Protein AF-0000000073303546 (afdb_homodimer)

Secondary structure (DSSP, 8-state):
---------------------------------EEEE-----TTPPPHHHHHHHHHHTT--EEEESS--HHHHHHTTT---EEEEEEPGGGHHHHHH-HHHHHHHHHHHTGGGTTSEEEEEEEEES--TTSTTGGGHHHHHHHHHHHHHHTT-TTT-EEEEEEEGGGEEE-SSGGG-EE-GGGHHHHHHHHHHHHHHT--EEEE--HHHHHHHTTTTS-HHHHTT--SS-SEEETTEEESSHHHHHHHHHHHHHHHTT-TTPPEEEEEE---SS-TTSSS--HHHHHHHHHHHHHHTTTB-SSSBT----EEES-SB--TT--S-GGGG---SB-TTS-BSS-----/---------------------------------EEEE-----TTPPPHHHHHHHHHHTT--EEEESS--HHHHHHTTT---EEEEEEPGGGHHHHHH-HHHHHHHHHHHTGGGTTSEEEEEEEEES--TTSTTGGGHHHHHHHHHHHHHHTT-TTT-EEEEEEEGGGEEE-SSGGG-EE-GGGHHHHHHHHHHHHHHT--EEEE--HHHHHHHTTTTS-HHHHTT--SS-SEEETTEEESSHHHHHHHHHHHHHHHTT-TTPPEEEEEE---SS-TTSSS--HHHHHHHHHHHHHHTTTB-SSSBT----EEES-SB--TT--S-GGGG---SB-TTS-BSS-----

Nearest PDB structures (foldseek):
  4iis-assembly4_D  TM=9.691E-01  e=4.783E-46  Hevea brasiliensis
  2cyg-assembly1_A  TM=9.811E-01  e=1.910E-44  Musa acuminata
  1ghr-assembly1_A  TM=9.835E-01  e=3.048E-41  Hordeum vulgare
  4gzj-assembly1_A  TM=9.497E-01  e=7.662E-41  Solanum tuberosum
  3ur7-assembly2_B  TM=9.498E-01  e=2.785E-40  Solanum tuberosum

Solvent-accessible surface area (backbone atoms only — not comparable to full-atom values): 36263 Å² total; per-residue (Å²): 134,84,78,66,83,75,73,81,75,75,82,81,73,86,72,77,69,77,76,70,72,72,74,69,68,70,70,65,68,77,64,72,51,42,26,37,25,58,61,76,46,30,46,72,52,66,54,44,56,54,48,50,49,48,31,58,74,55,61,42,45,25,37,35,35,67,46,85,46,68,61,48,57,57,47,38,50,80,41,86,45,33,28,34,39,27,43,41,65,72,47,32,61,56,23,34,74,28,60,66,47,16,36,50,49,44,44,69,67,41,58,72,46,60,68,40,41,55,40,34,39,26,44,27,65,52,67,51,58,86,41,92,62,33,84,26,40,51,49,20,41,50,26,40,46,50,33,38,43,74,69,71,37,52,89,58,36,37,58,36,41,33,40,48,67,42,52,37,59,44,49,75,58,29,89,64,16,32,57,27,77,88,36,40,74,51,47,48,50,45,43,52,51,22,63,76,65,72,18,50,48,30,32,34,51,50,46,55,58,60,39,39,51,36,45,90,82,40,62,66,39,29,55,36,64,59,38,92,50,70,75,46,78,57,86,94,39,57,30,39,27,43,58,44,38,53,53,39,10,50,51,40,18,30,41,77,64,77,32,61,84,50,49,64,30,34,66,25,28,49,40,35,32,32,31,65,75,45,79,74,23,30,53,66,50,18,37,45,29,48,43,42,47,63,62,48,34,62,46,35,32,73,84,46,61,78,39,57,35,42,33,19,37,37,22,48,26,18,24,63,64,60,78,76,68,54,34,72,27,24,31,27,49,14,40,30,79,66,48,66,67,54,85,77,64,66,120,136,81,87,67,91,75,83,76,75,75,76,76,77,76,76,76,69,77,77,72,72,72,70,70,68,70,71,63,66,77,64,73,50,42,25,36,24,56,62,78,47,32,45,72,52,66,55,44,56,54,49,51,50,49,32,57,72,57,62,44,44,26,36,36,34,66,46,84,46,67,59,46,55,57,46,38,49,81,40,84,44,33,29,33,39,28,42,42,64,71,47,32,59,56,23,35,74,28,59,65,46,17,36,49,49,42,44,69,66,40,58,70,46,60,67,39,43,55,39,33,40,27,45,28,64,50,68,51,58,86,41,92,61,33,83,26,40,51,49,22,42,52,25,40,46,50,33,35,43,74,68,72,36,52,89,59,36,37,58,35,41,32,40,47,68,43,52,38,58,44,50,76,57,29,90,63,15,32,58,27,76,89,36,41,73,51,46,47,50,44,42,51,50,22,62,74,66,74,16,50,47,30,32,34,51,52,46,56,57,61,40,38,52,35,46,90,82,42,60,66,40,29,57,37,63,59,39,92,51,69,75,46,79,56,86,94,39,58,30,37,26,42,57,46,38,55,52,39,10,51,52,38,19,30,41,76,66,76,32,59,85,52,48,63,30,33,65,27,28,51,40,34,32,32,31,64,75,46,79,73,22,29,51,66,50,19,37,44,28,51,42,43,47,61,62,47,34,64,47,35,31,72,85,45,62,78,40,57,34,43,33,18,38,38,22,48,26,18,24,64,66,60,77,77,68,54,35,72,27,25,31,26,49,15,40,31,79,66,47,64,67,57,85,76,64,65,120

Foldseek 3Di:
DPDDPDPDDPDDDDPPPPPPPPPPPPPPVPQQLEAFEDDDLAPPFDFLLVVVVVCVVQVHQEYEDQAQDPRNLVSQAPPNREYEYEDELVCQQVLLVDLVSLLVCCVVRDVVSPRGQYAEYAYYEADDLPDPSLVRRLSSQVSNCVNCVVVVNLVRYAYAHEHELLQWDDQPQLLPIAGDPVNLVSVLSRLVVCVVSVHAHEYADELVVVCVVVVVPDPVCQALVNQPDFDDDDPPFTGSHPRQRSVSSVCNRCVVSVNNVHAYANAEYFAFQDFDPRPQNRLVSRQSRVQVVSVPQCAHHRVDGNDRHNHYYYHQEFSCNDDDTPRNRGGHCYHSNRHGSDDHHND/DCDDDDDPPPPPPPPPPPPPPPPPPPPPVPQQLEAFEDDDLAPPFDFLLVVVVVCVVQVHQEYEDQAQDPRNLVSQAPPNREYEYEDELVCQQVLLVDLVSLLVCCVVRDVVSPRGQYAEYAYYEADDLPDPSLVRRLSSQVSNCVNCVVVVNLVRYAYAHEHELVQWDDQPQLLPIAGDPVNLVSVLSRLVVCVVSVHAHEYADELVVVCVVCVVPDPVCQALVNQPDFPDDDPPFTGSHPRQRSVSSVCNRCVVSVNNVHAYANAEYFAFQDFDPRPQNRLVSRQSRVQVVLVPQCAHHRVDGNDRHNHYYYHQEFSCNDDDTPRNRGGHCYHSNRHGSDDHHND

Structure (mmCIF, N/CA/C/O backbone):
data_AF-0000000073303546-model_v1
#
loop_
_entity.id
_entity.type
_entity.pdbx_description
1 polymer 'glucan endo-1,3-beta-D-glucosidase'
#
loop_
_atom_site.group_PDB
_atom_site.id
_atom_site.type_symbol
_atom_site.label_atom_id
_atom_site.label_alt_id
_atom_site.label_comp_id
_atom_site.label_asym_id
_atom_site.label_entity_id
_atom_site.label_seq_id
_atom_site.pdbx_PDB_ins_code
_atom_site.Cartn_x
_atom_site.Cartn_y
_atom_site.Cartn_z
_atom_site.occupancy
_atom_site.B_iso_or_equiv
_atom_site.auth_seq_id
_atom_site.auth_comp_id
_atom_site.auth_asym_id
_atom_site.auth_atom_id
_atom_site.pdbx_PDB_model_num
ATOM 1 N N . MET A 1 1 ? 21.797 66.562 86 1 19.09 1 MET A N 1
ATOM 2 C CA . MET A 1 1 ? 21.312 67.062 84.75 1 19.09 1 MET A CA 1
ATOM 3 C C . MET A 1 1 ? 21.547 66.062 83.625 1 19.09 1 MET A C 1
ATOM 5 O O . MET A 1 1 ? 22.562 65.375 83.625 1 19.09 1 MET A O 1
ATOM 9 N N . ALA A 1 2 ? 20.375 65.812 83 1 24.88 2 ALA A N 1
ATOM 10 C CA . ALA A 1 2 ? 19.703 64.875 82.062 1 24.88 2 ALA A CA 1
ATOM 11 C C . ALA A 1 2 ? 20.359 64.938 80.688 1 24.88 2 ALA A C 1
ATOM 13 O O . ALA A 1 2 ? 20.141 65.938 79.938 1 24.88 2 ALA A O 1
ATOM 14 N N . LYS A 1 3 ? 21.766 64.75 80.75 1 22.97 3 LYS A N 1
ATOM 15 C CA . LYS A 1 3 ? 22.453 65 79.438 1 22.97 3 LYS A CA 1
ATOM 16 C C . LYS A 1 3 ? 21.688 64.375 78.312 1 22.97 3 LYS A C 1
ATOM 18 O O . LYS A 1 3 ? 21.094 63.312 78.438 1 22.97 3 LYS A O 1
ATOM 23 N N . THR A 1 4 ? 21.422 65.062 77.188 1 23.72 4 THR A N 1
ATOM 24 C CA . THR A 1 4 ? 20.766 65.25 75.938 1 23.72 4 THR A CA 1
ATOM 25 C C . THR A 1 4 ? 21.219 64.188 74.938 1 23.72 4 THR A C 1
ATOM 27 O O . THR A 1 4 ? 20.844 64.25 73.75 1 23.72 4 THR A O 1
ATOM 30 N N . HIS A 1 5 ? 21.984 63.219 75.25 1 28.66 5 HIS A N 1
ATOM 31 C CA . HIS A 1 5 ? 22.688 62.719 74.062 1 28.66 5 HIS A CA 1
ATOM 32 C C . HIS A 1 5 ? 21.688 62.188 73 1 28.66 5 HIS A C 1
ATOM 34 O O . HIS A 1 5 ? 20.828 61.375 73.312 1 28.66 5 HIS A O 1
ATOM 40 N N . LEU A 1 6 ? 21.312 63.094 72.188 1 23.83 6 LEU A N 1
ATOM 41 C CA . LEU A 1 6 ? 20.391 62.906 71.062 1 23.83 6 LEU A CA 1
ATOM 42 C C . LEU A 1 6 ? 20.75 61.656 70.25 1 23.83 6 LEU A C 1
ATOM 44 O O . LEU A 1 6 ? 21.938 61.375 70.062 1 23.83 6 LEU A O 1
ATOM 48 N N . ALA A 1 7 ? 19.812 60.781 70.062 1 27.8 7 ALA A N 1
ATOM 49 C CA . ALA A 1 7 ? 19.562 59.438 69.562 1 27.8 7 ALA A CA 1
ATOM 50 C C . ALA A 1 7 ? 19.766 59.312 68.062 1 27.8 7 ALA A C 1
ATOM 52 O O . ALA A 1 7 ? 19.75 58.219 67.5 1 27.8 7 ALA A O 1
ATOM 53 N N . GLY A 1 8 ? 20.188 60.469 67.312 1 24.11 8 GLY A N 1
ATOM 54 C CA . GLY A 1 8 ? 19.469 60.344 66.062 1 24.11 8 GLY A CA 1
ATOM 55 C C . GLY A 1 8 ? 19.844 59.062 65.312 1 24.11 8 GLY A C 1
ATOM 56 O O . GLY A 1 8 ? 20.969 58.562 65.438 1 24.11 8 GLY A O 1
ATOM 57 N N . LYS A 1 9 ? 18.812 58.406 64.75 1 26.95 9 LYS A N 1
ATOM 58 C CA . LYS A 1 9 ? 18.5 57.188 64 1 26.95 9 LYS A CA 1
ATOM 59 C C . LYS A 1 9 ? 19.219 57.125 62.688 1 26.95 9 LYS A C 1
ATOM 61 O O . LYS A 1 9 ? 19.141 58.062 61.906 1 26.95 9 LYS A O 1
ATOM 66 N N . SER A 1 10 ? 20.5 56.656 62.594 1 29.69 10 SER A N 1
ATOM 67 C CA . SER A 1 10 ? 21.234 56.438 61.375 1 29.69 10 SER A CA 1
ATOM 68 C C . SER A 1 10 ? 20.344 55.844 60.281 1 29.69 10 SER A C 1
ATOM 70 O O . SER A 1 10 ? 19.562 54.938 60.562 1 29.69 10 SER A O 1
ATOM 72 N N . PRO A 1 11 ? 19.859 56.656 59.281 1 31.14 11 PRO A N 1
ATOM 73 C CA . PRO A 1 11 ? 19 56.156 58.188 1 31.14 11 PRO A CA 1
ATOM 74 C C . PRO A 1 11 ? 19.484 54.812 57.625 1 31.14 11 PRO A C 1
ATOM 76 O O . PRO A 1 11 ? 20.688 54.594 57.531 1 31.14 11 PRO A O 1
ATOM 79 N N . SER A 1 12 ? 18.672 53.781 57.938 1 28.28 12 SER A N 1
ATOM 80 C CA . SER A 1 12 ? 18.781 52.375 57.531 1 28.28 12 SER A CA 1
ATOM 81 C C . SER A 1 12 ? 19.172 52.25 56.062 1 28.28 12 SER A C 1
ATOM 83 O O . SER A 1 12 ? 19.156 53.25 55.312 1 28.28 12 SER A O 1
ATOM 85 N N . ILE A 1 13 ? 18.641 51.312 55.344 1 30.36 13 ILE A N 1
ATOM 86 C CA . ILE A 1 13 ? 18.938 50 54.781 1 30.36 13 ILE A CA 1
ATOM 87 C C . ILE A 1 13 ? 18.969 50.094 53.25 1 30.36 13 ILE A C 1
ATOM 89 O O . ILE A 1 13 ? 19.703 49.344 52.594 1 30.36 13 ILE A O 1
ATOM 93 N N . VAL A 1 14 ? 18.188 50.875 52.375 1 32.78 14 VAL A N 1
ATOM 94 C CA . VAL A 1 14 ? 17.5 50.031 51.406 1 32.78 14 VAL A CA 1
ATOM 95 C C . VAL A 1 14 ? 18.438 49.688 50.25 1 32.78 14 VAL A C 1
ATOM 97 O O . VAL A 1 14 ? 18.891 50.594 49.531 1 32.78 14 VAL A O 1
ATOM 100 N N . SER A 1 15 ? 19.422 48.75 50.344 1 31.88 15 SER A N 1
ATOM 101 C CA . SER A 1 15 ? 20.172 48.219 49.219 1 31.88 15 SER A CA 1
ATOM 102 C C . SER A 1 15 ? 19.266 47.938 48 1 31.88 15 SER A C 1
ATOM 104 O O . SER A 1 15 ? 18.312 47.156 48.125 1 31.88 15 SER A O 1
ATOM 106 N N . ILE A 1 16 ? 19 48.906 47.156 1 33.31 16 ILE A N 1
ATOM 107 C CA . ILE A 1 16 ? 18.312 48.656 45.875 1 33.31 16 ILE A CA 1
ATOM 108 C C . ILE A 1 16 ? 18.969 47.5 45.156 1 33.31 16 ILE A C 1
ATOM 110 O O . ILE A 1 16 ? 20.141 47.594 44.75 1 33.31 16 ILE A O 1
ATOM 114 N N . MET A 1 17 ? 18.812 46.219 45.594 1 32.66 17 MET A N 1
ATOM 115 C CA . MET A 1 17 ? 19.281 45.094 44.781 1 32.66 17 MET A CA 1
ATOM 116 C C . MET A 1 17 ? 18.75 45.219 43.344 1 32.66 17 MET A C 1
ATOM 118 O O . MET A 1 17 ? 17.547 45.406 43.125 1 32.66 17 MET A O 1
ATOM 122 N N . PRO A 1 18 ? 19.609 45.625 42.375 1 33.94 18 PRO A N 1
ATOM 123 C CA . PRO A 1 18 ? 19.109 45.562 41 1 33.94 18 PRO A CA 1
ATOM 124 C C . PRO A 1 18 ? 18.406 44.25 40.656 1 33.94 18 PRO A C 1
ATOM 126 O O . PRO A 1 18 ? 18.859 43.188 41.094 1 33.94 18 PRO A O 1
ATOM 129 N N . LEU A 1 19 ? 17.031 44.219 40.688 1 31.02 19 LEU A N 1
ATOM 130 C CA . LEU A 1 19 ? 16.281 43.125 40.125 1 31.02 19 LEU A CA 1
ATOM 131 C C . LEU A 1 19 ? 16.844 42.719 38.75 1 31.02 19 LEU A C 1
ATOM 133 O O . LEU A 1 19 ? 16.766 43.5 37.812 1 31.02 19 LEU A O 1
ATOM 137 N N . PHE A 1 20 ? 18.016 42.062 38.75 1 33.84 20 PHE A N 1
ATOM 138 C CA . PHE A 1 20 ? 18.344 41.406 37.5 1 33.84 20 PHE A CA 1
ATOM 139 C C . PHE A 1 20 ? 17.125 40.625 36.969 1 33.84 20 PHE A C 1
ATOM 141 O O . PHE A 1 20 ? 16.672 39.688 37.594 1 33.84 20 PHE A O 1
ATOM 148 N N . GLY A 1 21 ? 16.203 41.312 36.375 1 30.02 21 GLY A N 1
ATOM 149 C CA . GLY A 1 21 ? 15.227 40.562 35.594 1 30.02 21 GLY A CA 1
ATOM 150 C C . GLY A 1 21 ? 15.82 39.375 34.875 1 30.02 21 GLY A C 1
ATOM 151 O O . GLY A 1 21 ? 16.672 39.562 34 1 30.02 21 GLY A O 1
ATOM 152 N N . LEU A 1 22 ? 16.031 38.281 35.594 1 31.42 22 LEU A N 1
ATOM 153 C CA . LEU A 1 22 ? 16.25 37.031 34.844 1 31.42 22 LEU A CA 1
ATOM 154 C C . LEU A 1 22 ? 15.266 36.938 33.688 1 31.42 22 LEU A C 1
ATOM 156 O O . LEU A 1 22 ? 14.055 36.781 33.875 1 31.42 22 LEU A O 1
ATOM 160 N N . LEU A 1 23 ? 15.477 37.625 32.625 1 34.28 23 LEU A N 1
ATOM 161 C CA . LEU A 1 23 ? 14.828 37.156 31.406 1 34.28 23 LEU A CA 1
ATOM 162 C C . LEU A 1 23 ? 14.906 35.625 31.297 1 34.28 23 LEU A C 1
ATOM 164 O O . LEU A 1 23 ? 15.984 35.062 31.109 1 34.28 23 LEU A O 1
ATOM 168 N N . MET A 1 24 ? 14.141 34.969 32.125 1 30.69 24 MET A N 1
ATOM 169 C CA . MET A 1 24 ? 13.93 33.594 31.688 1 30.69 24 MET A CA 1
ATOM 170 C C . MET A 1 24 ? 13.594 33.5 30.203 1 30.69 24 MET A C 1
ATOM 172 O O . MET A 1 24 ? 12.555 34.031 29.766 1 30.69 24 MET A O 1
ATOM 176 N N . ALA A 1 25 ? 14.555 33.625 29.328 1 35.44 25 ALA A N 1
ATOM 177 C CA . ALA A 1 25 ? 14.305 33.094 28 1 35.44 25 ALA A CA 1
ATOM 178 C C . ALA A 1 25 ? 13.492 31.797 28.078 1 35.44 25 ALA A C 1
ATOM 180 O O . ALA A 1 25 ? 13.922 30.812 28.703 1 35.44 25 ALA A O 1
ATOM 181 N N . SER A 1 26 ? 12.211 31.938 28.141 1 33.59 26 SER A N 1
ATOM 182 C CA . SER A 1 26 ? 11.469 30.734 27.812 1 33.59 26 SER A CA 1
ATOM 183 C C . SER A 1 26 ? 12.18 29.922 26.734 1 33.59 26 SER A C 1
ATOM 185 O O . SER A 1 26 ? 12.43 30.422 25.641 1 33.59 26 SER A O 1
ATOM 187 N N . LEU A 1 27 ? 13.164 29.172 27.141 1 33.22 27 LEU A N 1
ATOM 188 C CA . LEU A 1 27 ? 13.422 28.047 26.234 1 33.22 27 LEU A CA 1
ATOM 189 C C . LEU A 1 27 ? 12.125 27.578 25.578 1 33.22 27 LEU A C 1
ATOM 191 O O . LEU A 1 27 ? 11.297 26.938 26.234 1 33.22 27 LEU A O 1
ATOM 195 N N . THR A 1 28 ? 11.539 28.438 24.844 1 35.25 28 THR A N 1
ATOM 196 C CA . THR A 1 28 ? 10.656 27.734 23.922 1 35.25 28 THR A CA 1
ATOM 197 C C . THR A 1 28 ? 11.266 26.391 23.5 1 35.25 28 THR A C 1
ATOM 199 O O . THR A 1 28 ? 12.328 26.359 22.875 1 35.25 28 THR A O 1
ATOM 202 N N . THR A 1 29 ? 11.375 25.453 24.422 1 36.84 29 THR A N 1
ATOM 203 C CA . THR A 1 29 ? 11.555 24.125 2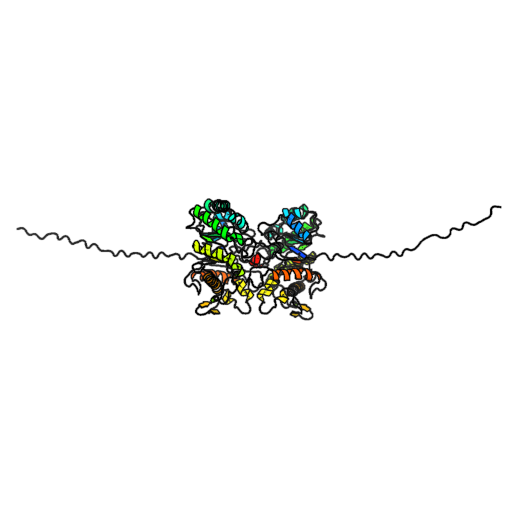3.844 1 36.84 29 THR A CA 1
ATOM 204 C C . THR A 1 29 ? 10.977 24.062 22.438 1 36.84 29 THR A C 1
ATOM 206 O O . THR A 1 29 ? 9.766 24.219 22.25 1 36.84 29 THR A O 1
ATOM 209 N N . THR A 1 30 ? 11.508 24.719 21.547 1 41.47 30 THR A N 1
ATOM 210 C CA . THR A 1 30 ? 11.219 24.359 20.172 1 41.47 30 THR A CA 1
ATOM 211 C C . THR A 1 30 ? 10.922 22.875 20.047 1 41.47 30 THR A C 1
ATOM 213 O O . THR A 1 30 ? 11.844 22.047 19.969 1 41.47 30 THR A O 1
ATOM 216 N N . GLY A 1 31 ? 10.078 22.188 20.969 1 46.12 31 GLY A N 1
ATOM 217 C CA . GLY A 1 31 ? 9.648 20.797 20.875 1 46.12 31 GLY A CA 1
ATOM 218 C C . GLY A 1 31 ? 9.641 20.281 19.438 1 46.12 31 GLY A C 1
ATOM 219 O O . GLY A 1 31 ? 9.602 21.078 18.484 1 46.12 31 GLY A O 1
ATOM 220 N N . ALA A 1 32 ? 10 18.953 19.375 1 57.12 32 ALA A N 1
ATOM 221 C CA . ALA A 1 32 ? 10.227 18.141 18.188 1 57.12 32 ALA A CA 1
ATOM 222 C C . ALA A 1 32 ? 9.031 18.219 17.234 1 57.12 32 ALA A C 1
ATOM 224 O O . ALA A 1 32 ? 7.887 18.047 17.672 1 57.12 32 ALA A O 1
ATOM 225 N N . ASN A 1 33 ? 9.055 18.875 16.078 1 83.44 33 ASN A N 1
ATOM 226 C CA . ASN A 1 33 ? 8.156 19.078 14.953 1 83.44 33 ASN A CA 1
ATOM 227 C C . ASN A 1 33 ? 7.875 17.766 14.219 1 83.44 33 ASN A C 1
ATOM 229 O O . ASN A 1 33 ? 7.305 17.781 13.125 1 83.44 33 ASN A O 1
ATOM 233 N N . ILE A 1 34 ? 8.211 16.641 14.977 1 93.88 34 ILE A N 1
ATOM 234 C CA . ILE A 1 34 ? 8.078 15.375 14.258 1 93.88 34 ILE A CA 1
ATOM 235 C C . ILE A 1 34 ? 7.098 14.469 15 1 93.88 34 ILE A C 1
ATOM 237 O O . ILE A 1 34 ? 7.152 14.359 16.234 1 93.88 34 ILE A O 1
ATOM 241 N N . GLY A 1 35 ? 6.137 13.914 14.398 1 97.62 35 GLY A N 1
ATOM 242 C CA . GLY A 1 35 ? 5.293 12.812 14.828 1 97.62 35 GLY A CA 1
ATOM 243 C C . GLY A 1 35 ? 5.508 11.539 14.023 1 97.62 35 GLY A C 1
ATOM 244 O O . GLY A 1 35 ? 6.312 11.523 13.086 1 97.62 35 GLY A O 1
ATOM 245 N N . VAL A 1 36 ? 4.953 10.469 14.508 1 98.5 36 VAL A N 1
ATOM 246 C CA . VAL A 1 36 ? 5.016 9.195 13.797 1 98.5 36 VAL A CA 1
ATOM 247 C C . VAL A 1 36 ? 3.617 8.586 13.695 1 98.5 36 VAL A C 1
ATOM 249 O O . VAL A 1 36 ? 2.854 8.609 14.664 1 98.5 36 VAL A O 1
ATOM 252 N N . CYS A 1 37 ? 3.32 8.094 12.5 1 98.5 37 CYS A N 1
ATOM 253 C CA . CYS A 1 37 ? 2.037 7.445 12.266 1 98.5 37 CYS A CA 1
ATOM 254 C C . CYS A 1 37 ? 2.012 6.051 12.875 1 98.5 37 CYS A C 1
ATOM 256 O O . CYS A 1 37 ? 2.947 5.27 12.688 1 98.5 37 CYS A O 1
ATOM 258 N N . TYR A 1 38 ? 0.929 5.793 13.594 1 97.12 38 TYR A N 1
ATOM 259 C CA . TYR A 1 38 ? 0.72 4.473 14.18 1 97.12 38 TYR A CA 1
ATOM 260 C C . TYR A 1 38 ? -0.162 3.613 13.281 1 97.12 38 TYR A C 1
ATOM 262 O O . TYR A 1 38 ? -1.373 3.521 13.492 1 97.12 38 TYR A O 1
ATOM 270 N N . GLY A 1 39 ? 0.516 2.988 12.25 1 88.88 39 GLY A N 1
ATOM 271 C CA . GLY A 1 39 ? -0.174 2.02 11.414 1 88.88 39 GLY A CA 1
ATOM 272 C C . GLY A 1 39 ? -0.412 0.693 12.109 1 88.88 39 GLY A C 1
ATOM 273 O O . GLY A 1 39 ? 0.472 0.178 12.797 1 88.88 39 GLY A O 1
ATOM 274 N N . THR A 1 40 ? -1.591 0.077 11.844 1 87.81 40 THR A N 1
ATOM 275 C CA . THR A 1 40 ? -1.949 -1.07 12.672 1 87.81 40 THR A CA 1
ATOM 276 C C . THR A 1 40 ? -2.162 -2.312 11.805 1 87.81 40 THR A C 1
ATOM 278 O O . THR A 1 40 ? -2.666 -3.328 12.289 1 87.81 40 THR A O 1
ATOM 281 N N . LEU A 1 41 ? -1.757 -2.248 10.594 1 87.31 41 LEU A N 1
ATOM 282 C CA . LEU A 1 41 ? -1.958 -3.404 9.727 1 87.31 41 LEU A CA 1
ATOM 283 C C . LEU A 1 41 ? -0.72 -4.293 9.711 1 87.31 41 LEU A C 1
ATOM 285 O O . LEU A 1 41 ? -0.21 -4.637 8.641 1 87.31 41 LEU A O 1
ATOM 289 N N . GLY A 1 42 ? -0.288 -4.637 10.922 1 86.06 42 GLY A N 1
ATOM 290 C CA . GLY A 1 42 ? 0.849 -5.527 11.102 1 86.06 42 GLY A CA 1
ATOM 291 C C . GLY A 1 42 ? 0.531 -6.734 11.969 1 86.06 42 GLY A C 1
ATOM 292 O O . GLY A 1 42 ? -0.384 -6.688 12.789 1 86.06 42 GLY A O 1
ATOM 293 N N . ASP A 1 43 ? 1.339 -7.73 11.672 1 80.81 43 ASP A N 1
ATOM 294 C CA . ASP A 1 43 ? 1.182 -8.938 12.477 1 80.81 43 ASP A CA 1
ATOM 295 C C . ASP A 1 43 ? 1.931 -8.82 13.805 1 80.81 43 ASP A C 1
ATOM 297 O O . ASP A 1 43 ? 2.947 -8.125 13.891 1 80.81 43 ASP A O 1
ATOM 301 N N . ASN A 1 44 ? 1.354 -9.383 14.82 1 83.19 44 ASN A N 1
ATOM 302 C CA . ASN A 1 44 ? 2.02 -9.477 16.109 1 83.19 44 ASN A CA 1
ATOM 303 C C . ASN A 1 44 ? 2.475 -8.109 16.609 1 83.19 44 ASN A C 1
ATOM 305 O O . ASN A 1 44 ? 3.602 -7.961 17.094 1 83.19 44 ASN A O 1
ATOM 309 N N . LEU A 1 45 ? 1.638 -7.184 16.328 1 92.06 45 LEU A N 1
ATOM 310 C CA . LEU A 1 45 ? 1.946 -5.852 16.844 1 92.06 45 LEU A CA 1
ATOM 311 C C . LEU A 1 45 ? 1.974 -5.844 18.359 1 92.06 45 LEU A C 1
ATOM 313 O O . LEU A 1 45 ? 1.237 -6.594 19 1 92.06 45 LEU A O 1
ATOM 317 N N . PRO A 1 46 ? 2.848 -5.016 18.953 1 95.5 46 PRO A N 1
ATOM 318 C CA . PRO A 1 46 ? 2.791 -4.852 20.406 1 95.5 46 PRO A CA 1
ATOM 319 C C . PRO A 1 46 ? 1.466 -4.266 20.891 1 95.5 46 PRO A C 1
ATOM 321 O O . PRO A 1 46 ? 0.689 -3.75 20.078 1 95.5 46 PRO A O 1
ATOM 324 N N . SER A 1 47 ? 1.24 -4.461 22.172 1 96.5 47 SER A N 1
ATOM 325 C CA . SER A 1 47 ? 0.066 -3.818 22.75 1 96.5 47 SER A CA 1
ATOM 326 C C . SER A 1 47 ? 0.135 -2.303 22.609 1 96.5 47 SER A C 1
ATOM 328 O O . SER A 1 47 ? 1.219 -1.738 22.438 1 96.5 47 SER A O 1
ATOM 330 N N . ALA A 1 48 ? -1.01 -1.657 22.688 1 97 48 ALA A N 1
ATOM 331 C CA . ALA A 1 48 ? -1.057 -0.2 22.594 1 97 48 ALA A CA 1
ATOM 332 C C . ALA A 1 48 ? -0.194 0.441 23.672 1 97 48 ALA A C 1
ATOM 334 O O . ALA A 1 48 ? 0.474 1.448 23.438 1 97 48 ALA A O 1
ATOM 335 N N . GLN A 1 49 ? -0.222 -0.131 24.875 1 97.19 49 GLN A N 1
ATOM 336 C CA . GLN A 1 49 ? 0.594 0.385 25.969 1 97.19 49 GLN A CA 1
ATOM 337 C C . GLN A 1 49 ? 2.078 0.329 25.609 1 97.19 49 GLN A C 1
ATOM 339 O O . GLN A 1 49 ? 2.826 1.265 25.906 1 97.19 49 GLN A O 1
ATOM 344 N N . GLU A 1 50 ? 2.457 -0.768 25.016 1 97.5 50 GLU A N 1
ATOM 345 C CA . GLU A 1 50 ? 3.854 -0.906 24.625 1 97.5 50 GLU A CA 1
ATOM 346 C C . GLU A 1 50 ? 4.223 0.108 23.531 1 97.5 50 GLU A C 1
ATOM 348 O O . GLU A 1 50 ? 5.332 0.643 23.531 1 97.5 50 GLU A O 1
ATOM 353 N N . VAL A 1 51 ? 3.295 0.348 22.656 1 97.88 51 VAL A N 1
ATOM 354 C CA . VAL A 1 51 ? 3.549 1.307 21.594 1 97.88 51 VAL A CA 1
ATOM 355 C C . VAL A 1 51 ? 3.74 2.701 22.188 1 97.88 51 VAL A C 1
ATOM 357 O O . VAL A 1 51 ? 4.668 3.42 21.797 1 97.88 51 VAL A O 1
ATOM 360 N N . ILE A 1 52 ? 2.896 3.098 23.141 1 97.31 52 ILE A N 1
ATOM 361 C CA . ILE A 1 52 ? 3.035 4.398 23.781 1 97.31 52 ILE A CA 1
ATOM 362 C C . ILE A 1 52 ? 4.371 4.469 24.516 1 97.31 52 ILE A C 1
ATOM 364 O O . ILE A 1 52 ? 5.055 5.496 24.484 1 97.31 52 ILE A O 1
ATOM 368 N N . SER A 1 53 ? 4.758 3.371 25.156 1 97.06 53 SER A N 1
ATOM 369 C CA . SER A 1 53 ? 6.059 3.312 25.812 1 97.06 53 SER A CA 1
ATOM 370 C C . SER A 1 53 ? 7.191 3.529 24.812 1 97.06 53 SER A C 1
ATOM 372 O O . SER A 1 53 ? 8.188 4.18 25.141 1 97.06 53 SER A O 1
ATOM 374 N N . MET A 1 54 ? 7.059 2.98 23.641 1 96.75 54 MET A N 1
ATOM 375 C CA . MET A 1 54 ? 8.07 3.164 22.594 1 96.75 54 MET A CA 1
ATOM 376 C C . MET A 1 54 ? 8.141 4.621 22.156 1 96.75 54 MET A C 1
ATOM 378 O O . MET A 1 54 ? 9.227 5.16 21.953 1 96.75 54 MET A O 1
ATOM 382 N N . TYR A 1 55 ? 6.984 5.277 21.984 1 97.12 55 TYR A N 1
ATOM 383 C CA . TYR A 1 55 ? 6.977 6.695 21.641 1 97.12 55 TYR A CA 1
ATOM 384 C C . TYR A 1 55 ? 7.754 7.504 22.672 1 97.12 55 TYR A C 1
ATOM 386 O O . TYR A 1 55 ? 8.57 8.359 22.312 1 97.12 55 TYR A O 1
ATOM 394 N N . ASN A 1 56 ? 7.523 7.211 23.891 1 95.38 56 ASN A N 1
ATOM 395 C CA . ASN A 1 56 ? 8.227 7.914 24.953 1 95.38 56 ASN A CA 1
ATOM 396 C C . ASN A 1 56 ? 9.719 7.594 24.953 1 95.38 56 ASN A C 1
ATOM 398 O O . ASN A 1 56 ? 10.555 8.492 25.078 1 95.38 56 ASN A O 1
ATOM 402 N N . GLN A 1 57 ? 10 6.348 24.781 1 94.69 57 GLN A N 1
ATOM 403 C CA . GLN A 1 57 ? 11.391 5.895 24.781 1 94.69 57 GLN A CA 1
ATOM 404 C C . GLN A 1 57 ? 12.203 6.605 23.688 1 94.69 57 GLN A C 1
ATOM 406 O O . GLN A 1 57 ? 13.367 6.941 23.906 1 94.69 57 GLN A O 1
ATOM 411 N N . TYR A 1 58 ? 11.586 6.867 22.578 1 94.25 58 TYR A N 1
ATOM 412 C CA . TYR A 1 58 ? 12.297 7.457 21.453 1 94.25 58 TYR A CA 1
ATOM 413 C C . TYR A 1 58 ? 12.031 8.953 21.359 1 94.25 58 TYR A C 1
ATOM 415 O O . TYR A 1 58 ? 12.367 9.594 20.359 1 94.25 58 TYR A O 1
ATOM 423 N N . SER A 1 59 ? 11.32 9.539 22.344 1 93 59 SER A N 1
ATOM 424 C CA . SER A 1 59 ? 11.039 10.969 22.453 1 93 59 SER A CA 1
ATOM 425 C C . SER A 1 59 ? 10.195 11.453 21.266 1 93 59 SER A C 1
ATOM 427 O O . SER A 1 59 ? 10.438 12.531 20.734 1 93 59 SER A O 1
ATOM 429 N N . ILE A 1 60 ? 9.305 10.594 20.828 1 95.06 60 ILE A N 1
ATOM 430 C CA . ILE A 1 60 ? 8.336 10.969 19.812 1 95.06 60 ILE A CA 1
ATOM 431 C C . ILE A 1 60 ? 7.121 11.617 20.469 1 95.06 60 ILE A C 1
ATOM 433 O O . ILE A 1 60 ? 6.391 10.969 21.234 1 95.06 60 ILE A O 1
ATOM 437 N N . GLN A 1 61 ? 6.816 12.844 20.078 1 93.06 61 GLN A N 1
ATOM 438 C CA . GLN A 1 61 ? 5.855 13.594 20.875 1 93.06 61 GLN A CA 1
ATOM 439 C C . GLN A 1 61 ? 4.527 13.75 20.125 1 93.06 61 GLN A C 1
ATOM 441 O O . GLN A 1 61 ? 3.592 14.367 20.641 1 93.06 61 GLN A O 1
ATOM 446 N N . LYS A 1 62 ? 4.438 13.227 18.984 1 97.75 62 LYS A N 1
ATOM 447 C CA . LYS A 1 62 ? 3.205 13.328 18.203 1 97.75 62 LYS A CA 1
ATOM 448 C C . LYS A 1 62 ? 2.867 11.992 17.547 1 97.75 62 LYS A C 1
ATOM 450 O O . LYS A 1 62 ? 3.76 11.266 17.094 1 97.75 62 LYS A O 1
ATOM 455 N N . MET A 1 63 ? 1.578 11.711 17.547 1 98.38 63 MET A N 1
ATOM 456 C CA . MET A 1 63 ? 1.08 10.461 16.984 1 98.38 63 MET A CA 1
ATOM 457 C C . MET A 1 63 ? -0.106 10.711 16.062 1 98.38 63 MET A C 1
ATOM 459 O O . MET A 1 63 ? -0.946 11.57 16.344 1 98.38 63 MET A O 1
ATOM 463 N N . ARG A 1 64 ? -0.154 9.969 14.977 1 98.62 64 ARG A N 1
ATOM 464 C CA . ARG A 1 64 ? -1.345 9.93 14.133 1 98.62 64 ARG A CA 1
ATOM 465 C C . ARG A 1 64 ? -2.023 8.57 14.195 1 98.62 64 ARG A C 1
ATOM 467 O O . ARG A 1 64 ? -1.376 7.535 14.016 1 98.62 64 ARG A O 1
ATOM 474 N N . LEU A 1 65 ? -3.299 8.578 14.531 1 98 65 LEU A N 1
ATOM 475 C CA . LEU A 1 65 ? -4.16 7.406 14.461 1 98 65 LEU A CA 1
ATOM 476 C C . LEU A 1 65 ? -5.145 7.523 13.305 1 98 65 LEU A C 1
ATOM 478 O O . LEU A 1 65 ? -5.828 8.539 13.164 1 98 65 LEU A O 1
ATOM 482 N N . TYR A 1 66 ? -5.273 6.441 12.547 1 96 66 TYR A N 1
ATOM 483 C CA . TYR A 1 66 ? -6.082 6.484 11.336 1 96 66 TYR A CA 1
ATOM 484 C C . TYR A 1 66 ? -7.531 6.117 11.633 1 96 66 TYR A C 1
ATOM 486 O O . TYR A 1 66 ? -8.398 6.211 10.758 1 96 66 TYR A O 1
ATOM 494 N N . ASP A 1 67 ? -7.824 5.676 12.758 1 95.06 67 ASP A N 1
ATOM 495 C CA . ASP A 1 67 ? -9.164 5.387 13.266 1 95.06 67 ASP A CA 1
ATOM 496 C C . ASP A 1 67 ? -9.195 5.445 14.789 1 95.06 67 ASP A C 1
ATOM 498 O O . ASP A 1 67 ? -8.148 5.367 15.445 1 95.06 67 ASP A O 1
ATOM 502 N N . PRO A 1 68 ? -10.398 5.664 15.32 1 96.25 68 PRO A N 1
ATOM 503 C CA . PRO A 1 68 ? -10.477 5.66 16.781 1 96.25 68 PRO A CA 1
ATOM 504 C C . PRO A 1 68 ? -10.297 4.27 17.375 1 96.25 68 PRO A C 1
ATOM 506 O O . PRO A 1 68 ? -11.289 3.572 17.641 1 96.25 68 PRO A O 1
ATOM 509 N N . ASN A 1 69 ? -9.102 3.938 17.672 1 94.81 69 ASN A N 1
ATOM 510 C CA . ASN A 1 69 ? -8.766 2.688 18.344 1 94.81 69 ASN A CA 1
ATOM 511 C C . ASN A 1 69 ? -8.859 2.824 19.875 1 94.81 69 ASN A C 1
ATOM 513 O O . ASN A 1 69 ? -8.039 3.502 20.484 1 94.81 69 ASN A O 1
ATOM 517 N N . PRO A 1 70 ? -9.844 2.119 20.5 1 95.88 70 PRO A N 1
ATOM 518 C CA . PRO A 1 70 ? -10.055 2.334 21.938 1 95.88 70 PRO A CA 1
ATOM 519 C C . PRO A 1 70 ? -8.836 1.974 22.766 1 95.88 70 PRO A C 1
ATOM 521 O O . PRO A 1 70 ? -8.555 2.637 23.781 1 95.88 70 PRO A O 1
ATOM 524 N N . GLN A 1 71 ? -8.102 0.978 22.391 1 96.12 71 GLN A N 1
ATOM 525 C CA . GLN A 1 71 ? -6.922 0.576 23.141 1 96.12 71 GLN A CA 1
ATOM 526 C C . GLN A 1 71 ? -5.828 1.637 23.078 1 96.12 71 GLN A C 1
ATOM 528 O O . GLN A 1 71 ? -5.184 1.948 24.078 1 96.12 71 GLN A O 1
ATOM 533 N N . ALA A 1 72 ? -5.668 2.137 21.906 1 96.94 72 ALA A N 1
ATOM 534 C CA . ALA A 1 72 ? -4.664 3.184 21.734 1 96.94 72 ALA A CA 1
ATOM 535 C C . ALA A 1 72 ? -5.066 4.453 22.484 1 96.94 72 ALA A C 1
ATOM 537 O O . ALA A 1 72 ? -4.242 5.066 23.156 1 96.94 72 ALA A O 1
ATOM 538 N N . LEU A 1 73 ? -6.352 4.824 22.359 1 97.62 73 LEU A N 1
ATOM 539 C CA . LEU A 1 73 ? -6.844 6.027 23.016 1 97.62 73 LEU A CA 1
ATOM 540 C C . LEU A 1 73 ? -6.758 5.887 24.531 1 97.62 73 LEU A C 1
ATOM 542 O O . LEU A 1 73 ? -6.402 6.84 25.234 1 97.62 73 LEU A O 1
ATOM 546 N N . GLN A 1 74 ? -7.008 4.734 25.016 1 96.69 74 GLN A N 1
ATOM 547 C CA . GLN A 1 74 ? -6.875 4.484 26.453 1 96.69 74 GLN A CA 1
ATOM 548 C C . GLN A 1 74 ? -5.414 4.57 26.891 1 96.69 74 GLN A C 1
ATOM 550 O O . GLN A 1 74 ? -5.109 5.152 27.922 1 96.69 74 GLN A O 1
ATOM 555 N N . ALA A 1 75 ? -4.543 3.986 26.109 1 96.88 75 ALA A N 1
ATOM 556 C CA . ALA A 1 75 ? -3.125 3.949 26.453 1 96.88 75 ALA A CA 1
ATOM 557 C C . ALA A 1 75 ? -2.52 5.352 26.422 1 96.88 75 ALA A C 1
ATOM 559 O O . ALA A 1 75 ? -1.511 5.609 27.094 1 96.88 75 ALA A O 1
ATOM 560 N N . LEU A 1 76 ? -3.137 6.227 25.703 1 97.44 76 LEU A N 1
ATOM 561 C CA . LEU A 1 76 ? -2.633 7.59 25.547 1 97.44 76 LEU A CA 1
ATOM 562 C C . LEU A 1 76 ? -3.004 8.438 26.75 1 97.44 76 LEU A C 1
ATOM 564 O O . LEU A 1 76 ? -2.457 9.531 26.938 1 97.44 76 LEU A O 1
ATOM 568 N N . ARG A 1 77 ? -3.922 7.949 27.562 1 93.75 77 ARG A N 1
ATOM 569 C CA . ARG A 1 77 ? -4.367 8.727 28.719 1 93.75 77 ARG A CA 1
ATOM 570 C C . ARG A 1 77 ? -3.199 9.07 29.625 1 93.75 77 ARG A C 1
ATOM 572 O O . ARG A 1 77 ? -2.43 8.188 30.016 1 93.75 77 ARG A O 1
ATOM 579 N N . GLY A 1 78 ? -3.104 10.375 29.938 1 88.69 78 GLY A N 1
ATOM 580 C CA . GLY A 1 78 ? -2.047 10.812 30.844 1 88.69 78 GLY A CA 1
ATOM 581 C C . GLY A 1 78 ? -0.727 11.055 30.125 1 88.69 78 GLY A C 1
ATOM 582 O O . GLY A 1 78 ? 0.226 11.547 30.734 1 88.69 78 GLY A O 1
ATOM 583 N N . SER A 1 79 ? -0.707 10.648 28.844 1 92.69 79 SER A N 1
ATOM 584 C CA . SER A 1 79 ? 0.503 10.922 28.078 1 92.69 79 SER A CA 1
ATOM 585 C C . SER A 1 79 ? 0.506 12.359 27.562 1 92.69 79 SER A C 1
ATOM 587 O O . SER A 1 79 ? -0.541 13.008 27.5 1 92.69 79 SER A O 1
ATOM 589 N N . ASN A 1 80 ? 1.706 12.875 27.297 1 92.62 80 ASN A N 1
ATOM 590 C CA . ASN A 1 80 ? 1.827 14.203 26.703 1 92.62 80 ASN A CA 1
ATOM 591 C C . ASN A 1 80 ? 1.95 14.141 25.188 1 92.62 80 ASN A C 1
ATOM 593 O O . ASN A 1 80 ? 2.322 15.125 24.547 1 92.62 80 ASN A O 1
ATOM 597 N N . ILE A 1 81 ? 1.684 12.969 24.625 1 96.75 81 ILE A N 1
ATOM 598 C CA . ILE A 1 81 ? 1.764 12.805 23.188 1 96.75 81 ILE A CA 1
ATOM 599 C C . ILE A 1 81 ? 0.583 13.508 22.516 1 96.75 81 ILE A C 1
ATOM 601 O O . ILE A 1 81 ? -0.574 13.242 22.859 1 96.75 81 ILE A O 1
ATOM 605 N N . GLU A 1 82 ? 0.904 14.469 21.641 1 97.62 82 GLU A N 1
ATOM 606 C CA . GLU A 1 82 ? -0.142 15.117 20.859 1 97.62 82 GLU A CA 1
ATOM 607 C C . GLU A 1 82 ? -0.715 14.164 19.812 1 97.62 82 GLU A C 1
ATOM 609 O O . GLU A 1 82 ? 0.029 13.422 19.156 1 97.62 82 GLU A O 1
ATOM 614 N N . LEU A 1 83 ? -2.055 14.234 19.688 1 98.25 83 LEU A N 1
ATOM 615 C CA . LEU A 1 83 ? -2.693 13.211 18.875 1 98.25 83 LEU A CA 1
ATOM 616 C C . LEU A 1 83 ? -3.4 13.828 17.672 1 98.25 83 LEU A C 1
ATOM 618 O O . LEU A 1 83 ? -4.195 14.758 17.828 1 98.25 83 LEU A O 1
ATOM 622 N N . MET A 1 84 ? -3.059 13.406 16.531 1 98.56 84 MET A N 1
ATOM 623 C CA . MET A 1 84 ? -3.844 13.531 15.297 1 98.56 84 MET A CA 1
ATOM 624 C C . MET A 1 84 ? -4.738 12.312 15.094 1 98.56 84 MET A C 1
ATOM 626 O O . MET A 1 84 ? -4.242 11.188 14.969 1 98.56 84 MET A O 1
ATOM 630 N N . LEU A 1 85 ? -6.039 12.492 15.086 1 98.56 85 LEU A N 1
ATOM 631 C CA . LEU A 1 85 ? -6.988 11.383 14.984 1 98.56 85 LEU A CA 1
ATOM 632 C C . LEU A 1 85 ? -7.844 11.516 13.727 1 98.56 85 LEU A C 1
ATOM 634 O O . LEU A 1 85 ? -8.461 12.562 13.5 1 98.56 85 LEU A O 1
ATOM 638 N N . ASP A 1 86 ? -7.91 10.422 12.953 1 98.25 86 ASP A N 1
ATOM 639 C CA . ASP A 1 86 ? -8.688 10.445 11.719 1 98.25 86 ASP A CA 1
ATOM 640 C C . ASP A 1 86 ? -10.141 10.062 11.977 1 98.25 86 ASP A C 1
ATOM 642 O O . ASP A 1 86 ? -10.422 9.18 12.797 1 98.25 86 ASP A O 1
ATOM 646 N N . VAL A 1 87 ? -11 10.789 11.289 1 97.69 87 VAL A N 1
ATOM 647 C CA . VAL A 1 87 ? -12.281 10.203 10.898 1 97.69 87 VAL A CA 1
ATOM 648 C C . VAL A 1 87 ? -12.086 9.305 9.68 1 97.69 87 VAL A C 1
ATOM 650 O O . VAL A 1 87 ? -11.734 9.789 8.594 1 97.69 87 VAL A O 1
ATOM 653 N N . PRO A 1 88 ? -12.352 8.039 9.867 1 94.5 88 PRO A N 1
ATOM 654 C CA . PRO A 1 88 ? -12.102 7.152 8.734 1 94.5 88 PRO A CA 1
ATOM 655 C C . PRO A 1 88 ? -12.961 7.5 7.516 1 94.5 88 PRO A C 1
ATOM 657 O O . PRO A 1 88 ? -14.062 8.023 7.66 1 94.5 88 PRO A O 1
ATOM 660 N N . ASN A 1 89 ? -12.484 7.109 6.305 1 92.31 89 ASN A N 1
ATOM 661 C CA . ASN A 1 89 ? -13.164 7.414 5.055 1 92.31 89 ASN A CA 1
ATOM 662 C C . ASN A 1 89 ? -14.586 6.848 5.039 1 92.31 89 ASN A C 1
ATOM 664 O O . ASN A 1 89 ? -15.508 7.48 4.52 1 92.31 89 ASN A O 1
ATOM 668 N N . GLU A 1 90 ? -14.773 5.727 5.688 1 88.56 90 GLU A N 1
ATOM 669 C CA . GLU A 1 90 ? -16.062 5.035 5.645 1 88.56 90 GLU A CA 1
ATOM 670 C C . GLU A 1 90 ? -17.125 5.797 6.43 1 88.56 90 GLU A C 1
ATOM 672 O O . GLU A 1 90 ? -18.312 5.578 6.234 1 88.56 90 GLU A O 1
ATOM 677 N N . GLY A 1 91 ? -16.688 6.645 7.281 1 92.5 91 GLY A N 1
ATOM 678 C CA . GLY A 1 91 ? -17.625 7.379 8.109 1 92.5 91 GLY A CA 1
ATOM 679 C C . GLY A 1 91 ? -18.031 8.711 7.516 1 92.5 91 GLY A C 1
ATOM 680 O O . GLY A 1 91 ? -18.938 9.375 8.023 1 92.5 91 GLY A O 1
ATOM 681 N N . LEU A 1 92 ? -17.484 9.078 6.402 1 95.56 92 LEU A N 1
ATOM 682 C CA . LEU A 1 92 ? -17.625 10.43 5.887 1 95.56 92 LEU A CA 1
ATOM 683 C C . LEU A 1 92 ? -19.062 10.711 5.469 1 95.56 92 LEU A C 1
ATOM 685 O O . LEU A 1 92 ? -19.594 11.789 5.738 1 95.56 92 LEU A O 1
ATOM 689 N N . LYS A 1 93 ? -19.688 9.766 4.824 1 93.81 93 LYS A N 1
ATOM 690 C CA . LYS A 1 93 ? -21.047 9.969 4.371 1 93.81 93 LYS A CA 1
ATOM 691 C C . LYS A 1 93 ? -22 10.172 5.555 1 93.81 93 LYS A C 1
ATOM 693 O O . LYS A 1 93 ? -22.812 11.102 5.555 1 93.81 93 LYS A O 1
ATOM 698 N N . ASP A 1 94 ? -21.844 9.352 6.535 1 96.12 94 ASP A N 1
ATOM 699 C CA . ASP A 1 94 ? -22.688 9.438 7.715 1 96.12 94 ASP A CA 1
ATOM 700 C C . ASP A 1 94 ? -22.484 10.75 8.461 1 96.12 94 ASP A C 1
ATOM 702 O O . ASP A 1 94 ? -23.438 11.422 8.836 1 96.12 94 ASP A O 1
ATOM 706 N N . ILE A 1 95 ? -21.25 11.125 8.625 1 98.19 95 ILE A N 1
ATOM 707 C CA . ILE A 1 95 ? -20.906 12.344 9.352 1 98.19 95 ILE A CA 1
ATOM 708 C C . ILE A 1 95 ? -21.391 13.562 8.578 1 98.19 95 ILE A C 1
ATOM 710 O O . ILE A 1 95 ? -21.859 14.531 9.172 1 98.19 95 ILE A O 1
ATOM 714 N N . SER A 1 96 ? -21.219 13.5 7.328 1 98.19 96 SER A N 1
ATOM 715 C CA . SER A 1 96 ? -21.656 14.586 6.453 1 98.19 96 SER A CA 1
ATOM 716 C C . SER A 1 96 ? -23.172 14.75 6.496 1 98.19 96 SER A C 1
ATOM 718 O O . SER A 1 96 ? -23.688 15.875 6.449 1 98.19 96 SER A O 1
ATOM 720 N N . SER A 1 97 ? -23.953 13.703 6.641 1 96.69 97 SER A N 1
ATOM 721 C CA . SER A 1 97 ? -25.391 13.695 6.441 1 96.69 97 SER A CA 1
ATOM 722 C C . SER A 1 97 ? -26.125 14.125 7.707 1 96.69 97 SER A C 1
ATOM 724 O O . SER A 1 97 ? -27.312 14.469 7.66 1 96.69 97 SER A O 1
ATOM 726 N N . SER A 1 98 ? -25.422 14.117 8.852 1 97.62 98 SER A N 1
ATOM 727 C CA . SER A 1 98 ? -26.141 14.359 10.102 1 97.62 98 SER A CA 1
ATOM 728 C C . SER A 1 98 ? -25.203 14.977 11.148 1 97.62 98 SER A C 1
ATOM 730 O O . SER A 1 98 ? -24.188 14.398 11.5 1 97.62 98 SER A O 1
ATOM 732 N N . GLN A 1 99 ? -25.703 16.141 11.734 1 98.5 99 GLN A N 1
ATOM 733 C CA . GLN A 1 99 ? -24.969 16.734 12.844 1 98.5 99 GLN A CA 1
ATOM 734 C C . GLN A 1 99 ? -24.953 15.797 14.047 1 98.5 99 GLN A C 1
ATOM 736 O O . GLN A 1 99 ? -23.953 15.75 14.781 1 98.5 99 GLN A O 1
ATOM 741 N N . ALA A 1 100 ? -25.969 15.047 14.172 1 98.62 100 ALA A N 1
ATOM 742 C CA . ALA A 1 100 ? -26.047 14.102 15.281 1 98.62 100 ALA A CA 1
ATOM 743 C C . ALA A 1 100 ? -24.953 13.039 15.18 1 98.62 100 ALA A C 1
ATOM 745 O O . ALA A 1 100 ? -24.391 12.609 16.188 1 98.62 100 ALA A O 1
ATOM 746 N N . SER A 1 101 ? -24.656 12.625 13.969 1 98.56 101 SER A N 1
ATOM 747 C CA . SER A 1 101 ? -23.594 11.648 13.758 1 98.56 101 SER A CA 1
ATOM 748 C C . SER A 1 101 ? -22.234 12.219 14.117 1 98.56 101 SER A C 1
ATOM 750 O O . SER A 1 101 ? -21.422 11.547 14.75 1 98.56 101 SER A O 1
ATOM 752 N N . ALA A 1 102 ? -22.031 13.43 13.742 1 98.81 102 ALA A N 1
ATOM 753 C CA . ALA A 1 102 ? -20.781 14.102 14.086 1 98.81 102 ALA A CA 1
ATOM 754 C C . ALA A 1 102 ? -20.656 14.281 15.594 1 98.81 102 ALA A C 1
ATOM 756 O O . ALA A 1 102 ? -19.594 14.031 16.172 1 98.81 102 ALA A O 1
ATOM 757 N N . ASP A 1 103 ? -21.781 14.703 16.219 1 98.81 103 ASP A N 1
ATOM 758 C CA . ASP A 1 103 ? -21.797 14.875 17.656 1 98.81 103 ASP A CA 1
ATOM 759 C C . ASP A 1 103 ? -21.469 13.57 18.375 1 98.81 103 ASP A C 1
ATOM 761 O O . ASP A 1 103 ? -20.672 13.539 19.312 1 98.81 103 ASP A O 1
ATOM 765 N N . SER A 1 104 ? -22.094 12.578 17.922 1 98.56 104 SER A N 1
ATOM 766 C CA . SER A 1 104 ? -21.891 11.258 18.516 1 98.56 104 SER A CA 1
ATOM 767 C C . SER A 1 104 ? -20.438 10.797 18.344 1 98.56 104 SER A C 1
ATOM 769 O O . SER A 1 104 ? -19.859 10.203 19.25 1 98.56 104 SER A O 1
ATOM 771 N N . TRP A 1 105 ? -19.891 11.039 17.141 1 98.44 105 TRP A N 1
ATOM 772 C CA . TRP A 1 105 ? -18.516 10.641 16.875 1 98.44 105 TRP A CA 1
ATOM 773 C C . TRP A 1 105 ? -17.547 11.359 17.828 1 98.44 105 TRP A C 1
ATOM 775 O O . TRP A 1 105 ? -16.672 10.734 18.422 1 98.44 105 TRP A O 1
ATOM 785 N N . ILE A 1 106 ? -17.703 12.648 18.031 1 98.5 106 ILE A N 1
ATOM 786 C CA . ILE A 1 106 ? -16.844 13.438 18.906 1 98.5 106 ILE A CA 1
ATOM 787 C C . ILE A 1 106 ? -17.047 12.992 20.359 1 98.5 106 ILE A C 1
ATOM 789 O O . ILE A 1 106 ? -16.094 12.867 21.109 1 98.5 106 ILE A O 1
ATOM 793 N N . GLN A 1 107 ? -18.281 12.75 20.719 1 98.19 107 GLN A N 1
ATOM 794 C CA . GLN A 1 107 ? -18.562 12.281 22.078 1 98.19 107 GLN A CA 1
ATOM 795 C C . GLN A 1 107 ? -17.844 10.969 22.359 1 98.19 107 GLN A C 1
ATOM 797 O O . GLN A 1 107 ? -17.172 10.828 23.391 1 98.19 107 GLN A O 1
ATOM 802 N N . SER A 1 108 ? -17.938 10.039 21.453 1 98.06 108 SER A N 1
ATOM 803 C CA . SER A 1 108 ? -17.469 8.68 21.688 1 98.06 108 SER A CA 1
ATOM 804 C C . SER A 1 108 ? -15.945 8.586 21.578 1 98.06 108 SER A C 1
ATOM 806 O O . SER A 1 108 ? -15.32 7.766 22.266 1 98.06 108 SER A O 1
ATOM 808 N N . ASN A 1 109 ? -15.367 9.445 20.75 1 97.94 109 ASN A N 1
ATOM 809 C CA . ASN A 1 109 ? -13.977 9.203 20.391 1 97.94 109 ASN A CA 1
ATOM 810 C C . ASN A 1 109 ? -13.062 10.312 20.891 1 97.94 109 ASN A C 1
ATOM 812 O O . ASN A 1 109 ? -11.836 10.172 20.875 1 97.94 109 ASN A O 1
ATOM 816 N N . VAL A 1 110 ? -13.617 11.406 21.391 1 97.94 110 VAL A N 1
ATOM 817 C CA . VAL A 1 110 ? -12.797 12.523 21.844 1 97.94 110 VAL A CA 1
ATOM 818 C C . VAL A 1 110 ? -13.156 12.883 23.297 1 97.94 110 VAL A C 1
ATOM 820 O O . VAL A 1 110 ? -12.328 12.727 24.203 1 97.94 110 VAL A O 1
ATOM 823 N N . ILE A 1 111 ? -14.391 13.188 23.562 1 97.19 111 ILE A N 1
ATOM 824 C CA . ILE A 1 111 ? -14.812 13.641 24.875 1 97.19 111 ILE A CA 1
ATOM 825 C C . ILE A 1 111 ? -14.625 12.516 25.891 1 97.19 111 ILE A C 1
ATOM 827 O O . ILE A 1 111 ? -14.172 12.75 27.016 1 97.19 111 ILE A O 1
ATOM 831 N N . THR A 1 112 ? -14.922 11.289 25.484 1 96.62 112 THR A N 1
ATOM 832 C CA . THR A 1 112 ? -14.773 10.117 26.344 1 96.62 112 THR A CA 1
ATOM 833 C C . THR A 1 112 ? -13.336 9.969 26.812 1 96.62 112 THR A C 1
ATOM 835 O O . THR A 1 112 ? -13.086 9.453 27.906 1 96.62 112 THR A O 1
ATOM 838 N N . TYR A 1 113 ? -12.438 10.453 26 1 95.06 113 TYR A N 1
ATOM 839 C CA . TYR A 1 113 ? -11.016 10.352 26.312 1 95.06 113 TYR A CA 1
ATOM 840 C C . TYR A 1 113 ? -10.422 11.727 26.609 1 95.06 113 TYR A C 1
ATOM 842 O O . TYR A 1 113 ? -9.258 11.992 26.297 1 95.06 113 TYR A O 1
ATOM 850 N N . GLY A 1 114 ? -11.133 12.609 27.172 1 80.19 114 GLY A N 1
ATOM 851 C CA . GLY A 1 114 ? -10.914 14.039 27.328 1 80.19 114 GLY A CA 1
ATOM 852 C C . GLY A 1 114 ? -9.555 14.375 27.922 1 80.19 114 GLY A C 1
ATOM 853 O O . GLY A 1 114 ? -9.078 15.508 27.781 1 80.19 114 GLY A O 1
ATOM 854 N N . ASN A 1 115 ? -8.906 13.602 28.453 1 80.31 115 ASN A N 1
ATOM 855 C CA . ASN A 1 115 ? -7.59 13.898 29 1 80.31 115 ASN A CA 1
ATOM 856 C C . ASN A 1 115 ? -6.488 13.672 27.969 1 80.31 115 ASN A C 1
ATOM 858 O O . ASN A 1 115 ? -5.332 14.023 28.203 1 80.31 115 ASN A O 1
ATOM 862 N N . ASP A 1 116 ? -6.852 13.117 26.859 1 85.81 116 ASP A N 1
ATOM 863 C CA . ASP A 1 116 ? -5.871 12.953 25.781 1 85.81 116 ASP A CA 1
ATOM 864 C C . ASP A 1 116 ? -5.602 14.281 25.078 1 85.81 116 ASP A C 1
ATOM 866 O O . ASP A 1 116 ? -6.449 15.18 25.094 1 85.81 116 ASP A O 1
ATOM 870 N N . ASN A 1 117 ? -4.406 14.469 24.547 1 93.38 117 ASN A N 1
ATOM 871 C CA . ASN A 1 117 ? -3.965 15.719 23.922 1 93.38 117 ASN A CA 1
ATOM 872 C C . ASN A 1 117 ? -4.27 15.742 22.438 1 93.38 117 ASN A C 1
ATOM 874 O O . ASN A 1 117 ? -3.355 15.766 21.609 1 93.38 117 ASN A O 1
ATOM 878 N N . PHE A 1 118 ? -5.551 15.852 22.141 1 97.56 118 PHE A N 1
ATOM 879 C CA . PHE A 1 118 ? -5.973 15.93 20.734 1 97.56 118 PHE A CA 1
ATOM 880 C C . PHE A 1 118 ? -5.555 17.266 20.125 1 97.56 118 PHE A C 1
ATOM 882 O O . PHE A 1 118 ? -5.848 18.328 20.672 1 97.56 118 PHE A O 1
ATOM 889 N N . LYS A 1 119 ? -4.898 17.156 19.047 1 97.75 119 LYS A N 1
ATOM 890 C CA . LYS A 1 119 ? -4.469 18.375 18.359 1 97.75 119 LYS A CA 1
ATOM 891 C C . LYS A 1 119 ? -5.246 18.578 17.062 1 97.75 119 LYS A C 1
ATOM 893 O O . LYS A 1 119 ? -5.637 19.688 16.734 1 97.75 119 LYS A O 1
ATOM 898 N N . TYR A 1 120 ? -5.414 17.469 16.297 1 98.56 120 TYR A N 1
ATOM 899 C CA . TYR A 1 120 ? -6.125 17.516 15.023 1 98.56 120 TYR A CA 1
ATOM 900 C C . TYR A 1 120 ? -7.184 16.438 14.945 1 98.56 120 TYR A C 1
ATOM 902 O O . TYR A 1 120 ? -6.965 15.312 15.414 1 98.56 120 TYR A O 1
ATOM 910 N N . ILE A 1 121 ? -8.266 16.781 14.352 1 98.81 121 ILE A N 1
ATOM 911 C CA . ILE A 1 121 ? -9.188 15.805 13.781 1 98.81 121 ILE A CA 1
ATOM 912 C C . ILE A 1 121 ? -9.109 15.852 12.258 1 98.81 121 ILE A C 1
ATOM 914 O O . ILE A 1 121 ? -9.359 16.891 11.656 1 98.81 121 ILE A O 1
ATOM 918 N N . VAL A 1 122 ? -8.742 14.734 11.68 1 98.81 122 VAL A N 1
ATOM 919 C CA . VAL A 1 122 ? -8.547 14.664 10.234 1 98.81 122 VAL A CA 1
ATOM 920 C C . VAL A 1 122 ? -9.734 13.945 9.594 1 98.81 122 VAL A C 1
ATOM 922 O O . VAL A 1 122 ? -9.891 12.734 9.75 1 98.81 122 VAL A O 1
ATOM 925 N N . VAL A 1 123 ? -10.492 14.695 8.82 1 98.75 123 VAL A N 1
ATOM 926 C CA . VAL A 1 123 ? -11.719 14.18 8.234 1 98.75 123 VAL A CA 1
ATOM 927 C C . VAL A 1 123 ? -11.438 13.617 6.84 1 98.75 123 VAL A C 1
ATOM 929 O O . VAL A 1 123 ? -11.555 14.336 5.844 1 98.75 123 VAL A O 1
ATOM 932 N N . GLY A 1 124 ? -11.141 12.297 6.871 1 96.5 124 GLY A N 1
ATOM 933 C CA . GLY A 1 124 ? -10.766 11.641 5.625 1 96.5 124 GLY A CA 1
ATOM 934 C C . GLY A 1 124 ? -9.281 11.719 5.328 1 96.5 124 GLY A C 1
ATOM 935 O O . GLY A 1 124 ? -8.633 12.719 5.645 1 96.5 124 GLY A O 1
ATOM 936 N N . ASN A 1 125 ? -8.758 10.672 4.727 1 96.25 125 ASN A N 1
ATOM 937 C CA . ASN A 1 125 ? -7.359 10.555 4.332 1 96.25 125 ASN A CA 1
ATOM 938 C C . ASN A 1 125 ? -7.223 10.188 2.855 1 96.25 125 ASN A C 1
ATOM 940 O O . ASN A 1 125 ? -7.676 9.125 2.432 1 96.25 125 ASN A O 1
ATOM 944 N N . GLU A 1 126 ? -6.652 11.094 2.08 1 94.56 126 GLU A N 1
ATOM 945 C CA . GLU A 1 126 ? -6.32 10.859 0.678 1 94.56 126 GLU A CA 1
ATOM 946 C C . GLU A 1 126 ? -7.559 10.477 -0.123 1 94.56 126 GLU A C 1
ATOM 948 O O . GLU A 1 126 ? -7.535 9.5 -0.88 1 94.56 126 GLU A O 1
ATOM 953 N N . ILE A 1 127 ? -8.586 11.281 0.101 1 93.12 127 ILE A N 1
ATOM 954 C CA . ILE A 1 127 ? -9.812 11.086 -0.666 1 93.12 127 ILE A CA 1
ATOM 955 C C . ILE A 1 127 ? -9.562 11.414 -2.135 1 93.12 127 ILE A C 1
ATOM 957 O O . ILE A 1 127 ? -8.93 12.422 -2.453 1 93.12 127 ILE A O 1
ATOM 961 N N . ASP A 1 128 ? -10.031 10.445 -3.025 1 88.31 128 ASP A N 1
ATOM 962 C CA . ASP A 1 128 ? -10.023 10.75 -4.453 1 88.31 128 ASP A CA 1
ATOM 963 C C . ASP A 1 128 ? -10.914 11.953 -4.762 1 88.31 128 ASP A C 1
ATOM 965 O O . ASP A 1 128 ? -12.141 11.883 -4.617 1 88.31 128 ASP A O 1
ATOM 969 N N . PRO A 1 129 ? -10.336 13.047 -5.289 1 92.12 129 PRO A N 1
ATOM 970 C CA . PRO A 1 129 ? -11.125 14.258 -5.508 1 92.12 129 PRO A CA 1
ATOM 971 C C . PRO A 1 129 ? -12.258 14.055 -6.512 1 92.12 129 PRO A C 1
ATOM 973 O O . PRO A 1 129 ? -13.172 14.875 -6.594 1 92.12 129 PRO A O 1
ATOM 976 N N . THR A 1 130 ? -12.18 13.016 -7.293 1 86.88 130 THR A N 1
ATOM 977 C CA . THR A 1 130 ? -13.227 12.742 -8.273 1 86.88 130 THR A CA 1
ATOM 978 C C . THR A 1 130 ? -14 11.477 -7.902 1 86.88 130 THR A C 1
ATOM 980 O O . THR A 1 130 ? -14.773 10.961 -8.703 1 86.88 130 THR A O 1
ATOM 983 N N . GLY A 1 131 ? -13.719 11.008 -6.734 1 86.62 131 GLY A N 1
ATOM 984 C CA . GLY A 1 131 ? -14.359 9.773 -6.309 1 86.62 131 GLY A CA 1
ATOM 985 C C . GLY A 1 131 ? -15.688 10 -5.605 1 86.62 131 GLY A C 1
ATOM 986 O O . GLY A 1 131 ? -16.094 11.141 -5.387 1 86.62 131 GLY A O 1
ATOM 987 N N . PRO A 1 132 ? -16.328 8.922 -5.219 1 87.88 132 PRO A N 1
ATOM 988 C CA . PRO A 1 132 ? -17.688 9 -4.68 1 87.88 132 PRO A CA 1
ATOM 989 C C . PRO A 1 132 ? -17.734 9.656 -3.301 1 87.88 132 PRO A C 1
ATOM 991 O O . PRO A 1 132 ? -18.797 10.133 -2.877 1 87.88 132 PRO A O 1
ATOM 994 N N . LEU A 1 133 ? -16.672 9.742 -2.607 1 91.56 133 LEU A N 1
ATOM 995 C CA . LEU A 1 133 ? -16.672 10.281 -1.253 1 91.56 133 LEU A CA 1
ATOM 996 C C . LEU A 1 133 ? -16.344 11.773 -1.261 1 91.56 133 LEU A C 1
ATOM 998 O O . LEU A 1 133 ? -16.578 12.469 -0.268 1 91.56 133 LEU A O 1
ATOM 1002 N N . ALA A 1 134 ? -15.844 12.266 -2.389 1 93.81 134 ALA A N 1
ATOM 1003 C CA . ALA A 1 134 ? -15.336 13.633 -2.48 1 93.81 134 ALA A CA 1
ATOM 1004 C C . ALA A 1 134 ? -16.406 14.641 -2.084 1 93.81 134 ALA A C 1
ATOM 1006 O O . ALA A 1 134 ? -16.141 15.57 -1.315 1 93.81 134 ALA A O 1
ATOM 1007 N N . PRO A 1 135 ? -17.703 14.453 -2.441 1 95.75 135 PRO A N 1
ATOM 1008 C CA . PRO A 1 135 ? -18.719 15.469 -2.148 1 95.75 135 PRO A CA 1
ATOM 1009 C C . PRO A 1 135 ? -19.047 15.57 -0.658 1 95.75 135 PRO A C 1
ATOM 1011 O O . PRO A 1 135 ? -19.688 16.531 -0.225 1 95.75 135 PRO A O 1
ATOM 1014 N N . PHE A 1 136 ? -18.578 14.633 0.08 1 97 136 PHE A N 1
ATOM 1015 C CA . PHE A 1 136 ? -19 14.578 1.475 1 97 136 PHE A CA 1
ATOM 1016 C C . PHE A 1 136 ? -17.953 15.219 2.381 1 97 136 PHE A C 1
ATOM 1018 O O . PHE A 1 136 ? -18.234 15.516 3.545 1 97 136 PHE A O 1
ATOM 1025 N N . VAL A 1 137 ? -16.766 15.469 1.952 1 98.31 137 VAL A N 1
ATOM 1026 C CA . VAL A 1 137 ? -15.633 15.781 2.816 1 98.31 137 VAL A CA 1
ATOM 1027 C C . VAL A 1 137 ? -15.852 17.141 3.484 1 98.31 137 VAL A C 1
ATOM 1029 O O . VAL A 1 137 ? -15.805 17.25 4.715 1 98.31 137 VAL A O 1
ATOM 1032 N N . ALA A 1 138 ? -16.156 18.188 2.738 1 98.44 138 ALA A N 1
ATOM 1033 C CA . ALA A 1 138 ? -16.266 19.531 3.289 1 98.44 138 ALA A CA 1
ATOM 1034 C C . ALA A 1 138 ? -17.406 19.609 4.309 1 98.44 138 ALA A C 1
ATOM 1036 O O . ALA A 1 138 ? -17.25 20.188 5.387 1 98.44 138 ALA A O 1
ATOM 1037 N N . SER A 1 139 ? -18.5 19.016 3.936 1 98.5 139 SER A N 1
ATOM 1038 C CA . SER A 1 139 ? -19.641 19.031 4.855 1 98.5 139 SER A CA 1
ATOM 1039 C C . SER A 1 139 ? -19.344 18.219 6.113 1 98.5 139 SER A C 1
ATOM 1041 O O . SER A 1 139 ? -19.781 18.594 7.207 1 98.5 139 SER A O 1
ATOM 1043 N N . ALA A 1 140 ? -18.656 17.125 5.965 1 98.88 140 ALA A N 1
ATOM 1044 C CA . ALA A 1 140 ? -18.25 16.359 7.137 1 98.88 140 ALA A CA 1
ATOM 1045 C C . ALA A 1 140 ? -17.312 17.172 8.031 1 98.88 140 ALA A C 1
ATOM 1047 O O . ALA A 1 140 ? -17.422 17.125 9.258 1 98.88 140 ALA A O 1
ATOM 1048 N N . MET A 1 141 ? -16.438 17.922 7.43 1 98.94 141 MET A N 1
ATOM 1049 C CA . MET A 1 141 ? -15.547 18.797 8.188 1 98.94 141 MET A CA 1
ATOM 1050 C C . MET A 1 141 ? -16.344 19.828 8.977 1 98.94 141 MET A C 1
ATOM 1052 O O . MET A 1 141 ? -16.062 20.062 10.156 1 98.94 141 MET A O 1
ATOM 1056 N N . GLU A 1 142 ? -17.297 20.406 8.352 1 98.88 142 GLU A N 1
ATOM 1057 C CA . GLU A 1 142 ? -18.141 21.406 9.008 1 98.88 142 GLU A CA 1
ATOM 1058 C C . GLU A 1 142 ? -18.859 20.812 10.211 1 98.88 142 GLU A C 1
ATOM 1060 O O . GLU A 1 142 ? -18.906 21.406 11.281 1 98.88 142 GLU A O 1
ATOM 1065 N N . ASN A 1 143 ? -19.438 19.641 9.977 1 98.94 143 ASN A N 1
ATOM 1066 C CA . ASN A 1 143 ? -20.172 19 11.055 1 98.94 143 ASN A CA 1
ATOM 1067 C C . ASN A 1 143 ? -19.25 18.641 12.227 1 98.94 143 ASN A C 1
ATOM 1069 O O . ASN A 1 143 ? -19.625 18.812 13.383 1 98.94 143 ASN A O 1
ATOM 1073 N N . ILE A 1 144 ? -18.062 18.156 11.922 1 98.94 144 ILE A N 1
ATOM 1074 C CA . ILE A 1 144 ? -17.109 17.828 12.969 1 98.94 144 ILE A CA 1
ATOM 1075 C C . ILE A 1 144 ? -16.672 19.109 13.688 1 98.94 144 ILE A C 1
ATOM 1077 O O . ILE A 1 144 ? -16.562 19.125 14.914 1 98.94 144 ILE A O 1
ATOM 1081 N N . GLN A 1 145 ? -16.469 20.203 12.953 1 98.88 145 GLN A N 1
ATOM 1082 C CA . GLN A 1 145 ? -16.109 21.484 13.555 1 98.88 145 GLN A CA 1
ATOM 1083 C C . GLN A 1 145 ? -17.172 21.953 14.531 1 98.88 145 GLN A C 1
ATOM 1085 O O . GLN A 1 145 ? -16.859 22.406 15.641 1 98.88 145 GLN A O 1
ATOM 1090 N N . LYS A 1 146 ? -18.391 21.844 14.117 1 98.81 146 LYS A N 1
ATOM 1091 C CA . LYS A 1 146 ? -19.5 22.234 14.984 1 98.81 146 LYS A CA 1
ATOM 1092 C C . LYS A 1 146 ? -19.531 21.391 16.266 1 98.81 146 LYS A C 1
ATOM 1094 O O . LYS A 1 146 ? -19.75 21.906 17.359 1 98.81 146 LYS A O 1
ATOM 1099 N N . ALA A 1 147 ? -19.312 20.109 16.094 1 98.88 147 ALA A N 1
ATOM 1100 C CA . ALA A 1 147 ? -19.297 19.219 17.234 1 98.88 147 ALA A CA 1
ATOM 1101 C C . ALA A 1 147 ? -18.156 19.562 18.188 1 98.88 147 ALA A C 1
ATOM 1103 O O . ALA A 1 147 ? -18.328 19.562 19.406 1 98.88 147 ALA A O 1
ATOM 1104 N N . VAL A 1 148 ? -16.984 19.828 17.641 1 98.56 148 VAL A N 1
ATOM 1105 C CA . VAL A 1 148 ? -15.812 20.188 18.422 1 98.56 148 VAL A CA 1
ATOM 1106 C C . VAL A 1 148 ? -16.078 21.484 19.172 1 98.56 148 VAL A C 1
ATOM 1108 O O . VAL A 1 148 ? -15.742 21.609 20.359 1 98.56 148 VAL A O 1
ATOM 1111 N N . SER A 1 149 ? -16.656 22.438 18.531 1 98.44 149 SER A N 1
ATOM 1112 C CA . SER A 1 149 ? -17 23.734 19.125 1 98.44 149 SER A CA 1
ATOM 1113 C C . SER A 1 149 ? -18.016 23.562 20.25 1 98.44 149 SER A C 1
ATOM 1115 O O . SER A 1 149 ? -17.859 24.156 21.328 1 98.44 149 SER A O 1
ATOM 1117 N N . ALA A 1 150 ? -18.984 22.797 19.984 1 98.19 150 ALA A N 1
ATOM 1118 C CA . ALA A 1 150 ? -20.031 22.562 20.984 1 98.19 150 ALA A CA 1
ATOM 1119 C C . ALA A 1 150 ? -19.453 21.922 22.25 1 98.19 150 ALA A C 1
ATOM 1121 O O . ALA A 1 150 ? -19.938 22.156 23.344 1 98.19 150 ALA A O 1
ATOM 1122 N N . ALA A 1 151 ? -18.406 21.188 22.031 1 97.25 151 ALA A N 1
ATOM 1123 C CA . ALA A 1 151 ? -17.75 20.516 23.156 1 97.25 151 ALA A CA 1
ATOM 1124 C C . ALA A 1 151 ? -16.766 21.453 23.859 1 97.25 151 ALA A C 1
ATOM 1126 O O . ALA A 1 151 ? -16.125 21.062 24.844 1 97.25 151 ALA A O 1
ATOM 1127 N N . GLY A 1 152 ? -16.578 22.688 23.375 1 96.62 152 GLY A N 1
ATOM 1128 C CA . GLY A 1 152 ? -15.664 23.641 23.969 1 96.62 152 GLY A CA 1
ATOM 1129 C C . GLY A 1 152 ? -14.211 23.344 23.656 1 96.62 152 GLY A C 1
ATOM 1130 O O . GLY A 1 152 ? -13.312 23.75 24.406 1 96.62 152 GLY A O 1
ATOM 1131 N N . LEU A 1 153 ? -13.977 22.594 22.562 1 97.06 153 LEU A N 1
ATOM 1132 C CA . LEU A 1 153 ? -12.625 22.109 22.281 1 97.06 153 LEU A CA 1
ATOM 1133 C C . LEU A 1 153 ? -12.031 22.797 21.062 1 97.06 153 LEU A C 1
ATOM 1135 O O . LEU A 1 153 ? -10.938 22.453 20.609 1 97.06 153 LEU A O 1
ATOM 1139 N N . ALA A 1 154 ? -12.641 23.859 20.547 1 95.62 154 ALA A N 1
ATOM 1140 C CA . ALA A 1 154 ? -12.273 24.453 19.25 1 95.62 154 ALA A CA 1
ATOM 1141 C C . ALA A 1 154 ? -10.953 25.203 19.359 1 95.62 154 ALA A C 1
ATOM 1143 O O . ALA A 1 154 ? -10.289 25.438 18.344 1 95.62 154 ALA A O 1
ATOM 1144 N N . THR A 1 155 ? -10.594 25.625 20.547 1 94.94 155 THR A N 1
ATOM 1145 C CA . THR A 1 155 ? -9.328 26.328 20.719 1 94.94 155 THR A CA 1
ATOM 1146 C C . THR A 1 155 ? -8.164 25.344 20.75 1 94.94 155 THR A C 1
ATOM 1148 O O . THR A 1 155 ? -7.035 25.688 20.406 1 94.94 155 THR A O 1
ATOM 1151 N N . GLN A 1 156 ? -8.43 24.156 21.047 1 95.31 156 GLN A N 1
ATOM 1152 C CA . GLN A 1 156 ? -7.398 23.141 21.219 1 95.31 156 GLN A CA 1
ATOM 1153 C C . GLN A 1 156 ? -7.289 22.25 19.984 1 95.31 156 GLN A C 1
ATOM 1155 O O . GLN A 1 156 ? -6.188 21.891 19.578 1 95.31 156 GLN A O 1
ATOM 1160 N N . ILE A 1 157 ? -8.391 21.922 19.469 1 98.19 157 ILE A N 1
ATOM 1161 C CA . ILE A 1 157 ? -8.445 20.922 18.391 1 98.19 157 ILE A CA 1
ATOM 1162 C C . ILE A 1 157 ? -8.75 21.609 17.062 1 98.19 157 ILE A C 1
ATOM 1164 O O . ILE A 1 157 ? -9.742 22.344 16.953 1 98.19 157 ILE A O 1
ATOM 1168 N N . LYS A 1 158 ? -7.898 21.375 16.078 1 98.75 158 LYS A N 1
ATOM 1169 C CA . LYS A 1 158 ? -8.148 21.875 14.727 1 98.75 158 LYS A CA 1
ATOM 1170 C C . LYS A 1 158 ? -8.641 20.75 13.82 1 98.75 158 LYS A C 1
ATOM 1172 O O . LYS A 1 158 ? -8.133 19.625 13.867 1 98.75 158 LYS A O 1
ATOM 1177 N N . VAL A 1 159 ? -9.648 21.047 13.008 1 98.94 159 VAL A N 1
ATOM 1178 C CA . VAL A 1 159 ? -10.234 20.094 12.062 1 98.94 159 VAL A CA 1
ATOM 1179 C C . VAL A 1 159 ? -9.641 20.328 10.672 1 98.94 159 VAL A C 1
ATOM 1181 O O . VAL A 1 159 ? -9.516 21.469 10.219 1 98.94 159 VAL A O 1
ATOM 1184 N N . SER A 1 160 ? -9.258 19.297 10.016 1 98.88 160 SER A N 1
ATOM 1185 C CA . SER A 1 160 ? -8.719 19.344 8.656 1 98.88 160 SER A CA 1
ATOM 1186 C C . SER A 1 160 ? -8.977 18.047 7.906 1 98.88 160 SER A C 1
ATOM 1188 O O . SER A 1 160 ? -9.82 17.234 8.32 1 98.88 160 SER A O 1
ATOM 1190 N N . THR A 1 161 ? -8.477 17.891 6.738 1 98.81 161 THR A N 1
ATOM 1191 C CA . THR A 1 161 ? -8.406 16.688 5.93 1 98.81 161 THR A CA 1
ATOM 1192 C C . THR A 1 161 ? -7.008 16.516 5.336 1 98.81 161 THR A C 1
ATOM 1194 O O . THR A 1 161 ? -6.266 17.484 5.188 1 98.81 161 THR A O 1
ATOM 1197 N N . ALA A 1 162 ? -6.617 15.258 5.141 1 98.44 162 ALA A N 1
ATOM 1198 C CA . ALA A 1 162 ? -5.289 15.008 4.586 1 98.44 162 ALA A CA 1
ATOM 1199 C C . ALA A 1 162 ? -5.367 14.688 3.098 1 98.44 162 ALA A C 1
ATOM 1201 O O . ALA A 1 162 ? -6.059 13.75 2.695 1 98.44 162 ALA A O 1
ATOM 1202 N N . VAL A 1 163 ? -4.656 15.461 2.309 1 97.44 163 VAL A N 1
ATOM 1203 C CA . VAL A 1 163 ? -4.598 15.219 0.87 1 97.44 163 VAL A CA 1
ATOM 1204 C C . VAL A 1 163 ? -3.215 14.695 0.489 1 97.44 163 VAL A C 1
ATOM 1206 O O . VAL A 1 163 ? -2.373 14.453 1.357 1 97.44 163 VAL A O 1
ATOM 1209 N N . TYR A 1 164 ? -3.031 14.312 -0.804 1 94.25 164 TYR A N 1
ATOM 1210 C CA . TYR A 1 164 ? -1.739 13.891 -1.329 1 94.25 164 TYR A CA 1
ATOM 1211 C C . TYR A 1 164 ? -1.336 14.727 -2.535 1 94.25 164 TYR A C 1
ATOM 1213 O O . TYR A 1 164 ? -2.148 15.484 -3.07 1 94.25 164 TYR A O 1
ATOM 1221 N N . THR A 1 165 ? -0.142 14.672 -2.986 1 94.38 165 THR A N 1
ATOM 1222 C CA . THR A 1 165 ? 0.468 15.688 -3.844 1 94.38 165 THR A CA 1
ATOM 1223 C C . THR A 1 165 ? -0.029 15.547 -5.281 1 94.38 165 THR A C 1
ATOM 1225 O O . THR A 1 165 ? 0.143 16.453 -6.09 1 94.38 165 THR A O 1
ATOM 1228 N N . ALA A 1 166 ? -0.703 14.508 -5.594 1 90.31 166 ALA A N 1
ATOM 1229 C CA . ALA A 1 166 ? -1.235 14.344 -6.945 1 90.31 166 ALA A CA 1
ATOM 1230 C C . ALA A 1 166 ? -2.373 15.32 -7.211 1 90.31 166 ALA A C 1
ATOM 1232 O O . ALA A 1 166 ? -2.875 15.406 -8.336 1 90.31 166 ALA A O 1
ATOM 1233 N N . ILE A 1 167 ? -2.736 16.062 -6.27 1 94.94 167 ILE A N 1
ATOM 1234 C CA . ILE A 1 167 ? -3.727 17.125 -6.457 1 94.94 167 ILE A CA 1
ATOM 1235 C C . ILE A 1 167 ? -3.127 18.25 -7.293 1 94.94 167 ILE A C 1
ATOM 1237 O O . ILE A 1 167 ? -3.85 19.125 -7.781 1 94.94 167 ILE A O 1
ATOM 1241 N N . LEU A 1 168 ? -1.801 18.312 -7.375 1 95.31 168 LEU A N 1
ATOM 1242 C CA . LEU A 1 168 ? -1.112 19.281 -8.211 1 95.31 168 LEU A CA 1
ATOM 1243 C C . LEU A 1 168 ? -1.152 18.875 -9.672 1 95.31 168 LEU A C 1
ATOM 1245 O O . LEU A 1 168 ? -1.05 17.688 -9.992 1 95.31 168 LEU A O 1
ATOM 1249 N N . ASN A 1 169 ? -1.355 19.781 -10.547 1 91.88 169 ASN A N 1
ATOM 1250 C CA . ASN A 1 169 ? -1.229 19.547 -11.984 1 91.88 169 ASN A CA 1
ATOM 1251 C C . ASN A 1 169 ? 0.209 19.75 -12.453 1 91.88 169 ASN A C 1
ATOM 1253 O O . ASN A 1 169 ? 0.921 18.781 -12.711 1 91.88 169 ASN A O 1
ATOM 1257 N N . GLU A 1 170 ? 0.616 20.969 -12.523 1 89.12 170 GLU A N 1
ATOM 1258 C CA . GLU A 1 170 ? 2.029 21.312 -12.672 1 89.12 170 GLU A CA 1
ATOM 1259 C C . GLU A 1 170 ? 2.678 21.547 -11.312 1 89.12 170 GLU A C 1
ATOM 1261 O O . GLU A 1 170 ? 2.084 22.188 -10.438 1 89.12 170 GLU A O 1
ATOM 1266 N N . SER A 1 171 ? 3.85 20.844 -11.125 1 91.75 171 SER A N 1
ATOM 1267 C CA . SER A 1 171 ? 4.461 20.969 -9.805 1 91.75 171 SER A CA 1
ATOM 1268 C C . SER A 1 171 ? 5.938 21.344 -9.914 1 91.75 171 SER A C 1
ATOM 1270 O O . SER A 1 171 ? 6.598 21.578 -8.906 1 91.75 171 SER A O 1
ATOM 1272 N N . TYR A 1 172 ? 6.402 21.391 -11.133 1 91.31 172 TYR A N 1
ATOM 1273 C CA . TYR A 1 172 ? 7.82 21.688 -11.336 1 91.31 172 TYR A CA 1
ATOM 1274 C C . TYR A 1 172 ? 8.016 22.688 -12.453 1 91.31 172 TYR A C 1
ATOM 1276 O O . TYR A 1 172 ? 7.422 22.562 -13.531 1 91.31 172 TYR A O 1
ATOM 1284 N N . PRO A 1 173 ? 8.906 23.781 -12.18 1 96.38 173 PRO A N 1
ATOM 1285 C CA . PRO A 1 173 ? 9.453 24.141 -10.875 1 96.38 173 PRO A CA 1
ATOM 1286 C C . PRO A 1 173 ? 8.375 24.625 -9.898 1 96.38 173 PRO A C 1
ATOM 1288 O O . PRO A 1 173 ? 7.238 24.891 -10.305 1 96.38 173 PRO A O 1
ATOM 1291 N N . PRO A 1 174 ? 8.734 24.672 -8.609 1 98.12 174 PRO A N 1
ATOM 1292 C CA . PRO A 1 174 ? 7.727 24.969 -7.59 1 98.12 174 PRO A CA 1
ATOM 1293 C C . PRO A 1 174 ? 6.926 26.234 -7.898 1 98.12 174 PRO A C 1
ATOM 1295 O O . PRO A 1 174 ? 5.711 26.266 -7.691 1 98.12 174 PRO A O 1
ATOM 1298 N N . SER A 1 175 ? 7.527 27.234 -8.469 1 98.38 175 SER A N 1
ATOM 1299 C CA . SER A 1 175 ? 6.867 28.516 -8.695 1 98.38 175 SER A CA 1
ATOM 1300 C C . SER A 1 175 ? 5.75 28.391 -9.727 1 98.38 175 SER A C 1
ATOM 1302 O O . SER A 1 175 ? 4.895 29.266 -9.836 1 98.38 175 SER A O 1
ATOM 1304 N N . LYS A 1 176 ? 5.684 27.328 -10.508 1 97.88 176 LYS A N 1
ATOM 1305 C CA . LYS A 1 176 ? 4.695 27.141 -11.562 1 97.88 176 LYS A CA 1
ATOM 1306 C C . LYS A 1 176 ? 3.533 26.281 -11.078 1 97.88 176 LYS A C 1
ATOM 1308 O O . LYS A 1 176 ? 2.561 26.062 -11.805 1 97.88 176 LYS A O 1
ATOM 1313 N N . ALA A 1 177 ? 3.586 25.875 -9.859 1 98.12 177 ALA A N 1
ATOM 1314 C CA . ALA A 1 177 ? 2.641 24.875 -9.367 1 98.12 177 ALA A CA 1
ATOM 1315 C C . ALA A 1 177 ? 1.238 25.469 -9.234 1 98.12 177 ALA A C 1
ATOM 1317 O O . ALA A 1 177 ? 1.076 26.625 -8.844 1 98.12 177 ALA A O 1
ATOM 1318 N N . PHE A 1 178 ? 0.263 24.703 -9.609 1 98.12 178 PHE A N 1
ATOM 1319 C CA . PHE A 1 178 ? -1.143 25 -9.359 1 98.12 178 PHE A CA 1
ATOM 1320 C C . PHE A 1 178 ? -1.946 23.703 -9.219 1 98.12 178 PHE A C 1
ATOM 1322 O O . PHE A 1 178 ? -1.486 22.641 -9.633 1 98.12 178 PHE A O 1
ATOM 1329 N N . PHE A 1 179 ? -3.09 23.781 -8.578 1 97.75 179 PHE A N 1
ATOM 1330 C CA . PHE A 1 179 ? -3.938 22.609 -8.383 1 97.75 179 PHE A CA 1
ATOM 1331 C C . PHE A 1 179 ? -4.602 22.203 -9.695 1 97.75 179 PHE A C 1
ATOM 1333 O O . PHE A 1 179 ? -4.957 23.047 -10.516 1 97.75 179 PHE A O 1
ATOM 1340 N N . ASN A 1 180 ? -4.719 20.922 -9.852 1 95.25 180 ASN A N 1
ATOM 1341 C CA . ASN A 1 180 ? -5.457 20.391 -10.992 1 95.25 180 ASN A CA 1
ATOM 1342 C C . ASN A 1 180 ? -6.844 21.031 -11.102 1 95.25 180 ASN A C 1
ATOM 1344 O O . ASN A 1 180 ? -7.637 20.953 -10.156 1 95.25 180 ASN A O 1
ATOM 1348 N N . PRO A 1 181 ? -7.141 21.609 -12.266 1 95.81 181 PRO A N 1
ATOM 1349 C CA . PRO A 1 181 ? -8.438 22.266 -12.422 1 95.81 181 PRO A CA 1
ATOM 1350 C C . PRO A 1 181 ? -9.617 21.328 -12.172 1 95.81 181 PRO A C 1
ATOM 1352 O O . PRO A 1 181 ? -10.648 21.75 -11.656 1 95.81 181 PRO A O 1
ATOM 1355 N N . GLU A 1 182 ? -9.453 20.078 -12.438 1 92.38 182 GLU A N 1
ATOM 1356 C CA . GLU A 1 182 ? -10.523 19.109 -12.266 1 92.38 182 GLU A CA 1
ATOM 1357 C C . GLU A 1 182 ? -10.82 18.859 -10.789 1 92.38 182 GLU A C 1
ATOM 1359 O O . GLU A 1 182 ? -11.867 18.312 -10.445 1 92.38 182 GLU A O 1
ATOM 1364 N N . TYR A 1 183 ? -9.867 19.281 -9.938 1 95.81 183 TYR A N 1
ATOM 1365 C CA . TYR A 1 183 ? -10.008 18.969 -8.523 1 95.81 183 TYR A CA 1
ATOM 1366 C C . TYR A 1 183 ? -10.398 20.219 -7.73 1 95.81 183 TYR A C 1
ATOM 1368 O O . TYR A 1 183 ? -10.516 20.172 -6.504 1 95.81 183 TYR A O 1
ATOM 1376 N N . ARG A 1 184 ? -10.68 21.359 -8.375 1 97.44 184 ARG A N 1
ATOM 1377 C CA . ARG A 1 184 ? -10.852 22.641 -7.703 1 97.44 184 ARG A CA 1
ATOM 1378 C C . ARG A 1 184 ? -12.141 22.672 -6.898 1 97.44 184 ARG A C 1
ATOM 1380 O O . ARG A 1 184 ? -12.203 23.281 -5.828 1 97.44 184 ARG A O 1
ATOM 1387 N N . GLN A 1 185 ? -13.18 22.031 -7.469 1 96.12 185 GLN A N 1
ATOM 1388 C CA . GLN A 1 185 ? -14.422 21.984 -6.707 1 96.12 185 GLN A CA 1
ATOM 1389 C C . GLN A 1 185 ? -14.211 21.344 -5.34 1 96.12 185 GLN A C 1
ATOM 1391 O O . GLN A 1 185 ? -14.711 21.844 -4.328 1 96.12 185 GLN A O 1
ATOM 1396 N N . PHE A 1 186 ? -13.578 20.266 -5.289 1 97.75 186 PHE A N 1
ATOM 1397 C CA . PHE A 1 186 ? -13.234 19.531 -4.078 1 97.75 186 PHE A CA 1
ATOM 1398 C C . PHE A 1 186 ? -12.305 20.344 -3.191 1 97.75 186 PHE A C 1
ATOM 1400 O O . PHE A 1 186 ? -12.586 20.547 -2.006 1 97.75 186 PHE A O 1
ATOM 1407 N N . LEU A 1 187 ? -11.281 21 -3.752 1 98.69 187 LEU A N 1
ATOM 1408 C CA . LEU A 1 187 ? -10.219 21.656 -3.002 1 98.69 187 LEU A CA 1
ATOM 1409 C C . LEU A 1 187 ? -10.672 23.031 -2.51 1 98.69 187 LEU A C 1
ATOM 1411 O O . LEU A 1 187 ? -10.305 23.453 -1.41 1 98.69 187 LEU A O 1
ATOM 1415 N N . ASP A 1 188 ? -11.453 23.75 -3.291 1 98.62 188 ASP A N 1
ATOM 1416 C CA . ASP A 1 188 ? -11.859 25.094 -2.916 1 98.62 188 ASP A CA 1
ATOM 1417 C C . ASP A 1 188 ? -12.711 25.094 -1.647 1 98.62 188 ASP A C 1
ATOM 1419 O O . ASP A 1 188 ? -12.562 25.953 -0.787 1 98.62 188 ASP A O 1
ATOM 1423 N N . ALA A 1 189 ? -13.555 24.125 -1.552 1 98.56 189 ALA A N 1
ATOM 1424 C CA . ALA A 1 189 ? -14.383 24 -0.355 1 98.56 189 ALA A CA 1
ATOM 1425 C C . ALA A 1 189 ? -13.523 23.703 0.875 1 98.56 189 ALA A C 1
ATOM 1427 O O . ALA A 1 189 ? -13.773 24.25 1.954 1 98.56 189 ALA A O 1
ATOM 1428 N N . ILE A 1 190 ? -12.555 22.906 0.727 1 98.81 190 ILE A N 1
ATOM 1429 C CA . ILE A 1 190 ? -11.656 22.547 1.813 1 98.81 190 ILE A CA 1
ATOM 1430 C C . ILE A 1 190 ? -10.82 23.766 2.219 1 98.81 190 ILE A C 1
ATOM 1432 O O . ILE A 1 190 ? -10.719 24.094 3.404 1 98.81 190 ILE A O 1
ATOM 1436 N N . ILE A 1 191 ? -10.297 24.469 1.237 1 98.88 191 ILE A N 1
ATOM 1437 C CA . ILE A 1 191 ? -9.453 25.641 1.487 1 98.88 191 ILE A CA 1
ATOM 1438 C C . ILE A 1 191 ? -10.266 26.719 2.209 1 98.88 191 ILE A C 1
ATOM 1440 O O . ILE A 1 191 ? -9.797 27.297 3.189 1 98.88 191 ILE A O 1
ATOM 1444 N N . ALA A 1 192 ? -11.477 26.969 1.736 1 98.75 192 ALA A N 1
ATOM 1445 C CA . ALA A 1 192 ? -12.336 27.953 2.381 1 98.75 192 ALA A CA 1
ATOM 1446 C C . ALA A 1 192 ? -12.586 27.594 3.844 1 98.75 192 ALA A C 1
ATOM 1448 O O . ALA A 1 192 ? -12.508 28.453 4.723 1 98.75 192 ALA A O 1
ATOM 1449 N N . PHE A 1 193 ? -12.875 26.375 4.094 1 98.81 193 PHE A N 1
ATOM 1450 C CA . PHE A 1 193 ? -13.094 25.906 5.453 1 98.81 193 PHE A CA 1
ATOM 1451 C C . PHE A 1 193 ? -11.859 26.141 6.316 1 98.81 193 PHE A C 1
ATOM 1453 O O . PHE A 1 193 ? -11.969 26.641 7.438 1 98.81 193 PHE A O 1
ATOM 1460 N N . LEU A 1 194 ? -10.719 25.75 5.805 1 98.94 194 LEU A N 1
ATOM 1461 C CA . LEU A 1 194 ? -9.477 25.844 6.578 1 98.94 194 LEU A CA 1
ATOM 1462 C C . LEU A 1 194 ? -9.133 27.297 6.887 1 98.94 194 LEU A C 1
ATOM 1464 O O . LEU A 1 194 ? -8.703 27.609 7.996 1 98.94 194 LEU A O 1
ATOM 1468 N N . VAL A 1 195 ? -9.289 28.156 5.93 1 98.75 195 VAL A N 1
ATOM 1469 C CA . VAL A 1 195 ? -9.023 29.578 6.137 1 98.75 195 VAL A CA 1
ATOM 1470 C C . VAL A 1 195 ? -9.969 30.125 7.203 1 98.75 195 VAL A C 1
ATOM 1472 O O . VAL A 1 195 ? -9.531 30.797 8.133 1 98.75 195 VAL A O 1
ATOM 1475 N N . ALA A 1 196 ? -11.18 29.781 7.121 1 98.31 196 ALA A N 1
ATOM 1476 C CA . ALA A 1 196 ? -12.195 30.297 8.039 1 98.31 196 ALA A CA 1
ATOM 1477 C C . ALA A 1 196 ? -11.914 29.844 9.469 1 98.31 196 ALA A C 1
ATOM 1479 O O . ALA A 1 196 ? -12.203 30.578 10.422 1 98.31 196 ALA A O 1
ATOM 1480 N N . ASN A 1 197 ? -11.336 28.719 9.625 1 98.25 197 ASN A N 1
ATOM 1481 C CA . ASN A 1 197 ? -11.164 28.156 10.961 1 98.25 197 ASN A CA 1
ATOM 1482 C C . ASN A 1 197 ? -9.703 28.203 11.398 1 98.25 197 ASN A C 1
ATOM 1484 O O . ASN A 1 197 ? -9.352 27.688 12.469 1 98.25 197 ASN A O 1
ATOM 1488 N N . GLN A 1 198 ? -8.828 28.781 10.547 1 97.38 198 GLN A N 1
ATOM 1489 C CA . GLN A 1 198 ? -7.398 28.859 10.812 1 97.38 198 GLN A CA 1
ATOM 1490 C C . GLN A 1 198 ? -6.809 27.484 11.109 1 97.38 198 GLN A C 1
ATOM 1492 O O . GLN A 1 198 ? -6.043 27.328 12.062 1 97.38 198 GLN A O 1
ATOM 1497 N N . SER A 1 199 ? -7.328 26.5 10.406 1 98.62 199 SER A N 1
ATOM 1498 C CA . SER A 1 199 ? -6.793 25.141 10.461 1 98.62 199 SER A CA 1
ATOM 1499 C C . SER A 1 199 ? -5.703 24.938 9.414 1 98.62 199 SER A C 1
ATOM 1501 O O . SER A 1 199 ? -5.73 25.562 8.352 1 98.62 199 SER A O 1
ATOM 1503 N N . PRO A 1 200 ? -4.746 24.094 9.727 1 98.62 200 PRO A N 1
ATOM 1504 C CA . PRO A 1 200 ? -3.697 23.859 8.727 1 98.62 200 PRO A CA 1
ATOM 1505 C C . PRO A 1 200 ? -4.168 22.984 7.57 1 98.62 200 PRO A C 1
ATOM 1507 O O . PRO A 1 200 ? -5.172 22.281 7.699 1 98.62 200 PRO A O 1
ATOM 1510 N N . PHE A 1 201 ? -3.463 23.156 6.445 1 98.81 201 PHE A N 1
ATOM 1511 C CA . PHE A 1 201 ? -3.596 22.25 5.309 1 98.81 201 PHE A CA 1
ATOM 1512 C C . PHE A 1 201 ? -2.693 21.031 5.48 1 98.81 201 PHE A C 1
ATOM 1514 O O . PHE A 1 201 ? -1.47 21.172 5.547 1 98.81 201 PHE A O 1
ATOM 1521 N N . LEU A 1 202 ? -3.307 19.812 5.613 1 98.88 202 LEU A N 1
ATOM 1522 C CA . LEU A 1 202 ? -2.523 18.594 5.777 1 98.88 202 LEU A CA 1
ATOM 1523 C C . LEU A 1 202 ? -2.252 17.938 4.43 1 98.88 202 LEU A C 1
ATOM 1525 O O . LEU A 1 202 ? -3.168 17.766 3.623 1 98.88 202 LEU A O 1
ATOM 1529 N N . VAL A 1 203 ? -1.001 17.562 4.234 1 98.44 203 VAL A N 1
ATOM 1530 C CA . VAL A 1 203 ? -0.63 16.953 2.963 1 98.44 203 VAL A CA 1
ATOM 1531 C C . VAL A 1 203 ? 0.361 15.82 3.203 1 98.44 203 VAL A C 1
ATOM 1533 O O . VAL A 1 203 ? 1.269 15.945 4.027 1 98.44 203 VAL A O 1
ATOM 1536 N N . ASN A 1 204 ? 0.08 14.68 2.631 1 97.69 204 ASN A N 1
ATOM 1537 C CA . ASN A 1 204 ? 1.023 13.57 2.602 1 97.69 204 ASN A CA 1
ATOM 1538 C C . ASN A 1 204 ? 2.043 13.727 1.478 1 97.69 204 ASN A C 1
ATOM 1540 O O . ASN A 1 204 ? 1.674 13.82 0.306 1 97.69 204 ASN A O 1
ATOM 1544 N N . VAL A 1 205 ? 3.33 13.727 1.857 1 97.06 205 VAL A N 1
ATOM 1545 C CA . VAL A 1 205 ? 4.41 14.047 0.931 1 97.06 205 VAL A CA 1
ATOM 1546 C C . VAL A 1 205 ? 5.414 12.891 0.89 1 97.06 205 VAL A C 1
ATOM 1548 O O . VAL A 1 205 ? 6.074 12.602 1.89 1 97.06 205 VAL A O 1
ATOM 1551 N N . TYR A 1 206 ? 5.543 12.297 -0.289 1 95.81 206 TYR A N 1
ATOM 1552 C CA . TYR A 1 206 ? 6.465 11.18 -0.468 1 95.81 206 TYR A CA 1
ATOM 1553 C C . TYR A 1 206 ? 7.434 11.453 -1.614 1 95.81 206 TYR A C 1
ATOM 1555 O O . TYR A 1 206 ? 7.172 11.07 -2.758 1 95.81 206 TYR A O 1
ATOM 1563 N N . PRO A 1 207 ? 8.625 11.953 -1.311 1 96.06 207 PRO A N 1
ATOM 1564 C CA . PRO A 1 207 ? 9.617 12.234 -2.352 1 96.06 207 PRO A CA 1
ATOM 1565 C C . PRO A 1 207 ? 10.023 10.992 -3.135 1 96.06 207 PRO A C 1
ATOM 1567 O O . PRO A 1 207 ? 10.375 11.086 -4.312 1 96.06 207 PRO A O 1
ATOM 1570 N N . TYR A 1 208 ? 9.875 9.789 -2.584 1 94.81 208 TYR A N 1
ATOM 1571 C CA . TYR A 1 208 ? 10.195 8.539 -3.258 1 94.81 208 TYR A CA 1
ATOM 1572 C C . TYR A 1 208 ? 9.484 8.445 -4.602 1 94.81 208 TYR A C 1
ATOM 1574 O O . TYR A 1 208 ? 10.102 8.109 -5.617 1 94.81 208 TYR A O 1
ATOM 1582 N N . PHE A 1 209 ? 8.273 8.773 -4.629 1 90.5 209 PHE A N 1
ATOM 1583 C CA . PHE A 1 209 ? 7.48 8.586 -5.84 1 90.5 209 PHE A CA 1
ATOM 1584 C C . PHE A 1 209 ? 7.895 9.578 -6.918 1 90.5 209 PHE A C 1
ATOM 1586 O O . PHE A 1 209 ? 7.879 9.25 -8.109 1 90.5 209 PHE A O 1
ATOM 1593 N N . SER A 1 210 ? 8.195 10.766 -6.465 1 90.31 210 SER A N 1
ATOM 1594 C CA . SER A 1 210 ? 8.703 11.734 -7.43 1 90.31 210 SER A CA 1
ATOM 1595 C C . SER A 1 210 ? 10.078 11.32 -7.953 1 90.31 210 SER A C 1
ATOM 1597 O O . SER A 1 210 ? 10.352 11.438 -9.148 1 90.31 210 SER A O 1
ATOM 1599 N N . TYR A 1 211 ? 10.914 10.82 -7.105 1 92.94 211 TYR A N 1
ATOM 1600 C CA . TYR A 1 211 ? 12.266 10.43 -7.48 1 92.94 211 TYR A CA 1
ATOM 1601 C C . TYR A 1 211 ? 12.242 9.273 -8.477 1 92.94 211 TYR A C 1
ATOM 1603 O O . TYR A 1 211 ? 12.883 9.344 -9.531 1 92.94 211 TYR A O 1
ATOM 1611 N N . VAL A 1 212 ? 11.5 8.25 -8.188 1 89 212 VAL A N 1
ATOM 1612 C CA . VAL A 1 212 ? 11.562 7.047 -9.008 1 89 212 VAL A CA 1
ATOM 1613 C C . VAL A 1 212 ? 11 7.34 -10.398 1 89 212 VAL A C 1
ATOM 1615 O O . VAL A 1 212 ? 11.398 6.711 -11.383 1 89 212 VAL A O 1
ATOM 1618 N N . GLN A 1 213 ? 10.172 8.297 -10.477 1 84.31 213 GLN A N 1
ATOM 1619 C CA . GLN A 1 213 ? 9.625 8.672 -11.773 1 84.31 213 GLN A CA 1
ATOM 1620 C C . GLN A 1 213 ? 10.633 9.492 -12.578 1 84.31 213 GLN A C 1
ATOM 1622 O O . GLN A 1 213 ? 10.492 9.633 -13.797 1 84.31 213 GLN A O 1
ATOM 1627 N N . ASN A 1 214 ? 11.594 10.039 -11.906 1 86.5 214 ASN A N 1
ATOM 1628 C CA . ASN A 1 214 ? 12.539 10.953 -12.539 1 86.5 214 ASN A CA 1
ATOM 1629 C C . ASN A 1 214 ? 13.984 10.523 -12.312 1 86.5 214 ASN A C 1
ATOM 1631 O O . ASN A 1 214 ? 14.891 11.352 -12.297 1 86.5 214 ASN A O 1
ATOM 1635 N N . ARG A 1 215 ? 14.18 9.273 -12.078 1 85.94 215 ARG A N 1
ATOM 1636 C CA . ARG A 1 215 ? 15.461 8.766 -11.602 1 85.94 215 ARG A CA 1
ATOM 1637 C C . ARG A 1 215 ? 16.547 8.969 -12.648 1 85.94 215 ARG A C 1
ATOM 1639 O O . ARG A 1 215 ? 17.734 9 -12.32 1 85.94 215 ARG A O 1
ATOM 1646 N N . GLN A 1 216 ? 16.25 9.148 -13.891 1 83.38 216 GLN A N 1
ATOM 1647 C CA . GLN A 1 216 ? 17.25 9.32 -14.93 1 83.38 216 GLN A CA 1
ATOM 1648 C C . GLN A 1 216 ? 17.781 10.75 -14.945 1 83.38 216 GLN A C 1
ATOM 1650 O O . GLN A 1 216 ? 18.859 11.016 -15.484 1 83.38 216 GLN A O 1
ATOM 1655 N N . THR A 1 217 ? 17.016 11.68 -14.375 1 87.25 217 THR A N 1
ATOM 1656 C CA . THR A 1 217 ? 17.406 13.078 -14.461 1 87.25 217 THR A CA 1
ATOM 1657 C C . THR A 1 217 ? 17.562 13.688 -13.07 1 87.25 217 THR A C 1
ATOM 1659 O O . THR A 1 217 ? 17.906 14.859 -12.93 1 87.25 217 THR A O 1
ATOM 1662 N N . MET A 1 218 ? 17.266 12.891 -12.148 1 91.62 218 MET A N 1
ATOM 1663 C CA . MET A 1 218 ? 17.312 13.383 -10.781 1 91.62 218 MET A CA 1
ATOM 1664 C C . MET A 1 218 ? 18.203 12.5 -9.906 1 91.62 218 MET A C 1
ATOM 1666 O O . MET A 1 218 ? 17.984 11.289 -9.828 1 91.62 218 MET A O 1
ATOM 1670 N N . GLY A 1 219 ? 19.125 13.156 -9.258 1 94.25 219 GLY A N 1
ATOM 1671 C CA . GLY A 1 219 ? 20.016 12.414 -8.375 1 94.25 219 GLY A CA 1
ATOM 1672 C C . GLY A 1 219 ? 19.344 11.984 -7.086 1 94.25 219 GLY A C 1
ATOM 1673 O O . GLY A 1 219 ? 18.531 12.727 -6.52 1 94.25 219 GLY A O 1
ATOM 1674 N N . MET A 1 220 ? 19.75 10.844 -6.602 1 95.62 220 MET A N 1
ATOM 1675 C CA . MET A 1 220 ? 19.188 10.312 -5.359 1 95.62 220 MET A CA 1
ATOM 1676 C C . MET A 1 220 ? 19.562 11.203 -4.176 1 95.62 220 MET A C 1
ATOM 1678 O O . MET A 1 220 ? 18.812 11.289 -3.201 1 95.62 220 MET A O 1
ATOM 1682 N N . ASP A 1 221 ? 20.703 11.859 -4.297 1 98.12 221 ASP A N 1
ATOM 1683 C CA . ASP A 1 221 ? 21.141 12.773 -3.238 1 98.12 221 ASP A CA 1
ATOM 1684 C C . ASP A 1 221 ? 20.125 13.891 -3.031 1 98.12 221 ASP A C 1
ATOM 1686 O O . ASP A 1 221 ? 19.875 14.32 -1.898 1 98.12 221 ASP A O 1
ATOM 1690 N N . TYR A 1 222 ? 19.469 14.344 -4.098 1 98.38 222 TYR A N 1
ATOM 1691 C CA . TYR A 1 222 ? 18.438 15.367 -4.047 1 98.38 222 TYR A CA 1
ATOM 1692 C C . TYR A 1 222 ? 17.203 14.859 -3.307 1 98.38 222 TYR A C 1
ATOM 1694 O O . TYR A 1 222 ? 16.578 15.602 -2.553 1 98.38 222 TYR A O 1
ATOM 1702 N N . ALA A 1 223 ? 16.906 13.578 -3.436 1 97.88 223 ALA A N 1
ATOM 1703 C CA . ALA A 1 223 ? 15.711 12.984 -2.836 1 97.88 223 ALA A CA 1
ATOM 1704 C C . ALA A 1 223 ? 15.953 12.617 -1.375 1 97.88 223 ALA A C 1
ATOM 1706 O O . ALA A 1 223 ? 15.016 12.562 -0.578 1 97.88 223 ALA A O 1
ATOM 1707 N N . LEU A 1 224 ? 17.266 12.43 -0.957 1 98.38 224 LEU A N 1
ATOM 1708 C CA . LEU A 1 224 ? 17.609 11.906 0.364 1 98.38 224 LEU A CA 1
ATOM 1709 C C . LEU A 1 224 ? 18.188 13 1.251 1 98.38 224 LEU A C 1
ATOM 1711 O O . LEU A 1 224 ? 18.781 12.703 2.293 1 98.38 224 LEU A O 1
ATOM 1715 N N . PHE A 1 225 ? 18.125 14.242 0.816 1 98.38 225 PHE A N 1
ATOM 1716 C CA . PHE A 1 225 ? 18.594 15.398 1.577 1 98.38 225 PHE A CA 1
ATOM 1717 C C . PHE A 1 225 ? 20.125 15.398 1.673 1 98.38 225 PHE A C 1
ATOM 1719 O O . PHE A 1 225 ? 20.688 15.828 2.684 1 98.38 225 PHE A O 1
ATOM 1726 N N . THR A 1 226 ? 20.797 14.875 0.673 1 98.31 226 THR A N 1
ATOM 1727 C CA . THR A 1 226 ? 22.234 14.766 0.829 1 98.31 226 THR A CA 1
ATOM 1728 C C . THR A 1 226 ? 22.953 15.531 -0.277 1 98.31 226 THR A C 1
ATOM 1730 O O . THR A 1 226 ? 24.188 15.477 -0.382 1 98.31 226 THR A O 1
ATOM 1733 N N . SER A 1 227 ? 22.219 16.25 -1.103 1 98.25 227 SER A N 1
ATOM 1734 C CA . SER A 1 227 ? 22.891 17.047 -2.119 1 98.25 227 SER A CA 1
ATOM 1735 C C . SER A 1 227 ? 23.719 18.156 -1.484 1 98.25 227 SER A C 1
ATOM 1737 O O . SER A 1 227 ? 23.25 18.875 -0.598 1 98.25 227 SER A O 1
ATOM 1739 N N . PRO A 1 228 ? 24.969 18.328 -1.922 1 97.12 228 PRO A N 1
ATOM 1740 C CA . PRO A 1 228 ? 25.828 19.344 -1.327 1 97.12 228 PRO A CA 1
ATOM 1741 C C . PRO A 1 228 ? 25.5 20.75 -1.815 1 97.12 228 PRO A C 1
ATOM 1743 O O . PRO A 1 228 ? 26 21.734 -1.256 1 97.12 228 PRO A O 1
ATOM 1746 N N . SER A 1 229 ? 24.719 20.875 -2.914 1 97.56 229 SER A N 1
ATOM 1747 C CA . SER A 1 229 ? 24.422 22.172 -3.508 1 97.56 229 SER A CA 1
ATOM 1748 C C . SER A 1 229 ? 23 22.219 -4.035 1 97.56 229 SER A C 1
ATOM 1750 O O . SER A 1 229 ? 22.297 21.219 -4.023 1 97.56 229 SER A O 1
ATOM 1752 N N . VAL A 1 230 ? 22.656 23.406 -4.438 1 98 230 VAL A N 1
ATOM 1753 C CA . VAL A 1 230 ? 21.344 23.594 -5.043 1 98 230 VAL A CA 1
ATOM 1754 C C . VAL A 1 230 ? 21.234 22.781 -6.324 1 98 230 VAL A C 1
ATOM 1756 O O . VAL A 1 230 ? 22.125 22.828 -7.176 1 98 230 VAL A O 1
ATOM 1759 N N . VAL A 1 231 ? 20.156 22.031 -6.438 1 97.38 231 VAL A N 1
ATOM 1760 C CA . VAL A 1 231 ? 19.891 21.172 -7.594 1 97.38 231 VAL A CA 1
ATOM 1761 C C . VAL A 1 231 ? 18.938 21.859 -8.547 1 97.38 231 VAL A C 1
ATOM 1763 O O . VAL A 1 231 ? 19.078 21.766 -9.773 1 97.38 231 VAL A O 1
ATOM 1766 N N . VAL A 1 232 ? 17.938 22.547 -8.023 1 96.88 232 VAL A N 1
ATOM 1767 C CA . VAL A 1 232 ? 16.938 23.25 -8.828 1 96.88 232 VAL A CA 1
ATOM 1768 C C . VAL A 1 232 ? 16.938 24.734 -8.453 1 96.88 232 VAL A C 1
ATOM 1770 O O . VAL A 1 232 ? 16.688 25.094 -7.293 1 96.88 232 VAL A O 1
ATOM 1773 N N . GLN A 1 233 ? 17.266 25.531 -9.375 1 97.88 233 GLN A N 1
ATOM 1774 C CA . GLN A 1 233 ? 17.109 26.984 -9.234 1 97.88 233 GLN A CA 1
ATOM 1775 C C . GLN A 1 233 ? 15.773 27.453 -9.805 1 97.88 233 GLN A C 1
ATOM 1777 O O . GLN A 1 233 ? 15.469 27.188 -10.969 1 97.88 233 GLN A O 1
ATOM 1782 N N . ASP A 1 234 ? 14.961 28.078 -9.016 1 98.25 234 ASP A N 1
ATOM 1783 C CA . ASP A 1 234 ? 13.641 28.578 -9.367 1 98.25 234 ASP A CA 1
ATOM 1784 C C . ASP A 1 234 ? 13.492 30.062 -9.008 1 98.25 234 ASP A C 1
ATOM 1786 O O . ASP A 1 234 ? 12.93 30.391 -7.965 1 98.25 234 ASP A O 1
ATOM 1790 N N . GLY A 1 235 ? 13.961 30.922 -9.984 1 97.38 235 GLY A N 1
ATOM 1791 C CA . GLY A 1 235 ? 14.086 32.344 -9.641 1 97.38 235 GLY A CA 1
ATOM 1792 C C . GLY A 1 235 ? 15.086 32.594 -8.531 1 97.38 235 GLY A C 1
ATOM 1793 O O . GLY A 1 235 ? 16.234 32.156 -8.609 1 97.38 235 GLY A O 1
ATOM 1794 N N . GLN A 1 236 ? 14.578 33.281 -7.461 1 97.19 236 GLN A N 1
ATOM 1795 C CA . GLN A 1 236 ? 15.445 33.625 -6.336 1 97.19 236 GLN A CA 1
ATOM 1796 C C . GLN A 1 236 ? 15.555 32.469 -5.359 1 97.19 236 GLN A C 1
ATOM 1798 O O . GLN A 1 236 ? 16.406 32.469 -4.469 1 97.19 236 GLN A O 1
ATOM 1803 N N . LEU A 1 237 ? 14.734 31.453 -5.508 1 98.31 237 LEU A N 1
ATOM 1804 C CA . LEU A 1 237 ? 14.734 30.328 -4.582 1 98.31 237 LEU A CA 1
ATOM 1805 C C . LEU A 1 237 ? 15.539 29.156 -5.141 1 98.31 237 LEU A C 1
ATOM 1807 O O . LEU A 1 237 ? 15.5 28.891 -6.344 1 98.31 237 LEU A O 1
ATOM 1811 N N . GLY A 1 238 ? 16.344 28.516 -4.293 1 98.38 238 GLY A N 1
ATOM 1812 C CA . GLY A 1 238 ? 17.109 27.328 -4.621 1 98.38 238 GLY A CA 1
ATOM 1813 C C . GLY A 1 238 ? 16.75 26.125 -3.764 1 98.38 238 GLY A C 1
ATOM 1814 O O . GLY A 1 238 ? 16.578 26.25 -2.551 1 98.38 238 GLY A O 1
ATOM 1815 N N . TYR A 1 239 ? 16.656 25 -4.422 1 98.56 239 TYR A N 1
ATOM 1816 C CA . TYR A 1 239 ? 16.266 23.797 -3.705 1 98.56 239 TYR A CA 1
ATOM 1817 C C . TYR A 1 239 ? 17.391 22.781 -3.689 1 98.56 239 TYR A C 1
ATOM 1819 O O . TYR A 1 239 ? 17.844 22.328 -4.746 1 98.56 239 TYR A O 1
ATOM 1827 N N . GLN A 1 240 ? 17.75 22.406 -2.512 1 97.81 240 GLN A N 1
ATOM 1828 C CA . GLN A 1 240 ? 18.797 21.422 -2.295 1 97.81 240 GLN A CA 1
ATOM 1829 C C . GLN A 1 240 ? 18.219 20.031 -2.057 1 97.81 240 GLN A C 1
ATOM 1831 O O . GLN A 1 240 ? 18.953 19.047 -2.045 1 97.81 240 GLN A O 1
ATOM 1836 N N . ASN A 1 241 ? 16.938 20 -1.882 1 98.44 241 ASN A N 1
ATOM 1837 C CA . ASN A 1 241 ? 16.297 18.719 -1.675 1 98.44 241 ASN A CA 1
ATOM 1838 C C . ASN A 1 241 ? 14.883 18.688 -2.258 1 98.44 241 ASN A C 1
ATOM 1840 O O . ASN A 1 241 ? 14.234 19.734 -2.355 1 98.44 241 ASN A O 1
ATOM 1844 N N . LEU A 1 242 ? 14.508 17.5 -2.592 1 98.06 242 LEU A N 1
ATOM 1845 C CA . LEU A 1 242 ? 13.258 17.266 -3.303 1 98.06 242 LEU A CA 1
ATOM 1846 C C . LEU A 1 242 ? 12.062 17.531 -2.395 1 98.06 242 LEU A C 1
A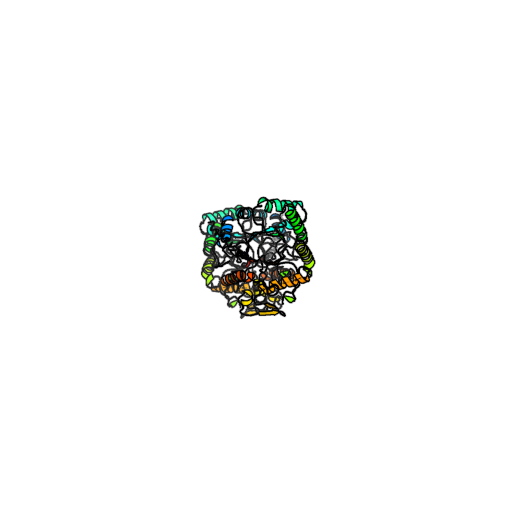TOM 1848 O O . LEU A 1 242 ? 11.023 18.016 -2.854 1 98.06 242 LEU A O 1
ATOM 1852 N N . PHE A 1 243 ? 12.125 17.266 -1.096 1 98.5 243 PHE A N 1
ATOM 1853 C CA . PHE A 1 243 ? 11.062 17.484 -0.125 1 98.5 243 PHE A CA 1
ATOM 1854 C C . PHE A 1 243 ? 10.617 18.938 -0.125 1 98.5 243 PHE A C 1
ATOM 1856 O O . PHE A 1 243 ? 9.422 19.234 -0.268 1 98.5 243 PHE A O 1
ATOM 1863 N N . ASP A 1 244 ? 11.555 19.812 -0.076 1 98.56 244 ASP A N 1
ATOM 1864 C CA . ASP A 1 244 ? 11.258 21.234 -0.073 1 98.56 244 ASP A CA 1
ATOM 1865 C C . ASP A 1 244 ? 10.586 21.656 -1.379 1 98.56 244 ASP A C 1
ATOM 1867 O O . ASP A 1 244 ? 9.664 22.469 -1.371 1 98.56 244 ASP A O 1
ATOM 1871 N N . ALA A 1 245 ? 11.133 21.156 -2.443 1 98.5 245 ALA A N 1
ATOM 1872 C CA . ALA A 1 245 ? 10.562 21.516 -3.738 1 98.5 245 ALA A CA 1
ATOM 1873 C C . ALA A 1 245 ? 9.094 21.109 -3.828 1 98.5 245 ALA A C 1
ATOM 1875 O O . ALA A 1 245 ? 8.258 21.891 -4.289 1 98.5 245 ALA A O 1
ATOM 1876 N N . ILE A 1 246 ? 8.797 19.953 -3.336 1 97.56 246 ILE A N 1
ATOM 1877 C CA . ILE A 1 246 ? 7.422 19.453 -3.379 1 97.56 246 ILE A CA 1
ATOM 1878 C C . ILE A 1 246 ? 6.551 20.297 -2.445 1 97.56 246 ILE A C 1
ATOM 1880 O O . ILE A 1 246 ? 5.457 20.719 -2.826 1 97.56 246 ILE A O 1
ATOM 1884 N N . LEU A 1 247 ? 7.02 20.516 -1.25 1 98.31 247 LEU A N 1
ATOM 1885 C CA . LEU A 1 247 ? 6.238 21.266 -0.269 1 98.31 247 LEU A CA 1
ATOM 1886 C C . LEU A 1 247 ? 5.977 22.688 -0.752 1 98.31 247 LEU A C 1
ATOM 1888 O O . LEU A 1 247 ? 4.863 23.203 -0.619 1 98.31 247 LEU A O 1
ATOM 1892 N N . ASP A 1 248 ? 6.988 23.312 -1.336 1 98.69 248 ASP A N 1
ATOM 1893 C CA . ASP A 1 248 ? 6.832 24.688 -1.824 1 98.69 248 ASP A CA 1
ATOM 1894 C C . ASP A 1 248 ? 5.91 24.734 -3.039 1 98.69 248 ASP A C 1
ATOM 1896 O O . ASP A 1 248 ? 5.227 25.734 -3.268 1 98.69 248 ASP A O 1
ATOM 1900 N N . ALA A 1 249 ? 5.891 23.688 -3.807 1 98.44 249 ALA A N 1
ATOM 1901 C CA . ALA A 1 249 ? 4.895 23.609 -4.871 1 98.44 249 ALA A CA 1
ATOM 1902 C C . ALA A 1 249 ? 3.48 23.641 -4.297 1 98.44 249 ALA A C 1
ATOM 1904 O O . ALA A 1 249 ? 2.588 24.281 -4.852 1 98.44 249 ALA A O 1
ATOM 1905 N N . VAL A 1 250 ? 3.266 22.953 -3.199 1 98.56 250 VAL A N 1
ATOM 1906 C CA . VAL A 1 250 ? 1.961 22.953 -2.547 1 98.56 250 VAL A CA 1
ATOM 1907 C C . VAL A 1 250 ? 1.648 24.359 -2.021 1 98.56 250 VAL A C 1
ATOM 1909 O O . VAL A 1 250 ? 0.54 24.859 -2.209 1 98.56 250 VAL A O 1
ATOM 1912 N N . TYR A 1 251 ? 2.639 25 -1.379 1 98.5 251 TYR A N 1
ATOM 1913 C CA . TYR A 1 251 ? 2.451 26.375 -0.919 1 98.5 251 TYR A CA 1
ATOM 1914 C C . TYR A 1 251 ? 2.039 27.281 -2.07 1 98.5 251 TYR A C 1
ATOM 1916 O O . TYR A 1 251 ? 1.12 28.094 -1.932 1 98.5 251 TYR A O 1
ATOM 1924 N N . GLU A 1 252 ? 2.746 27.141 -3.188 1 98.69 252 GLU A N 1
ATOM 1925 C CA . GLU A 1 252 ? 2.473 27.953 -4.359 1 98.69 252 GLU A CA 1
ATOM 1926 C C . GLU A 1 252 ? 1.046 27.75 -4.859 1 98.69 252 GLU A C 1
ATOM 1928 O O . GLU A 1 252 ? 0.335 28.719 -5.137 1 98.69 252 GLU A O 1
ATOM 1933 N N . ALA A 1 253 ? 0.674 26.531 -4.965 1 98.75 253 ALA A N 1
ATOM 1934 C CA . ALA A 1 253 ? -0.672 26.203 -5.434 1 98.75 253 ALA A CA 1
ATOM 1935 C C . ALA A 1 253 ? -1.729 26.75 -4.48 1 98.75 253 ALA A C 1
ATOM 1937 O O . ALA A 1 253 ? -2.771 27.25 -4.914 1 98.75 253 ALA A O 1
ATOM 1938 N N . LEU A 1 254 ? -1.497 26.656 -3.203 1 98.69 254 LEU A N 1
ATOM 1939 C CA . LEU A 1 254 ? -2.42 27.188 -2.201 1 98.69 254 LEU A CA 1
ATOM 1940 C C . LEU A 1 254 ? -2.578 28.688 -2.34 1 98.69 254 LEU A C 1
ATOM 1942 O O . LEU A 1 254 ? -3.693 29.219 -2.258 1 98.69 254 LEU A O 1
ATOM 1946 N N . GLU A 1 255 ? -1.503 29.344 -2.514 1 98.44 255 GLU A N 1
ATOM 1947 C CA . GLU A 1 255 ? -1.56 30.781 -2.682 1 98.44 255 GLU A CA 1
ATOM 1948 C C . GLU A 1 255 ? -2.436 31.172 -3.871 1 98.44 255 GLU A C 1
ATOM 1950 O O . GLU A 1 255 ? -3.258 32.094 -3.775 1 98.44 255 GLU A O 1
ATOM 1955 N N . LYS A 1 256 ? -2.301 30.469 -4.887 1 98.38 256 LYS A N 1
ATOM 1956 C CA . LYS A 1 256 ? -3.051 30.75 -6.105 1 98.38 256 LYS A CA 1
ATOM 1957 C C . LYS A 1 256 ? -4.523 30.375 -5.941 1 98.38 256 LYS A C 1
ATOM 1959 O O . LYS A 1 256 ? -5.371 30.828 -6.723 1 98.38 256 LYS A O 1
ATOM 1964 N N . ALA A 1 257 ? -4.797 29.594 -4.953 1 98.5 257 ALA A N 1
ATOM 1965 C CA . ALA A 1 257 ? -6.16 29.094 -4.773 1 98.5 257 ALA A CA 1
ATOM 1966 C C . ALA A 1 257 ? -6.832 29.766 -3.576 1 98.5 257 ALA A C 1
ATOM 1968 O O . ALA A 1 257 ? -7.863 29.297 -3.09 1 98.5 257 ALA A O 1
ATOM 1969 N N . GLY A 1 258 ? -6.258 30.844 -3.051 1 98 258 GLY A N 1
ATOM 1970 C CA . GLY A 1 258 ? -6.875 31.594 -1.971 1 98 258 GLY A CA 1
ATOM 1971 C C . GLY A 1 258 ? -6.504 31.078 -0.594 1 98 258 GLY A C 1
ATOM 1972 O O . GLY A 1 258 ? -7.098 31.484 0.407 1 98 258 GLY A O 1
ATOM 1973 N N . GLY A 1 259 ? -5.531 30.203 -0.5 1 98.44 259 GLY A N 1
ATOM 1974 C CA . GLY A 1 259 ? -5.113 29.609 0.763 1 98.44 259 GLY A CA 1
ATOM 1975 C C . GLY A 1 259 ? -3.736 30.062 1.206 1 98.44 259 GLY A C 1
ATOM 1976 O O . GLY A 1 259 ? -3.031 29.328 1.905 1 98.44 259 GLY A O 1
ATOM 1977 N N . GLY A 1 260 ? -3.283 31.188 0.809 1 97.69 260 GLY A N 1
ATOM 1978 C CA . GLY A 1 260 ? -1.935 31.672 1.064 1 97.69 260 GLY A CA 1
ATOM 1979 C C . GLY A 1 260 ? -1.625 31.828 2.541 1 97.69 260 GLY A C 1
ATOM 1980 O O . GLY A 1 260 ? -0.462 31.766 2.947 1 97.69 260 GLY A O 1
ATOM 1981 N N . SER A 1 261 ? -2.568 31.969 3.367 1 97.56 261 SER A N 1
ATOM 1982 C CA . SER A 1 261 ? -2.375 32.188 4.797 1 97.56 261 SER A CA 1
ATOM 1983 C C . SER A 1 261 ? -2.223 30.859 5.539 1 97.56 261 SER A C 1
ATOM 1985 O O . SER A 1 261 ? -1.835 30.844 6.711 1 97.56 261 SER A O 1
ATOM 1987 N N . LEU A 1 262 ? -2.535 29.797 4.875 1 98.12 262 LEU A N 1
ATOM 1988 C CA . LEU A 1 262 ? -2.596 28.5 5.547 1 98.12 262 LEU A CA 1
ATOM 1989 C C . LEU A 1 262 ? -1.196 27.984 5.848 1 98.12 262 LEU A C 1
ATOM 1991 O O . LEU A 1 262 ? -0.285 28.125 5.031 1 98.12 262 LEU A O 1
ATOM 1995 N N . LYS A 1 263 ? -1.053 27.391 7.023 1 96.88 263 LYS A N 1
ATOM 1996 C CA . LYS A 1 263 ? 0.124 26.594 7.336 1 96.88 263 LYS A CA 1
ATOM 1997 C C . LYS A 1 263 ? -0.015 25.172 6.781 1 96.88 263 LYS A C 1
ATOM 1999 O O . LYS A 1 263 ? -1.129 24.672 6.617 1 96.88 263 LYS A O 1
ATOM 2004 N N . LEU A 1 264 ? 1.127 24.609 6.508 1 98 264 LEU A N 1
ATOM 2005 C CA . LEU A 1 264 ? 1.139 23.219 6.074 1 98 264 LEU A CA 1
ATOM 2006 C C . LEU A 1 264 ? 1.593 22.297 7.203 1 98 264 LEU A C 1
ATOM 2008 O O . LEU A 1 264 ? 2.498 22.656 7.965 1 98 264 LEU A O 1
ATOM 2012 N N . VAL A 1 265 ? 0.958 21.219 7.371 1 98.56 265 VAL A N 1
ATOM 2013 C CA . VAL A 1 265 ? 1.419 20.062 8.141 1 98.56 265 VAL A CA 1
ATOM 2014 C C . VAL A 1 265 ? 1.629 18.875 7.211 1 98.56 265 VAL A C 1
ATOM 2016 O O . VAL A 1 265 ? 0.748 18.531 6.418 1 98.56 265 VAL A O 1
ATOM 2019 N N . VAL A 1 266 ? 2.814 18.312 7.215 1 98.56 266 VAL A N 1
ATOM 2020 C CA . VAL A 1 266 ? 3.064 17.062 6.484 1 98.56 266 VAL A CA 1
ATOM 2021 C C . VAL A 1 266 ? 2.598 15.875 7.312 1 98.56 266 VAL A C 1
ATOM 2023 O O . VAL A 1 266 ? 3.299 15.43 8.227 1 98.56 266 VAL A O 1
ATOM 2026 N N . SER A 1 267 ? 1.461 15.375 6.898 1 98.62 267 SER A N 1
ATOM 2027 C CA . SER A 1 267 ? 0.768 14.414 7.754 1 98.62 267 SER A CA 1
ATOM 2028 C C . SER A 1 267 ? 1.288 13 7.527 1 98.62 267 SER A C 1
ATOM 2030 O O . SER A 1 267 ? 0.978 12.094 8.297 1 98.62 267 SER A O 1
ATOM 2032 N N . GLU A 1 268 ? 2.01 12.812 6.445 1 97.94 268 GLU A N 1
ATOM 2033 C CA . GLU A 1 268 ? 2.779 11.602 6.184 1 97.94 268 GLU A CA 1
ATOM 2034 C C . GLU A 1 268 ? 4.016 11.898 5.336 1 97.94 268 GLU A C 1
ATOM 2036 O O . GLU A 1 268 ? 3.951 12.703 4.402 1 97.94 268 GLU A O 1
ATOM 2041 N N . SER A 1 269 ? 5.09 11.32 5.68 1 98.31 269 SER A N 1
ATOM 2042 C CA . SER A 1 269 ? 6.254 11.211 4.809 1 98.31 269 SER A CA 1
ATOM 2043 C C . SER A 1 269 ? 7.109 10.008 5.184 1 98.31 269 SER A C 1
ATOM 2045 O O . SER A 1 269 ? 6.961 9.445 6.273 1 98.31 269 SER A O 1
ATOM 2047 N N . GLY A 1 270 ? 7.961 9.562 4.266 1 97.81 270 GLY A N 1
ATOM 2048 C CA . GLY A 1 270 ? 8.805 8.398 4.516 1 97.81 270 GLY A CA 1
ATOM 2049 C C . GLY A 1 270 ? 9.477 7.871 3.262 1 97.81 270 GLY A C 1
ATOM 2050 O O . GLY A 1 270 ? 9.344 8.453 2.186 1 97.81 270 GLY A O 1
ATOM 2051 N N . TRP A 1 271 ? 10.219 6.805 3.502 1 97.94 271 TRP A N 1
ATOM 2052 C CA . TRP A 1 271 ? 10.922 6.078 2.447 1 97.94 271 TRP A CA 1
ATOM 2053 C C . TRP A 1 271 ? 10.859 4.574 2.688 1 97.94 271 TRP A C 1
ATOM 2055 O O . TRP A 1 271 ? 11.125 4.105 3.797 1 97.94 271 TRP A O 1
ATOM 2065 N N . PRO A 1 272 ? 10.406 3.82 1.658 1 96 272 PRO A N 1
ATOM 2066 C CA . PRO A 1 272 ? 10.312 2.375 1.879 1 96 272 PRO A CA 1
ATOM 2067 C C . PRO A 1 272 ? 11.68 1.695 1.934 1 96 272 PRO A C 1
ATOM 2069 O O . PRO A 1 272 ? 12.594 2.076 1.196 1 96 272 PRO A O 1
ATOM 2072 N N . SER A 1 273 ? 11.789 0.629 2.773 1 95.75 273 SER A N 1
ATOM 2073 C CA . SER A 1 273 ? 13.062 -0.045 2.994 1 95.75 273 SER A CA 1
ATOM 2074 C C . SER A 1 273 ? 13.172 -1.312 2.152 1 95.75 273 SER A C 1
ATOM 2076 O O . SER A 1 273 ? 14.195 -2.002 2.189 1 95.75 273 SER A O 1
ATOM 2078 N N . ALA A 1 274 ? 12.141 -1.689 1.479 1 91.25 274 ALA A N 1
ATOM 2079 C CA . ALA A 1 274 ? 12.117 -2.842 0.581 1 91.25 274 ALA A CA 1
ATOM 2080 C C . ALA A 1 274 ? 10.961 -2.738 -0.412 1 91.25 274 ALA A C 1
ATOM 2082 O O . ALA A 1 274 ? 10.164 -1.795 -0.357 1 91.25 274 ALA A O 1
ATOM 2083 N N . GLY A 1 275 ? 10.953 -3.656 -1.334 1 88 275 GLY A N 1
ATOM 2084 C CA . GLY A 1 275 ? 9.93 -3.627 -2.363 1 88 275 GLY A CA 1
ATOM 2085 C C . GLY A 1 275 ? 10.336 -2.836 -3.592 1 88 275 GLY A C 1
ATOM 2086 O O . GLY A 1 275 ? 11.523 -2.559 -3.791 1 88 275 GLY A O 1
ATOM 2087 N N . GLY A 1 276 ? 9.383 -2.502 -4.398 1 80 276 GLY A N 1
ATOM 2088 C CA . GLY A 1 276 ? 9.719 -1.828 -5.641 1 80 276 GLY A CA 1
ATOM 2089 C C . GLY A 1 276 ? 10.633 -2.643 -6.535 1 80 276 GLY A C 1
ATOM 2090 O O . GLY A 1 276 ? 10.383 -3.826 -6.773 1 80 276 GLY A O 1
ATOM 2091 N N . ASP A 1 277 ? 11.656 -1.941 -7.086 1 71.69 277 ASP A N 1
ATOM 2092 C CA . ASP A 1 277 ? 12.609 -2.68 -7.91 1 71.69 277 ASP A CA 1
ATOM 2093 C C . ASP A 1 277 ? 13.797 -3.166 -7.078 1 71.69 277 ASP A C 1
ATOM 2095 O O . ASP A 1 277 ? 14.695 -3.824 -7.602 1 71.69 277 ASP A O 1
ATOM 2099 N N . GLY A 1 278 ? 13.789 -2.795 -5.84 1 77.75 278 GLY A N 1
ATOM 2100 C CA . GLY A 1 278 ? 14.82 -3.248 -4.922 1 77.75 278 GLY A CA 1
ATOM 2101 C C . GLY A 1 278 ? 16.094 -2.43 -5.008 1 77.75 278 GLY A C 1
ATOM 2102 O O . GLY A 1 278 ? 17.031 -2.645 -4.23 1 77.75 278 GLY A O 1
ATOM 2103 N N . GLU A 1 279 ? 16.141 -1.471 -5.855 1 81.62 279 GLU A N 1
ATOM 2104 C CA . GLU A 1 279 ? 17.359 -0.722 -6.09 1 81.62 279 GLU A CA 1
ATOM 2105 C C . GLU A 1 279 ? 17.484 0.461 -5.129 1 81.62 279 GLU A C 1
ATOM 2107 O O . GLU A 1 279 ? 18.562 0.75 -4.621 1 81.62 279 GLU A O 1
ATOM 2112 N N . VAL A 1 280 ? 16.359 1.114 -4.914 1 91 280 VAL A N 1
ATOM 2113 C CA . VAL A 1 280 ? 16.469 2.336 -4.125 1 91 280 VAL A CA 1
ATOM 2114 C C . VAL A 1 280 ? 15.633 2.195 -2.85 1 91 280 VAL A C 1
ATOM 2116 O O . VAL A 1 280 ? 15.656 3.078 -1.988 1 91 280 VAL A O 1
ATOM 2119 N N . THR A 1 281 ? 14.922 1.105 -2.764 1 94.25 281 THR A N 1
ATOM 2120 C CA . THR A 1 281 ? 14.164 0.78 -1.561 1 94.25 281 THR A CA 1
ATOM 2121 C C . THR A 1 281 ? 14.984 -0.115 -0.634 1 94.25 281 THR A C 1
ATOM 2123 O O . THR A 1 281 ? 14.734 -1.319 -0.546 1 94.25 281 THR A O 1
ATOM 2126 N N . THR A 1 282 ? 15.906 0.49 0.101 1 93.12 282 THR A N 1
ATOM 2127 C CA . THR A 1 282 ? 16.812 -0.21 1.004 1 93.12 282 THR A CA 1
ATOM 2128 C C . THR A 1 282 ? 16.703 0.343 2.422 1 93.12 282 THR A C 1
ATOM 2130 O O . THR A 1 282 ? 16.25 1.478 2.617 1 93.12 282 THR A O 1
ATOM 2133 N N . LYS A 1 283 ? 17.094 -0.496 3.387 1 94.12 283 LYS A N 1
ATOM 2134 C CA . LYS A 1 283 ? 17.125 -0.024 4.77 1 94.12 283 LYS A CA 1
ATOM 2135 C C . LYS A 1 283 ? 18.016 1.208 4.91 1 94.12 283 LYS A C 1
ATOM 2137 O O . LYS A 1 283 ? 17.688 2.137 5.648 1 94.12 283 LYS A O 1
ATOM 2142 N N . GLU A 1 284 ? 19.109 1.236 4.199 1 96.38 284 GLU A N 1
ATOM 2143 C CA . GLU A 1 284 ? 20.047 2.355 4.258 1 96.38 284 GLU A CA 1
ATOM 2144 C C . GLU A 1 284 ? 19.406 3.639 3.742 1 96.38 284 GLU A C 1
ATOM 2146 O O . GLU A 1 284 ? 19.531 4.695 4.367 1 96.38 284 GLU A O 1
ATOM 2151 N N . ASN A 1 285 ? 18.734 3.568 2.631 1 97.62 285 ASN A N 1
ATOM 2152 C CA . ASN A 1 285 ? 18.094 4.758 2.072 1 97.62 285 ASN A CA 1
ATOM 2153 C C . ASN A 1 285 ? 16.938 5.227 2.939 1 97.62 285 ASN A C 1
ATOM 2155 O O . ASN A 1 285 ? 16.734 6.43 3.113 1 97.62 285 ASN A O 1
ATOM 2159 N N . ALA A 1 286 ? 16.188 4.254 3.459 1 98.06 286 ALA A N 1
ATOM 2160 C CA . ALA A 1 286 ? 15.117 4.613 4.383 1 98.06 286 ALA A CA 1
ATOM 2161 C C . ALA A 1 286 ? 15.664 5.34 5.605 1 98.06 286 ALA A C 1
ATOM 2163 O O . ALA A 1 286 ? 15.133 6.379 6.004 1 98.06 286 ALA A O 1
ATOM 2164 N N . ARG A 1 287 ? 16.734 4.82 6.148 1 98.25 287 ARG A N 1
ATOM 2165 C CA . ARG A 1 287 ? 17.391 5.465 7.281 1 98.25 287 ARG A CA 1
ATOM 2166 C C . ARG A 1 287 ? 17.828 6.883 6.926 1 98.25 287 ARG A C 1
ATOM 2168 O O . ARG A 1 287 ? 17.578 7.824 7.68 1 98.25 287 ARG A O 1
ATOM 2175 N N . THR A 1 288 ? 18.5 7.016 5.832 1 98.44 288 THR A N 1
ATOM 2176 C CA . THR A 1 288 ? 19.031 8.305 5.402 1 98.44 288 THR A CA 1
ATOM 2177 C C . THR A 1 288 ? 17.906 9.32 5.23 1 98.44 288 THR A C 1
ATOM 2179 O O . THR A 1 288 ? 17.984 10.438 5.742 1 98.44 288 THR A O 1
ATOM 2182 N N . TYR A 1 289 ? 16.875 8.977 4.578 1 98.56 289 TYR A N 1
ATOM 2183 C CA . TYR A 1 289 ? 15.766 9.891 4.344 1 98.56 289 TYR A CA 1
ATOM 2184 C C . TYR A 1 289 ? 15.125 10.32 5.656 1 98.56 289 TYR A C 1
ATOM 2186 O O . TYR A 1 289 ? 14.977 11.516 5.926 1 98.56 289 TYR A O 1
ATOM 2194 N N . ASN A 1 290 ? 14.734 9.312 6.438 1 98.44 290 ASN A N 1
ATOM 2195 C CA . ASN A 1 290 ? 13.961 9.609 7.641 1 98.44 290 ASN A CA 1
ATOM 2196 C C . ASN A 1 290 ? 14.797 10.367 8.664 1 98.44 290 ASN A C 1
ATOM 2198 O O . ASN A 1 290 ? 14.297 11.273 9.336 1 98.44 290 ASN A O 1
ATOM 2202 N N . SER A 1 291 ? 16.062 10.055 8.797 1 97.69 291 SER A N 1
ATOM 2203 C CA . SER A 1 291 ? 16.938 10.781 9.719 1 97.69 291 SER A CA 1
ATOM 2204 C C . SER A 1 291 ? 17.109 12.234 9.281 1 97.69 291 SER A C 1
ATOM 2206 O O . SER A 1 291 ? 17.062 13.148 10.109 1 97.69 291 SER A O 1
ATOM 2208 N N . ASN A 1 292 ? 17.312 12.406 8.016 1 98 292 ASN A N 1
ATOM 2209 C CA . ASN A 1 292 ? 17.5 13.766 7.508 1 98 292 ASN A CA 1
ATOM 2210 C C . ASN A 1 292 ? 16.203 14.562 7.535 1 98 292 ASN A C 1
ATOM 2212 O O . ASN A 1 292 ? 16.219 15.781 7.742 1 98 292 ASN A O 1
ATOM 2216 N N . LEU A 1 293 ? 15.117 13.891 7.305 1 98 293 LEU A N 1
ATOM 2217 C CA . LEU A 1 293 ? 13.82 14.539 7.422 1 98 293 LEU A CA 1
ATOM 2218 C C . LEU A 1 293 ? 13.625 15.133 8.812 1 98 293 LEU A C 1
ATOM 2220 O O . LEU A 1 293 ? 13.227 16.281 8.953 1 98 293 LEU A O 1
ATOM 2224 N N . VAL A 1 294 ? 13.938 14.359 9.828 1 96.5 294 VAL A N 1
ATOM 2225 C CA . VAL A 1 294 ? 13.781 14.773 11.219 1 96.5 294 VAL A CA 1
ATOM 2226 C C . VAL A 1 294 ? 14.57 16.047 11.477 1 96.5 294 VAL A C 1
ATOM 2228 O O . VAL A 1 294 ? 14.078 16.984 12.117 1 96.5 294 VAL A O 1
ATOM 2231 N N . LYS A 1 295 ? 15.711 16.125 10.938 1 94.94 295 LYS A N 1
ATOM 2232 C CA . LYS A 1 295 ? 16.578 17.281 11.148 1 94.94 295 LYS A CA 1
ATOM 2233 C C . LYS A 1 295 ? 16.125 18.469 10.305 1 94.94 295 LYS A C 1
ATOM 2235 O O . LYS A 1 295 ? 16.125 19.609 10.781 1 94.94 295 LYS A O 1
ATOM 2240 N N . HIS A 1 296 ? 15.688 18.203 9.164 1 96.06 296 HIS A N 1
ATOM 2241 C CA . HIS A 1 296 ? 15.453 19.25 8.164 1 96.06 296 HIS A CA 1
ATOM 2242 C C . HIS A 1 296 ? 14.203 20.062 8.484 1 96.06 296 HIS A C 1
ATOM 2244 O O . HIS A 1 296 ? 14.188 21.281 8.305 1 96.06 296 HIS A O 1
ATOM 2250 N N . VAL A 1 297 ? 13.188 19.453 8.945 1 95.75 297 VAL A N 1
ATOM 2251 C CA . VAL A 1 297 ? 11.875 20.078 9.016 1 95.75 297 VAL A CA 1
ATOM 2252 C C . VAL A 1 297 ? 11.867 21.141 10.109 1 95.75 297 VAL A C 1
ATOM 2254 O O . VAL A 1 297 ? 10.922 21.938 10.219 1 95.75 297 VAL A O 1
ATOM 2257 N N . LYS A 1 298 ? 12.898 21.297 10.844 1 92.06 298 LYS A N 1
ATOM 2258 C CA . LYS A 1 298 ? 13.062 22.312 11.883 1 92.06 298 LYS A CA 1
ATOM 2259 C C . LYS A 1 298 ? 13.367 23.672 11.266 1 92.06 298 LYS A C 1
ATOM 2261 O O . LYS A 1 298 ? 13.195 24.703 11.922 1 92.06 298 LYS A O 1
ATOM 2266 N N . GLY A 1 299 ? 13.773 23.766 10.055 1 92.5 299 GLY A N 1
ATOM 2267 C CA . GLY A 1 299 ? 14.289 25 9.453 1 92.5 299 GLY A CA 1
ATOM 2268 C C . GLY A 1 299 ? 13.312 25.641 8.492 1 92.5 299 GLY A C 1
ATOM 2269 O O . GLY A 1 299 ? 13.484 26.797 8.109 1 92.5 299 GLY A O 1
ATOM 2270 N N . GLY A 1 300 ? 12.383 24.922 7.984 1 94.38 300 GLY A N 1
ATOM 2271 C CA . GLY A 1 300 ? 11.469 25.422 6.969 1 94.38 300 GLY A CA 1
ATOM 2272 C C . GLY A 1 300 ? 11.906 25.094 5.555 1 94.38 300 GLY A C 1
ATOM 2273 O O . GLY A 1 300 ? 12.695 24.172 5.348 1 94.38 300 GLY A O 1
ATOM 2274 N N . THR A 1 301 ? 11.289 25.828 4.547 1 97.62 301 THR A N 1
ATOM 2275 C CA . THR A 1 301 ? 11.586 25.641 3.133 1 97.62 301 THR A CA 1
ATOM 2276 C C . THR A 1 301 ? 12.102 26.938 2.508 1 97.62 301 THR A C 1
ATOM 2278 O O . THR A 1 301 ? 12.047 28 3.131 1 97.62 301 THR A O 1
ATOM 2281 N N . PRO A 1 302 ? 12.641 26.844 1.299 1 97.94 302 PRO A N 1
ATOM 2282 C CA . PRO A 1 302 ? 13.078 28.078 0.641 1 97.94 302 PRO A CA 1
ATOM 2283 C C . PRO A 1 302 ? 11.961 29.109 0.51 1 97.94 302 PRO A C 1
ATOM 2285 O O . PRO A 1 302 ? 12.195 30.312 0.688 1 97.94 302 PRO A O 1
ATOM 2288 N N . LYS A 1 303 ? 10.797 28.734 0.277 1 97.81 303 LYS A N 1
ATOM 2289 C CA . LYS A 1 303 ? 9.688 29.672 0.132 1 97.81 303 LYS A CA 1
ATOM 2290 C C . LYS A 1 303 ? 9.203 30.172 1.491 1 97.81 303 LYS A C 1
ATOM 2292 O O . LYS A 1 303 ? 8.711 31.297 1.606 1 97.81 303 LYS A O 1
ATOM 2297 N N . ARG A 1 304 ? 9.289 29.359 2.496 1 97 304 ARG A N 1
ATOM 2298 C CA . ARG A 1 304 ? 8.922 29.703 3.867 1 97 304 ARG A CA 1
ATOM 2299 C C . ARG A 1 304 ? 10.078 29.438 4.828 1 97 304 ARG A C 1
ATOM 2301 O O . ARG A 1 304 ? 10.008 28.516 5.652 1 97 304 ARG A O 1
ATOM 2308 N N . PRO A 1 305 ? 11.047 30.312 4.781 1 95.56 305 PRO A N 1
ATOM 2309 C CA . PRO A 1 305 ? 12.227 30.078 5.613 1 95.56 305 PRO A CA 1
ATOM 2310 C C . PRO A 1 305 ? 11.945 30.281 7.102 1 95.56 305 PRO A C 1
ATOM 2312 O O . PRO A 1 305 ? 11.047 31.047 7.465 1 95.56 305 PRO A O 1
ATOM 2315 N N . GLU A 1 306 ? 12.656 29.594 7.957 1 93.12 306 GLU A N 1
ATOM 2316 C CA . GLU A 1 306 ? 12.602 29.719 9.414 1 93.12 306 GLU A CA 1
ATOM 2317 C C . GLU A 1 306 ? 11.195 29.438 9.938 1 93.12 306 GLU A C 1
ATOM 2319 O O . GLU A 1 306 ? 10.727 30.109 10.859 1 93.12 306 GLU A O 1
ATOM 2324 N N . SER A 1 307 ? 10.555 28.625 9.211 1 93.62 307 SER A N 1
ATOM 2325 C CA . SER A 1 307 ? 9.219 28.172 9.586 1 93.62 307 SER A CA 1
ATOM 2326 C C . SER A 1 307 ? 9.148 26.656 9.695 1 93.62 307 SER A C 1
ATOM 2328 O O . SER A 1 307 ? 8.805 25.969 8.727 1 93.62 307 SER A O 1
ATOM 2330 N N . PRO A 1 308 ? 9.383 26.188 10.883 1 94.94 308 PRO A N 1
ATOM 2331 C CA . PRO A 1 308 ? 9.352 24.734 11.055 1 94.94 308 PRO A CA 1
ATOM 2332 C C . PRO A 1 308 ? 8.062 24.109 10.508 1 94.94 308 PRO A C 1
ATOM 2334 O O . PRO A 1 308 ? 6.992 24.703 10.609 1 94.94 308 PRO A O 1
ATOM 2337 N N . VAL A 1 309 ? 8.195 23 9.914 1 96.94 309 VAL A N 1
ATOM 2338 C CA . VAL A 1 309 ? 7.062 22.266 9.352 1 96.94 309 VAL A CA 1
ATOM 2339 C C . VAL A 1 309 ? 6.758 21.047 10.195 1 96.94 309 VAL A C 1
ATOM 2341 O O . VAL A 1 309 ? 7.566 20.109 10.266 1 96.94 309 VAL A O 1
ATOM 2344 N N . GLU A 1 310 ? 5.613 21.078 10.922 1 97.62 310 GLU A N 1
ATOM 2345 C CA . GLU A 1 310 ? 5.184 19.859 11.609 1 97.62 310 GLU A CA 1
ATOM 2346 C C . GLU A 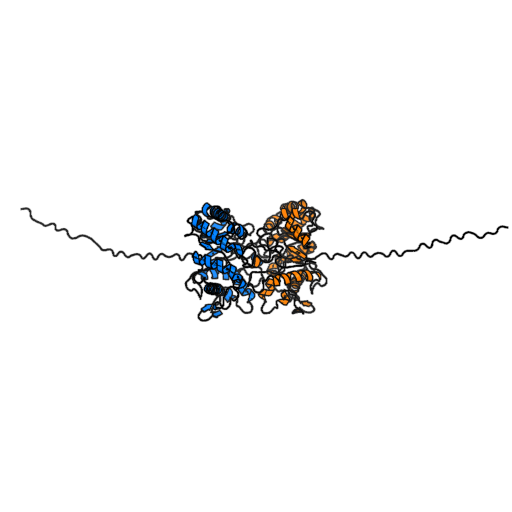1 310 ? 5.035 18.688 10.633 1 97.62 310 GLU A C 1
ATOM 2348 O O . GLU A 1 310 ? 4.383 18.828 9.594 1 97.62 310 GLU A O 1
ATOM 2353 N N . THR A 1 311 ? 5.703 17.562 10.945 1 98.06 311 THR A N 1
ATOM 2354 C CA . THR A 1 311 ? 5.793 16.453 10.008 1 98.06 311 THR A CA 1
ATOM 2355 C C . THR A 1 311 ? 5.621 15.125 10.734 1 98.06 311 THR A C 1
ATOM 2357 O O . THR A 1 311 ? 6.16 14.93 11.82 1 98.06 311 THR A O 1
ATOM 2360 N N . TYR A 1 312 ? 4.875 14.227 10.125 1 98.56 312 TYR A N 1
ATOM 2361 C CA . TYR A 1 312 ? 4.668 12.883 10.656 1 98.56 312 TYR A CA 1
ATOM 2362 C C . TYR A 1 312 ? 5.32 11.844 9.758 1 98.56 312 TYR A C 1
ATOM 2364 O O . TYR A 1 312 ? 5.027 11.773 8.562 1 98.56 312 TYR A O 1
ATOM 2372 N N . ILE A 1 313 ? 6.152 11 10.352 1 98.31 313 ILE A N 1
ATOM 2373 C CA . ILE A 1 313 ? 6.797 9.93 9.609 1 98.31 313 ILE A CA 1
ATOM 2374 C C . ILE A 1 313 ? 5.852 8.734 9.508 1 98.31 313 ILE A C 1
ATOM 2376 O O . ILE A 1 313 ? 5.23 8.336 10.5 1 98.31 313 ILE A O 1
ATOM 2380 N N . PHE A 1 314 ? 5.613 8.336 8.305 1 97.81 314 PHE A N 1
ATOM 2381 C CA . PHE A 1 314 ? 4.93 7.074 8.039 1 97.81 314 PHE A CA 1
ATOM 2382 C C . PHE A 1 314 ? 5.938 5.945 7.852 1 97.81 314 PHE A C 1
ATOM 2384 O O . PHE A 1 314 ? 6.73 5.965 6.906 1 97.81 314 PHE A O 1
ATOM 2391 N N . ALA A 1 315 ? 5.992 4.891 8.781 1 97.38 315 ALA A N 1
ATOM 2392 C CA . ALA A 1 315 ? 5.195 4.711 9.992 1 97.38 315 ALA A CA 1
ATOM 2393 C C . ALA A 1 315 ? 6.008 4.035 11.094 1 97.38 315 ALA A C 1
ATOM 2395 O O . ALA A 1 315 ? 7.195 3.752 10.906 1 97.38 315 ALA A O 1
ATOM 2396 N N . MET A 1 316 ? 5.348 3.859 12.227 1 97.69 316 MET A N 1
ATOM 2397 C CA . MET A 1 316 ? 6.031 3.244 13.359 1 97.69 316 MET A CA 1
ATOM 2398 C C . MET A 1 316 ? 6.457 1.817 13.031 1 97.69 316 MET A C 1
ATOM 2400 O O . MET A 1 316 ? 7.59 1.426 13.305 1 97.69 316 MET A O 1
ATOM 2404 N N . PHE A 1 317 ? 5.531 1.084 12.406 1 96.88 317 PHE A N 1
ATOM 2405 C CA . PHE A 1 317 ? 5.797 -0.32 12.117 1 96.88 317 PHE A CA 1
ATOM 2406 C C . PHE A 1 317 ? 5.566 -0.621 10.641 1 96.88 317 PHE A C 1
ATOM 2408 O O . PHE A 1 317 ? 4.727 0.01 10 1 96.88 317 PHE A O 1
ATOM 2415 N N . ASN A 1 318 ? 6.332 -1.625 10.133 1 94.81 318 ASN A N 1
ATOM 2416 C CA . ASN A 1 318 ? 5.902 -2.248 8.883 1 94.81 318 ASN A CA 1
ATOM 2417 C C . ASN A 1 318 ? 4.469 -2.762 8.977 1 94.81 318 ASN A C 1
ATOM 2419 O O . ASN A 1 318 ? 4.062 -3.297 10.008 1 94.81 318 ASN A O 1
ATOM 2423 N N . GLU A 1 319 ? 3.785 -2.561 7.871 1 93.25 319 GLU A N 1
ATOM 2424 C CA . GLU A 1 319 ? 2.42 -3.074 7.789 1 93.25 319 GLU A CA 1
ATOM 2425 C C . GLU A 1 319 ? 2.342 -4.289 6.871 1 93.25 319 GLU A C 1
ATOM 2427 O O . GLU A 1 319 ? 1.749 -4.219 5.789 1 93.25 319 GLU A O 1
ATOM 2432 N N . ASP A 1 320 ? 2.771 -5.379 7.422 1 88.56 320 ASP A N 1
ATOM 2433 C CA . ASP A 1 320 ? 3.057 -6.566 6.621 1 88.56 320 ASP A CA 1
ATOM 2434 C C . ASP A 1 320 ? 1.773 -7.332 6.301 1 88.56 320 ASP A C 1
ATOM 2436 O O . ASP A 1 320 ? 1.801 -8.312 5.559 1 88.56 320 ASP A O 1
ATOM 2440 N N . GLN A 1 321 ? 0.63 -6.852 6.766 1 86.12 321 GLN A N 1
ATOM 2441 C CA . GLN A 1 321 ? -0.64 -7.508 6.473 1 86.12 321 GLN A CA 1
ATOM 2442 C C . GLN A 1 321 ? -1.336 -6.852 5.285 1 86.12 321 GLN A C 1
ATOM 2444 O O . GLN A 1 321 ? -2.395 -7.309 4.848 1 86.12 321 GLN A O 1
ATOM 2449 N N . LYS A 1 322 ? -0.713 -5.871 4.746 1 88.81 322 LYS A N 1
ATOM 2450 C CA . LYS A 1 322 ? -1.284 -5.238 3.559 1 88.81 322 LYS A CA 1
ATOM 2451 C C . LYS A 1 322 ? -1.175 -6.156 2.344 1 88.81 322 LYS A C 1
ATOM 2453 O O . LYS A 1 322 ? -0.195 -6.891 2.197 1 88.81 322 LYS A O 1
ATOM 2458 N N . THR A 1 323 ? -2.223 -6.039 1.52 1 87.69 323 THR A N 1
ATOM 2459 C CA . THR A 1 323 ? -2.229 -6.746 0.245 1 87.69 323 THR A CA 1
ATOM 2460 C C . THR A 1 323 ? -1.671 -5.867 -0.868 1 87.69 323 THR A C 1
ATOM 2462 O O . THR A 1 323 ? -1.449 -4.672 -0.668 1 87.69 323 THR A O 1
ATOM 2465 N N . GLY A 1 324 ? -1.357 -6.504 -1.971 1 89.88 324 GLY A N 1
ATOM 2466 C CA . GLY A 1 324 ? -0.845 -5.723 -3.084 1 89.88 324 GLY A CA 1
ATOM 2467 C C . GLY A 1 324 ? 0.67 -5.656 -3.119 1 89.88 324 GLY A C 1
ATOM 2468 O O . GLY A 1 324 ? 1.349 -6.512 -2.547 1 89.88 324 GLY A O 1
ATOM 2469 N N . PRO A 1 325 ? 1.209 -4.668 -3.809 1 90.44 325 PRO A N 1
ATOM 2470 C CA . PRO A 1 325 ? 2.656 -4.594 -4.016 1 90.44 325 PRO A CA 1
ATOM 2471 C C . PRO A 1 325 ? 3.438 -4.539 -2.703 1 90.44 325 PRO A C 1
ATOM 2473 O O . PRO A 1 325 ? 3.018 -3.869 -1.757 1 90.44 325 PRO A O 1
ATOM 2476 N N . ALA A 1 326 ? 4.602 -5.133 -2.75 1 90.44 326 ALA A N 1
ATOM 2477 C CA . ALA A 1 326 ? 5.426 -5.328 -1.56 1 90.44 326 ALA A CA 1
ATOM 2478 C C . ALA A 1 326 ? 5.871 -3.99 -0.977 1 90.44 326 ALA A C 1
ATOM 2480 O O . ALA A 1 326 ? 6.043 -3.861 0.237 1 90.44 326 ALA A O 1
ATOM 2481 N N . ILE A 1 327 ? 6.031 -3.012 -1.773 1 90.88 327 ILE A N 1
ATOM 2482 C CA . ILE A 1 327 ? 6.566 -1.728 -1.336 1 90.88 327 ILE A CA 1
ATOM 2483 C C . ILE A 1 327 ? 5.723 -1.181 -0.187 1 90.88 327 ILE A C 1
ATOM 2485 O O . ILE A 1 327 ? 6.25 -0.562 0.741 1 90.88 327 ILE A O 1
ATOM 2489 N N . GLU A 1 328 ? 4.523 -1.434 -0.128 1 89.56 328 GLU A N 1
ATOM 2490 C CA . GLU A 1 328 ? 3.578 -0.851 0.821 1 89.56 328 GLU A CA 1
ATOM 2491 C C . GLU A 1 328 ? 3.795 -1.404 2.227 1 89.56 328 GLU A C 1
ATOM 2493 O O . GLU A 1 328 ? 3.375 -0.795 3.213 1 89.56 328 GLU A O 1
ATOM 2498 N N . LYS A 1 329 ? 4.465 -2.473 2.266 1 92.81 329 LYS A N 1
ATOM 2499 C CA . LYS A 1 329 ? 4.629 -3.191 3.525 1 92.81 329 LYS A CA 1
ATOM 2500 C C . LYS A 1 329 ? 5.875 -2.719 4.27 1 92.81 329 LYS A C 1
ATOM 2502 O O . LYS A 1 329 ? 6.109 -3.119 5.41 1 92.81 329 LYS A O 1
ATOM 2507 N N . HIS A 1 330 ? 6.629 -1.777 3.674 1 94.69 330 HIS A N 1
ATOM 2508 C CA . HIS A 1 330 ? 7.992 -1.643 4.176 1 94.69 330 HIS A CA 1
ATOM 2509 C C . HIS A 1 330 ? 8.32 -0.188 4.488 1 94.69 330 HIS A C 1
ATOM 2511 O O . HIS A 1 330 ? 9.453 0.253 4.285 1 94.69 330 HIS A O 1
ATOM 2517 N N . TRP A 1 331 ? 7.387 0.523 5.07 1 96.62 331 TRP A N 1
ATOM 2518 C CA . TRP A 1 331 ? 7.59 1.935 5.383 1 96.62 331 TRP A CA 1
ATOM 2519 C C . TRP A 1 331 ? 7.918 2.125 6.859 1 96.62 331 TRP A C 1
ATOM 2521 O O . TRP A 1 331 ? 8.297 3.221 7.281 1 96.62 331 TRP A O 1
ATOM 2531 N N . GLY A 1 332 ? 7.832 1.081 7.617 1 96.75 332 GLY A N 1
ATOM 2532 C CA . GLY A 1 332 ? 7.965 1.196 9.062 1 96.75 332 GLY A CA 1
ATOM 2533 C C . GLY A 1 332 ? 9.391 1.479 9.508 1 96.75 332 GLY A C 1
ATOM 2534 O O . GLY A 1 332 ? 10.344 1.014 8.883 1 96.75 332 GLY A O 1
ATOM 2535 N N . LEU A 1 333 ? 9.445 2.205 10.68 1 97.69 333 LEU A N 1
ATOM 2536 C CA . LEU A 1 333 ? 10.711 2.375 11.383 1 97.69 333 LEU A CA 1
ATOM 2537 C C . LEU A 1 333 ? 11.141 1.072 12.055 1 97.69 333 LEU A C 1
ATOM 2539 O O . LEU A 1 333 ? 12.336 0.814 12.211 1 97.69 333 LEU A O 1
ATOM 2543 N N . PHE A 1 334 ? 10.164 0.299 12.43 1 96.38 334 PHE A N 1
ATOM 2544 C CA . PHE A 1 334 ? 10.336 -0.984 13.094 1 96.38 334 PHE A CA 1
ATOM 2545 C C . PHE A 1 334 ? 9.586 -2.086 12.352 1 96.38 334 PHE A C 1
ATOM 2547 O O . PHE A 1 334 ? 8.625 -1.813 11.633 1 96.38 334 PHE A O 1
ATOM 2554 N N . PHE A 1 335 ? 10.094 -3.322 12.562 1 92.69 335 PHE A N 1
ATOM 2555 C CA . PHE A 1 335 ? 9.242 -4.469 12.273 1 92.69 335 PHE A CA 1
ATOM 2556 C C . PHE A 1 335 ? 8.102 -4.562 13.281 1 92.69 335 PHE A C 1
ATOM 2558 O O . PHE A 1 335 ? 8.164 -3.969 14.359 1 92.69 335 PHE A O 1
ATOM 2565 N N . PRO A 1 336 ? 7.07 -5.301 12.891 1 92.31 336 PRO A N 1
ATOM 2566 C CA . PRO A 1 336 ? 5.941 -5.418 13.812 1 92.31 336 PRO A CA 1
ATOM 2567 C C . PRO A 1 336 ? 6.348 -5.973 15.18 1 92.31 336 PRO A C 1
ATOM 2569 O O . PRO A 1 336 ? 5.719 -5.656 16.188 1 92.31 336 PRO A O 1
ATOM 2572 N N . ASP A 1 337 ? 7.406 -6.691 15.297 1 88.44 337 ASP A N 1
ATOM 2573 C CA . ASP A 1 337 ? 7.848 -7.285 16.562 1 88.44 337 ASP A CA 1
ATOM 2574 C C . ASP A 1 337 ? 8.719 -6.312 17.344 1 88.44 337 ASP A C 1
ATOM 2576 O O . ASP A 1 337 ? 9.398 -6.707 18.297 1 88.44 337 ASP A O 1
ATOM 2580 N N . LYS A 1 338 ? 8.844 -5.09 16.953 1 93.44 338 LYS A N 1
ATOM 2581 C CA . LYS A 1 338 ? 9.508 -3.973 17.609 1 93.44 338 LYS A CA 1
ATOM 2582 C C . LYS A 1 338 ? 10.992 -3.945 17.297 1 93.44 338 LYS A C 1
ATOM 2584 O O . LYS A 1 338 ? 11.719 -3.049 17.734 1 93.44 338 LYS A O 1
ATOM 2589 N N . THR A 1 339 ? 11.438 -4.91 16.453 1 91.81 339 THR A N 1
ATOM 2590 C CA . THR A 1 339 ? 12.828 -4.84 16.031 1 91.81 339 THR A CA 1
ATOM 2591 C C . THR A 1 339 ? 13.062 -3.617 15.148 1 91.81 339 THR A C 1
ATOM 2593 O O . THR A 1 339 ? 12.344 -3.402 14.172 1 91.81 339 THR A O 1
ATOM 2596 N N . PRO A 1 340 ? 14.078 -2.807 15.539 1 94.44 340 PRO A N 1
ATOM 2597 C CA . PRO A 1 340 ? 14.344 -1.654 14.672 1 94.44 340 PRO A CA 1
ATOM 2598 C C . PRO A 1 340 ? 14.914 -2.057 13.312 1 94.44 340 PRO A C 1
ATOM 2600 O O . PRO A 1 340 ? 15.711 -2.998 13.227 1 94.44 340 PRO A O 1
ATOM 2603 N N . LYS A 1 341 ? 14.469 -1.437 12.344 1 94.25 341 LYS A N 1
ATOM 2604 C CA . LYS A 1 341 ? 15.023 -1.695 11.016 1 94.25 341 LYS A CA 1
ATOM 2605 C C . LYS A 1 341 ? 16.375 -1.005 10.844 1 94.25 341 LYS A C 1
ATOM 2607 O O . LYS A 1 341 ? 17.25 -1.501 10.125 1 94.25 341 LYS A O 1
ATOM 2612 N N . TYR A 1 342 ? 16.531 0.172 11.406 1 94.69 342 TYR A N 1
ATOM 2613 C CA . TYR A 1 342 ? 17.734 0.985 11.469 1 94.69 342 TYR A CA 1
ATOM 2614 C C . TYR A 1 342 ? 17.703 1.936 12.656 1 94.69 342 TYR A C 1
ATOM 2616 O O . TYR A 1 342 ? 16.641 2.154 13.25 1 94.69 342 TYR A O 1
ATOM 2624 N N . SER A 1 343 ? 18.875 2.402 12.977 1 93.75 343 SER A N 1
ATOM 2625 C CA . SER A 1 343 ? 18.938 3.371 14.07 1 93.75 343 SER A CA 1
ATOM 2626 C C . SER A 1 343 ? 18.453 4.742 13.617 1 93.75 343 SER A C 1
ATOM 2628 O O . SER A 1 343 ? 18.734 5.176 12.5 1 93.75 343 SER A O 1
ATOM 2630 N N . ILE A 1 344 ? 17.641 5.34 14.484 1 92.69 344 ILE A N 1
ATOM 2631 C CA . ILE A 1 344 ? 17.156 6.684 14.18 1 92.69 344 ILE A CA 1
ATOM 2632 C C . ILE A 1 344 ? 17.078 7.504 15.469 1 92.69 344 ILE A C 1
ATOM 2634 O O . ILE A 1 344 ? 16.703 6.984 16.516 1 92.69 344 ILE A O 1
ATOM 2638 N N . ASP A 1 345 ? 17.469 8.766 15.297 1 89.06 345 ASP A N 1
ATOM 2639 C CA . ASP A 1 345 ? 17.422 9.727 16.391 1 89.06 345 ASP A CA 1
ATOM 2640 C C . ASP A 1 345 ? 16.391 10.82 16.125 1 89.06 345 ASP A C 1
ATOM 2642 O O . ASP A 1 345 ? 16.453 11.5 15.094 1 89.06 345 ASP A O 1
ATOM 2646 N N . PHE A 1 346 ? 15.5 10.984 17.062 1 88.25 346 PHE A N 1
ATOM 2647 C CA . PHE A 1 346 ? 14.422 11.953 16.875 1 88.25 346 PHE A CA 1
ATOM 2648 C C . PHE A 1 346 ? 14.734 13.258 17.578 1 88.25 346 PHE A C 1
ATOM 2650 O O . PHE A 1 346 ? 13.883 14.148 17.656 1 88.25 346 PHE A O 1
ATOM 2657 N N . ASN A 1 347 ? 15.922 13.359 18.141 1 79.25 347 ASN A N 1
ATOM 2658 C CA . ASN A 1 347 ? 16.344 14.578 18.844 1 79.25 347 ASN A CA 1
ATOM 2659 C C . ASN A 1 347 ? 17.172 15.477 17.938 1 79.25 347 ASN A C 1
ATOM 2661 O O . ASN A 1 347 ? 17.891 15 17.062 1 79.25 347 ASN A O 1
ATOM 2665 N N . MET B 1 1 ? -44.75 -82 -63.219 1 18.03 1 MET B N 1
ATOM 2666 C CA . MET B 1 1 ? -43.344 -81.812 -62.906 1 18.03 1 MET B CA 1
ATOM 2667 C C . MET B 1 1 ? -43.125 -80.562 -62.094 1 18.03 1 MET B C 1
ATOM 2669 O O . MET B 1 1 ? -43.938 -79.625 -62.156 1 18.03 1 MET B O 1
ATOM 2673 N N . ALA B 1 2 ? -41.844 -80.562 -61.5 1 24.09 2 ALA B N 1
ATOM 2674 C CA . ALA B 1 2 ? -41.25 -80.25 -60.219 1 24.09 2 ALA B CA 1
ATOM 2675 C C . ALA B 1 2 ? -40.875 -78.812 -60.125 1 24.09 2 ALA B C 1
ATOM 2677 O O . ALA B 1 2 ? -40.062 -78.438 -59.25 1 24.09 2 ALA B O 1
ATOM 2678 N N . LYS B 1 3 ? -41.438 -77.875 -61.094 1 23.73 3 LYS B N 1
ATOM 2679 C CA . LYS B 1 3 ? -40.406 -76.812 -61.312 1 23.73 3 LYS B CA 1
ATOM 2680 C C . LYS B 1 3 ? -40.25 -75.938 -60.094 1 23.73 3 LYS B C 1
ATOM 2682 O O . LYS B 1 3 ? -41.219 -75.5 -59.469 1 23.73 3 LYS B O 1
ATOM 2687 N N . THR B 1 4 ? -38.938 -75.625 -59.688 1 25.62 4 THR B N 1
ATOM 2688 C CA . THR B 1 4 ? -38.094 -75.375 -58.5 1 25.62 4 THR B CA 1
ATOM 2689 C C . THR B 1 4 ? -38.156 -73.938 -58.094 1 25.62 4 THR B C 1
ATOM 2691 O O . THR B 1 4 ? -38.125 -73.625 -56.906 1 25.62 4 THR B O 1
ATOM 2694 N N . HIS B 1 5 ? -38.188 -72.875 -58.969 1 28.27 5 HIS B N 1
ATOM 2695 C CA . HIS B 1 5 ? -37.094 -71.938 -58.688 1 28.27 5 HIS B CA 1
ATOM 2696 C C . HIS B 1 5 ? -37.344 -71.188 -57.375 1 28.27 5 HIS B C 1
ATOM 2698 O O . HIS B 1 5 ? -38.438 -70.688 -57.125 1 28.27 5 HIS B O 1
ATOM 2704 N N . LEU B 1 6 ? -36.562 -71.5 -56.375 1 29.22 6 LEU B N 1
ATOM 2705 C CA . LEU B 1 6 ? -36.344 -71.125 -55 1 29.22 6 LEU B CA 1
ATOM 2706 C C . LEU B 1 6 ? -36.094 -69.625 -54.875 1 29.22 6 LEU B C 1
ATOM 2708 O O . LEU B 1 6 ? -35.656 -69 -55.812 1 29.22 6 LEU B O 1
ATOM 2712 N N . ALA B 1 7 ? -36.625 -69 -53.75 1 33.28 7 ALA B N 1
ATOM 2713 C CA . ALA B 1 7 ? -36.844 -67.75 -53.062 1 33.28 7 ALA B CA 1
ATOM 2714 C C . ALA B 1 7 ? -35.5 -67.125 -52.625 1 33.28 7 ALA B C 1
ATOM 2716 O O . ALA B 1 7 ? -34.844 -67.625 -51.719 1 33.28 7 ALA B O 1
ATOM 2717 N N . GLY B 1 8 ? -34.562 -66.938 -53.594 1 24.95 8 GLY B N 1
ATOM 2718 C CA . GLY B 1 8 ? -33.25 -66.5 -53.125 1 24.95 8 GLY B CA 1
ATOM 2719 C C . GLY B 1 8 ? -33.312 -65.375 -52.125 1 24.95 8 GLY B C 1
ATOM 2720 O O . GLY B 1 8 ? -34.156 -64.5 -52.219 1 24.95 8 GLY B O 1
ATOM 2721 N N . LYS B 1 9 ? -32.812 -65.688 -50.906 1 29.52 9 LYS B N 1
ATOM 2722 C CA . LYS B 1 9 ? -32.562 -64.938 -49.688 1 29.52 9 LYS B CA 1
ATOM 2723 C C . LYS B 1 9 ? -31.719 -63.688 -49.969 1 29.52 9 LYS B C 1
ATOM 2725 O O . LYS B 1 9 ? -30.562 -63.812 -50.375 1 29.52 9 LYS B O 1
ATOM 2730 N N . SER B 1 10 ? -32.188 -62.656 -50.75 1 27.23 10 SER B N 1
ATOM 2731 C CA . SER B 1 10 ? -31.297 -61.531 -50.969 1 27.23 10 SER B CA 1
ATOM 2732 C C . SER B 1 10 ? -30.594 -61.094 -49.719 1 27.23 10 SER B C 1
ATOM 2734 O O . SER B 1 10 ? -31.234 -60.938 -48.656 1 27.23 10 SER B O 1
ATOM 2736 N N . PRO B 1 11 ? -29.266 -61.406 -49.531 1 30 11 PRO B N 1
ATOM 2737 C CA . PRO B 1 11 ? -28.469 -61.031 -48.375 1 30 11 PRO B CA 1
ATOM 2738 C C . PRO B 1 11 ? -28.625 -59.562 -48 1 30 11 PRO B C 1
ATOM 2740 O O . PRO B 1 11 ? -28.938 -58.719 -48.844 1 30 11 PRO B O 1
ATOM 2743 N N . SER B 1 12 ? -29.203 -59.281 -46.812 1 30.36 12 SER B N 1
ATOM 2744 C CA . SER B 1 12 ? -29.359 -58.031 -46.094 1 30.36 12 SER B CA 1
ATOM 2745 C C . SER B 1 12 ? -28.047 -57.25 -46.031 1 30.36 12 SER B C 1
ATOM 2747 O O . SER B 1 12 ? -27.047 -57.75 -45.531 1 30.36 12 SER B O 1
ATOM 2749 N N . ILE B 1 13 ? -27.656 -56.594 -47.156 1 30.53 13 ILE B N 1
ATOM 2750 C CA . ILE B 1 13 ? -26.484 -55.75 -47.125 1 30.53 13 ILE B CA 1
ATOM 2751 C C . ILE B 1 13 ? -26.484 -54.938 -45.812 1 30.53 13 ILE B C 1
ATOM 2753 O O . ILE B 1 13 ? -27.438 -54.188 -45.562 1 30.53 13 ILE B O 1
ATOM 2757 N N . VAL B 1 14 ? -25.938 -55.469 -44.719 1 33.28 14 VAL B N 1
ATOM 2758 C CA . VAL B 1 14 ? -25.625 -54.719 -43.5 1 33.28 14 VAL B CA 1
ATOM 2759 C C . VAL B 1 14 ? -24.938 -53.406 -43.875 1 33.28 14 VAL B C 1
ATOM 2761 O O . VAL B 1 14 ? -23.875 -53.406 -44.531 1 33.28 14 VAL B O 1
ATOM 2764 N N . SER B 1 15 ? -25.719 -52.344 -44.281 1 29.34 15 SER B N 1
ATOM 2765 C CA . SER B 1 15 ? -25.172 -51 -44.438 1 29.34 15 SER B CA 1
ATOM 2766 C C . SER B 1 15 ? -24.203 -50.656 -43.312 1 29.34 15 SER B C 1
ATOM 2768 O O . SER B 1 15 ? -24.578 -50.719 -42.156 1 29.34 15 SER B O 1
ATOM 2770 N N . ILE B 1 16 ? -22.922 -51.031 -43.438 1 33.19 16 ILE B N 1
ATOM 2771 C CA . ILE B 1 16 ? -21.875 -50.531 -42.562 1 33.19 16 ILE B CA 1
ATOM 2772 C C . ILE B 1 16 ? -21.984 -49.031 -42.406 1 33.19 16 ILE B C 1
ATOM 2774 O O . ILE B 1 16 ? -21.797 -48.281 -43.375 1 33.19 16 ILE B O 1
ATOM 2778 N N . MET B 1 17 ? -23.031 -48.5 -41.812 1 31.98 17 MET B N 1
ATOM 2779 C CA . MET B 1 17 ? -22.938 -47.031 -41.594 1 31.98 17 MET B CA 1
ATOM 2780 C C . MET B 1 17 ? -21.609 -46.688 -40.938 1 31.98 17 MET B C 1
ATOM 2782 O O . MET B 1 17 ? -21.219 -47.312 -39.938 1 31.98 17 MET B O 1
ATOM 2786 N N . PRO B 1 18 ? -20.656 -46.062 -41.688 1 33 18 PRO B N 1
ATOM 2787 C CA . PRO B 1 18 ? -19.453 -45.562 -41 1 33 18 PRO B CA 1
ATOM 2788 C C . PRO B 1 18 ? -19.75 -44.812 -39.719 1 33 18 PRO B C 1
ATOM 2790 O O . PRO B 1 18 ? -20.734 -44.062 -39.656 1 33 18 PRO B O 1
ATOM 2793 N N . LEU B 1 19 ? -19.5 -45.469 -38.562 1 31.23 19 LEU B N 1
ATOM 2794 C CA . LEU B 1 19 ? -19.438 -44.75 -37.312 1 31.23 19 LEU B CA 1
ATOM 2795 C C . LEU B 1 19 ? -18.609 -43.469 -37.438 1 31.23 19 LEU B C 1
ATOM 2797 O O . LEU B 1 19 ? -17.391 -43.531 -37.656 1 31.23 19 LEU B O 1
ATOM 2801 N N . PHE B 1 20 ? -19.141 -42.469 -38.156 1 33.19 20 PHE B N 1
ATOM 2802 C CA . PHE B 1 20 ? -18.469 -41.188 -37.969 1 33.19 20 PHE B CA 1
ATOM 2803 C C . PHE B 1 20 ? -18.156 -40.938 -36.5 1 33.19 20 PHE B C 1
ATOM 2805 O O . PHE B 1 20 ? -19.062 -40.844 -35.688 1 33.19 20 PHE B O 1
ATOM 2812 N N . GLY B 1 21 ? -17.094 -41.531 -36 1 29.92 21 GLY B N 1
ATOM 2813 C CA . GLY B 1 21 ? -16.578 -41.062 -34.75 1 29.92 21 GLY B CA 1
ATOM 2814 C C . GLY B 1 21 ? -16.656 -39.562 -34.594 1 29.92 21 GLY B C 1
ATOM 2815 O O . GLY B 1 21 ? -16.047 -38.812 -35.375 1 29.92 21 GLY B O 1
ATOM 2816 N N . LEU B 1 22 ? -17.844 -39.062 -34.219 1 31.47 22 LEU B N 1
ATOM 2817 C CA . LEU B 1 22 ? -17.844 -37.688 -33.719 1 31.47 22 LEU B CA 1
ATOM 2818 C C . LEU B 1 22 ? -16.672 -37.438 -32.812 1 31.47 22 LEU B C 1
ATOM 2820 O O . LEU B 1 22 ? -16.609 -38 -31.703 1 31.47 22 LEU B O 1
ATOM 2824 N N . LEU B 1 23 ? -15.508 -37.281 -33.344 1 34.31 23 LEU B N 1
ATOM 2825 C CA . LEU B 1 23 ? -14.516 -36.594 -32.531 1 34.31 23 LEU B CA 1
ATOM 2826 C C . LEU B 1 23 ? -15.141 -35.438 -31.781 1 34.31 23 LEU B C 1
ATOM 2828 O O . LEU B 1 23 ? -15.531 -34.438 -32.406 1 34.31 23 LEU B O 1
ATOM 2832 N N . MET B 1 24 ? -15.93 -35.719 -30.797 1 31.08 24 MET B N 1
ATOM 2833 C CA . MET B 1 24 ? -16.141 -34.625 -29.875 1 31.08 24 MET B CA 1
ATOM 2834 C C . MET B 1 24 ? -14.82 -33.906 -29.547 1 31.08 24 MET B C 1
ATOM 2836 O O . MET B 1 24 ? -13.93 -34.531 -28.938 1 31.08 24 MET B O 1
ATOM 2840 N N . ALA B 1 25 ? -14.305 -33.094 -30.422 1 35.34 25 ALA B N 1
ATOM 2841 C CA . ALA B 1 25 ? -13.352 -32.125 -29.922 1 35.34 25 ALA B CA 1
ATOM 2842 C C . ALA B 1 25 ? -13.758 -31.625 -28.531 1 35.34 25 ALA B C 1
ATOM 2844 O O . ALA B 1 25 ? -14.836 -31.047 -28.359 1 35.34 25 ALA B O 1
ATOM 2845 N N . SER B 1 26 ? -13.391 -32.344 -27.547 1 33.41 26 SER B N 1
ATOM 2846 C CA . SER B 1 26 ? -13.406 -31.641 -26.266 1 33.41 26 SER B CA 1
ATOM 2847 C C . SER B 1 26 ? -13.016 -30.188 -26.422 1 33.41 26 SER B C 1
ATOM 2849 O O . SER B 1 26 ? -11.914 -29.875 -26.891 1 33.41 26 SER B O 1
ATOM 2851 N N . LEU B 1 27 ? -13.938 -29.391 -26.875 1 33.19 27 LEU B N 1
ATOM 2852 C CA . LEU B 1 27 ? -13.703 -28 -26.484 1 33.19 27 LEU B CA 1
ATOM 2853 C C . LEU B 1 27 ? -13 -27.938 -25.141 1 33.19 27 LEU B C 1
ATOM 2855 O O . LEU B 1 27 ? -13.609 -28.188 -24.094 1 33.19 27 LEU B O 1
ATOM 2859 N N . THR B 1 28 ? -11.852 -28.469 -25.109 1 35.09 28 THR B N 1
ATOM 2860 C CA . THR B 1 28 ? -11.109 -27.891 -23.984 1 35.09 28 THR B CA 1
ATOM 2861 C C . THR B 1 28 ? -11.477 -26.422 -23.781 1 35.09 28 THR B C 1
ATOM 2863 O O . THR B 1 28 ? -11.203 -25.594 -24.656 1 35.09 28 THR B O 1
ATOM 2866 N N . THR B 1 29 ? -12.711 -26.141 -23.391 1 36.81 29 THR B N 1
ATOM 2867 C CA . THR B 1 29 ? -12.812 -24.812 -22.828 1 36.81 29 THR B CA 1
ATOM 2868 C C . THR B 1 29 ? -11.477 -24.359 -22.25 1 36.81 29 THR B C 1
ATOM 2870 O O . THR B 1 29 ? -10.961 -24.953 -21.297 1 36.81 29 THR B O 1
ATOM 2873 N N . THR B 1 30 ? -10.539 -24.203 -23.016 1 41.25 30 THR B N 1
ATOM 2874 C CA . THR B 1 30 ? -9.422 -23.406 -22.531 1 41.25 30 THR B CA 1
ATOM 2875 C C . THR B 1 30 ? -9.898 -22.375 -21.516 1 41.25 30 THR B C 1
ATOM 2877 O O . THR B 1 30 ? -10.391 -21.297 -21.891 1 41.25 30 THR B O 1
ATOM 2880 N N . GLY B 1 31 ? -10.797 -22.688 -20.453 1 45.97 31 GLY B N 1
ATOM 2881 C CA . GLY B 1 31 ? -11.211 -21.828 -19.359 1 45.97 31 GLY B CA 1
ATOM 2882 C C . GLY B 1 31 ? -10.211 -20.719 -19.062 1 45.97 31 GLY B C 1
ATOM 2883 O O . GLY B 1 31 ? -9.031 -20.844 -19.406 1 45.97 31 GLY B O 1
ATOM 2884 N N . ALA B 1 32 ? -10.852 -19.547 -18.719 1 56.78 32 ALA B N 1
ATOM 2885 C CA . ALA B 1 32 ? -10.227 -18.234 -18.5 1 56.78 32 ALA B CA 1
ATOM 2886 C C . ALA B 1 32 ? -9.086 -18.344 -17.484 1 56.78 32 ALA B C 1
ATOM 2888 O O . ALA B 1 32 ? -9.25 -18.938 -16.422 1 56.78 32 ALA B O 1
ATOM 2889 N N . ASN B 1 33 ? -7.781 -18.219 -17.812 1 83.06 33 ASN B N 1
ATOM 2890 C CA . ASN B 1 33 ? -6.492 -18.203 -17.141 1 83.06 33 ASN B CA 1
ATOM 2891 C C . ASN B 1 33 ? -6.367 -16.984 -16.219 1 83.06 33 ASN B C 1
ATOM 2893 O O . ASN B 1 33 ? -5.281 -16.688 -15.719 1 83.06 33 ASN B O 1
ATOM 2897 N N . ILE B 1 34 ? -7.594 -16.406 -15.945 1 93.81 34 ILE B N 1
ATOM 2898 C CA . ILE B 1 34 ? -7.504 -15.172 -15.172 1 93.81 34 ILE B CA 1
ATOM 2899 C C . ILE B 1 34 ? -8.305 -15.312 -13.883 1 93.81 34 ILE B C 1
ATOM 2901 O O . ILE B 1 34 ? -9.43 -15.82 -13.898 1 93.81 34 ILE B O 1
ATOM 2905 N N . GLY B 1 35 ? -7.809 -15.016 -12.758 1 97.62 35 GLY B N 1
ATOM 2906 C CA . GLY B 1 35 ? -8.461 -14.797 -11.477 1 97.62 35 GLY B CA 1
ATOM 2907 C C . GLY B 1 35 ? -8.383 -13.359 -11.008 1 97.62 35 GLY B C 1
ATOM 2908 O O . GLY B 1 35 ? -7.777 -12.516 -11.672 1 97.62 35 GLY B O 1
ATOM 2909 N N . VAL B 1 36 ? -9.133 -13.055 -10 1 98.44 36 VAL B N 1
ATOM 2910 C CA . VAL B 1 36 ? -9.102 -11.734 -9.398 1 98.44 36 VAL B CA 1
ATOM 2911 C C . VAL B 1 36 ? -8.938 -11.859 -7.883 1 98.44 36 VAL B C 1
ATOM 2913 O O . VAL B 1 36 ? -9.57 -12.703 -7.25 1 98.44 36 VAL B O 1
ATOM 2916 N N . CYS B 1 37 ? -8.062 -11.023 -7.352 1 98.5 37 CYS B N 1
ATOM 2917 C CA . CYS B 1 37 ? -7.828 -10.992 -5.91 1 98.5 37 CYS B CA 1
ATOM 2918 C C . CYS B 1 37 ? -8.969 -10.281 -5.191 1 98.5 37 CYS B C 1
ATOM 2920 O O . CYS B 1 37 ? -9.391 -9.195 -5.602 1 98.5 37 CYS B O 1
ATOM 2922 N N . TYR B 1 38 ? -9.438 -10.945 -4.145 1 97.12 38 TYR B N 1
ATOM 2923 C CA . TYR B 1 38 ? -10.477 -10.352 -3.307 1 97.12 38 TYR B CA 1
ATOM 2924 C C . TYR B 1 38 ? -9.867 -9.648 -2.098 1 97.12 38 TYR B C 1
ATOM 2926 O O . TYR B 1 38 ? -9.797 -10.227 -1.009 1 97.12 38 TYR B O 1
ATOM 2934 N N . GLY B 1 39 ? -9.422 -8.367 -2.348 1 88.62 39 GLY B N 1
ATOM 2935 C CA . GLY B 1 39 ? -8.961 -7.531 -1.25 1 88.62 39 GLY B CA 1
ATOM 2936 C C . GLY B 1 39 ? -10.094 -7.016 -0.381 1 88.62 39 GLY B C 1
ATOM 2937 O O . GLY B 1 39 ? -11.133 -6.598 -0.891 1 88.62 39 GLY B O 1
ATOM 2938 N N . THR B 1 40 ? -9.852 -6.953 0.955 1 87.69 40 THR B N 1
ATOM 2939 C CA . THR B 1 40 ? -10.984 -6.691 1.833 1 87.69 40 THR B CA 1
ATOM 2940 C C . THR B 1 40 ? -10.75 -5.434 2.664 1 87.69 40 THR B C 1
ATOM 2942 O O . THR B 1 40 ? -11.492 -5.152 3.607 1 87.69 40 THR B O 1
ATOM 2945 N N . LEU B 1 41 ? -9.773 -4.676 2.299 1 87.5 41 LEU B N 1
ATOM 2946 C CA . LEU B 1 41 ? -9.492 -3.473 3.074 1 87.5 41 LEU B CA 1
ATOM 2947 C C . LEU B 1 41 ? -10.18 -2.258 2.457 1 87.5 41 LEU B C 1
ATOM 2949 O O . LEU B 1 41 ? -9.539 -1.235 2.213 1 87.5 41 LEU B O 1
ATOM 2953 N N . GLY B 1 42 ? -11.484 -2.422 2.232 1 86.25 42 GLY B N 1
ATOM 2954 C CA . GLY B 1 42 ? -12.312 -1.354 1.698 1 86.25 42 GLY B CA 1
ATOM 2955 C C . GLY B 1 42 ? -13.508 -1.037 2.57 1 86.25 42 GLY B C 1
ATOM 2956 O O . GLY B 1 42 ? -13.977 -1.892 3.326 1 86.25 42 GLY B O 1
ATOM 2957 N N . ASP B 1 43 ? -13.898 0.211 2.387 1 81.31 43 ASP B N 1
ATOM 2958 C CA . ASP B 1 43 ? -15.086 0.629 3.123 1 81.31 43 ASP B CA 1
ATOM 2959 C C . ASP B 1 43 ? -16.359 0.196 2.4 1 81.31 43 ASP B C 1
ATOM 2961 O O . ASP B 1 43 ? -16.375 0.092 1.172 1 81.31 43 ASP B O 1
ATOM 2965 N N . ASN B 1 44 ? -17.344 -0.165 3.168 1 83.31 44 ASN B N 1
ATOM 2966 C CA . ASN B 1 44 ? -18.672 -0.459 2.627 1 83.31 44 ASN B CA 1
ATOM 2967 C C . ASN B 1 44 ? -18.594 -1.522 1.535 1 83.31 44 ASN B C 1
ATOM 2969 O O . ASN B 1 44 ? -19.219 -1.375 0.481 1 83.31 44 ASN B O 1
ATOM 2973 N N . LEU B 1 45 ? -17.75 -2.443 1.79 1 92.12 45 LEU B N 1
ATOM 2974 C CA . LEU B 1 45 ? -17.672 -3.549 0.84 1 92.12 45 LEU B CA 1
ATOM 2975 C C . LEU B 1 45 ? -18.984 -4.316 0.788 1 92.12 45 LEU B C 1
ATOM 2977 O O . LEU B 1 45 ? -19.688 -4.414 1.795 1 92.12 45 LEU B O 1
ATOM 2981 N N . PRO B 1 46 ? -19.344 -4.832 -0.392 1 95.56 46 PRO B N 1
ATOM 2982 C CA . PRO B 1 46 ? -20.516 -5.715 -0.449 1 95.56 46 PRO B CA 1
ATOM 2983 C C . PRO B 1 46 ? -20.328 -6.98 0.387 1 95.56 46 PRO B C 1
ATOM 2985 O O . PRO B 1 46 ? -19.219 -7.297 0.808 1 95.56 46 PRO B O 1
ATOM 2988 N N . SER B 1 47 ? -21.469 -7.598 0.664 1 96.5 47 SER B N 1
ATOM 2989 C CA . SER B 1 47 ? -21.391 -8.891 1.341 1 96.5 47 SER B CA 1
ATOM 2990 C C . SER B 1 47 ? -20.609 -9.898 0.513 1 96.5 47 SER B C 1
ATOM 2992 O O . SER B 1 47 ? -20.484 -9.75 -0.704 1 96.5 47 SER B O 1
ATOM 2994 N N . ALA B 1 48 ? -20.094 -10.922 1.167 1 97 48 ALA B N 1
ATOM 2995 C CA . ALA B 1 48 ? -19.359 -11.977 0.467 1 97 48 ALA B CA 1
ATOM 2996 C C . ALA B 1 48 ? -20.219 -12.617 -0.62 1 97 48 ALA B C 1
ATOM 2998 O O . ALA B 1 48 ? -19.719 -12.93 -1.705 1 97 48 ALA B O 1
ATOM 2999 N N . GLN B 1 49 ? -21.5 -12.805 -0.327 1 97.12 49 GLN B N 1
ATOM 3000 C CA . GLN B 1 49 ? -22.406 -13.383 -1.312 1 97.12 49 GLN B CA 1
ATOM 3001 C C . GLN B 1 49 ? -22.5 -12.5 -2.555 1 97.12 49 GLN B C 1
ATOM 3003 O O . GLN B 1 49 ? -22.531 -13.008 -3.68 1 97.12 49 GLN B O 1
ATOM 3008 N N . GLU B 1 50 ? -22.578 -11.227 -2.307 1 97.5 50 GLU B N 1
ATOM 3009 C CA . GLU B 1 50 ? -22.641 -10.297 -3.43 1 97.5 50 GLU B CA 1
ATOM 3010 C C . GLU B 1 50 ? -21.344 -10.328 -4.242 1 97.5 50 GLU B C 1
ATOM 3012 O O . GLU B 1 50 ? -21.375 -10.227 -5.473 1 97.5 50 GLU B O 1
ATOM 3017 N N . VAL B 1 51 ? -20.25 -10.484 -3.559 1 97.88 51 VAL B N 1
ATOM 3018 C CA . VAL B 1 51 ? -18.969 -10.531 -4.246 1 97.88 51 VAL B CA 1
ATOM 3019 C C . VAL B 1 51 ? -18.906 -11.773 -5.133 1 97.88 51 VAL B C 1
ATOM 3021 O O . VAL B 1 51 ? -18.484 -11.695 -6.289 1 97.88 51 VAL B O 1
ATOM 3024 N N . ILE B 1 52 ? -19.344 -12.922 -4.625 1 97.25 52 ILE B N 1
ATOM 3025 C CA . ILE B 1 52 ? -19.344 -14.141 -5.418 1 97.25 52 ILE B CA 1
ATOM 3026 C C . ILE B 1 52 ? -20.281 -13.977 -6.617 1 97.25 52 ILE B C 1
ATOM 3028 O O . ILE B 1 52 ? -19.969 -14.406 -7.727 1 97.25 52 ILE B O 1
ATOM 3032 N N . SER B 1 53 ? -21.406 -13.32 -6.398 1 97 53 SER B N 1
ATOM 3033 C CA . SER B 1 53 ? -22.328 -13.031 -7.504 1 97 53 SER B CA 1
ATOM 3034 C C . SER B 1 53 ? -21.641 -12.18 -8.57 1 97 53 SER B C 1
ATOM 3036 O O . SER B 1 53 ? -21.875 -12.383 -9.766 1 97 53 SER B O 1
ATOM 3038 N N . MET B 1 54 ? -20.844 -11.234 -8.156 1 96.75 54 MET B N 1
ATOM 3039 C CA . MET B 1 54 ? -20.125 -10.391 -9.102 1 96.75 54 MET B CA 1
ATOM 3040 C C . MET B 1 54 ? -19.109 -11.211 -9.891 1 96.75 54 MET B C 1
ATOM 3042 O O . MET B 1 54 ? -18.969 -11.023 -11.102 1 96.75 54 MET B O 1
ATOM 3046 N N . TYR B 1 55 ? -18.375 -12.109 -9.227 1 97.06 55 TYR B N 1
ATOM 3047 C CA . TYR B 1 55 ? -17.453 -12.992 -9.938 1 97.06 55 TYR B CA 1
ATOM 3048 C C . TYR B 1 55 ? -18.172 -13.766 -11.039 1 97.06 55 TYR B C 1
ATOM 3050 O O . TYR B 1 55 ? -17.688 -13.844 -12.172 1 97.06 55 TYR B O 1
ATOM 3058 N N . ASN B 1 56 ? -19.297 -14.266 -10.719 1 95.25 56 ASN B N 1
ATOM 3059 C CA . ASN B 1 56 ? -20.062 -15.016 -11.695 1 95.25 56 ASN B CA 1
ATOM 3060 C C . ASN B 1 56 ? -20.578 -14.109 -12.82 1 95.25 56 ASN B C 1
ATOM 3062 O O . ASN B 1 56 ? -20.5 -14.469 -13.992 1 95.25 56 ASN B O 1
ATOM 3066 N N . GLN B 1 57 ? -21.062 -12.977 -12.43 1 94.62 57 GLN B N 1
ATOM 3067 C CA . GLN B 1 57 ? -21.594 -12.023 -13.391 1 94.62 57 GLN B CA 1
ATOM 3068 C C . GLN B 1 57 ? -20.547 -11.633 -14.43 1 94.62 57 GLN B C 1
ATOM 3070 O O . GLN B 1 57 ? -20.875 -11.477 -15.609 1 94.62 57 GLN B O 1
ATOM 3075 N N . TYR B 1 58 ? -19.312 -11.531 -14.008 1 94.12 58 TYR B N 1
ATOM 3076 C CA . TYR B 1 58 ? -18.25 -11.078 -14.898 1 94.12 58 TYR B CA 1
ATOM 3077 C C . TYR B 1 58 ? -17.453 -12.258 -15.43 1 94.12 58 TYR B C 1
ATOM 3079 O O . TYR B 1 58 ? -16.391 -12.07 -16.031 1 94.12 58 TYR B O 1
ATOM 3087 N N . SER B 1 59 ? -17.859 -13.492 -15.141 1 92.75 59 SER B N 1
ATOM 3088 C CA . SER B 1 59 ? -17.25 -14.727 -15.617 1 92.75 59 SER B CA 1
ATOM 3089 C C . SER B 1 59 ? -15.812 -14.859 -15.125 1 92.75 59 SER B C 1
ATOM 3091 O O . SER B 1 59 ? -14.93 -15.281 -15.875 1 92.75 59 SER B O 1
ATOM 3093 N N . ILE B 1 60 ? -15.602 -14.414 -13.914 1 95 60 ILE B N 1
ATOM 3094 C CA . ILE B 1 60 ? -14.32 -14.602 -13.25 1 95 60 ILE B CA 1
ATOM 3095 C C . ILE B 1 60 ? -14.297 -15.961 -12.547 1 95 60 ILE B C 1
ATOM 3097 O O . ILE B 1 60 ? -15.055 -16.188 -11.602 1 95 60 ILE B O 1
ATOM 3101 N N . GLN B 1 61 ? -13.344 -16.797 -12.898 1 93.06 61 GLN B N 1
ATOM 3102 C CA . GLN B 1 61 ? -13.461 -18.188 -12.469 1 93.06 61 GLN B CA 1
ATOM 3103 C C . GLN B 1 61 ? -12.43 -18.516 -11.398 1 93.06 61 GLN B C 1
ATOM 3105 O O . GLN B 1 61 ? -12.367 -19.656 -10.914 1 93.06 61 GLN B O 1
ATOM 3110 N N . LYS B 1 62 ? -11.641 -17.594 -11.031 1 97.75 62 LYS B N 1
ATOM 3111 C CA . LYS B 1 62 ? -10.625 -17.828 -10.008 1 97.75 62 LYS B CA 1
ATOM 3112 C C . LYS B 1 62 ? -10.57 -16.656 -9.023 1 97.75 62 LYS B C 1
ATOM 3114 O O . LYS B 1 62 ? -10.719 -15.5 -9.422 1 97.75 62 LYS B O 1
ATOM 3119 N N . MET B 1 63 ? -10.375 -17.016 -7.77 1 98.38 63 MET B N 1
ATOM 3120 C CA . MET B 1 63 ? -10.328 -16.031 -6.695 1 98.38 63 MET B CA 1
ATOM 3121 C C . MET B 1 63 ? -9.125 -16.281 -5.785 1 98.38 63 MET B C 1
ATOM 3123 O O . MET B 1 63 ? -8.781 -17.422 -5.504 1 98.38 63 MET B O 1
ATOM 3127 N N . ARG B 1 64 ? -8.5 -15.195 -5.344 1 98.62 64 ARG B N 1
ATOM 3128 C CA . ARG B 1 64 ? -7.496 -15.273 -4.289 1 98.62 64 ARG B CA 1
ATOM 3129 C C . ARG B 1 64 ? -7.992 -14.602 -3.01 1 98.62 64 ARG B C 1
ATOM 3131 O O . ARG B 1 64 ? -8.453 -13.461 -3.041 1 98.62 64 ARG B O 1
ATOM 3138 N N . LEU B 1 65 ? -7.973 -15.359 -1.927 1 97.94 65 LEU B N 1
ATOM 3139 C CA . LEU B 1 65 ? -8.219 -14.836 -0.587 1 97.94 65 LEU B CA 1
ATOM 3140 C C . LEU B 1 65 ? -6.922 -14.773 0.216 1 97.94 65 LEU B C 1
ATOM 3142 O O . LEU B 1 65 ? -6.188 -15.758 0.292 1 97.94 65 LEU B O 1
ATOM 3146 N N . TYR B 1 66 ? -6.723 -13.648 0.892 1 96 66 TYR B N 1
ATOM 3147 C CA . TYR B 1 66 ? -5.457 -13.43 1.587 1 96 66 TYR B CA 1
ATOM 3148 C C . TYR B 1 66 ? -5.523 -13.961 3.016 1 96 66 TYR B C 1
ATOM 3150 O O . TYR B 1 66 ? -4.516 -13.969 3.727 1 96 66 TYR B O 1
ATOM 3158 N N . ASP B 1 67 ? -6.617 -14.32 3.469 1 95 67 ASP B N 1
ATOM 3159 C CA . ASP B 1 67 ? -6.855 -14.961 4.758 1 95 67 ASP B CA 1
ATOM 3160 C C . ASP B 1 67 ? -8.133 -15.797 4.73 1 95 67 ASP B C 1
ATOM 3162 O O . ASP B 1 67 ? -8.977 -15.617 3.85 1 95 67 ASP B O 1
ATOM 3166 N N . PRO B 1 68 ? -8.211 -16.766 5.652 1 96.12 68 PRO B N 1
ATOM 3167 C CA . PRO B 1 68 ? -9.445 -17.547 5.688 1 96.12 68 PRO B CA 1
ATOM 3168 C C . PRO B 1 68 ? -10.633 -16.766 6.234 1 96.12 68 PRO B C 1
ATOM 3170 O O . PRO B 1 68 ? -10.969 -16.891 7.414 1 96.12 68 PRO B O 1
ATOM 3173 N N . ASN B 1 69 ? -11.305 -16.094 5.371 1 94.81 69 ASN B N 1
ATOM 3174 C CA . ASN B 1 69 ? -12.523 -15.359 5.707 1 94.81 69 ASN B CA 1
ATOM 3175 C C . ASN B 1 69 ? -13.742 -16.281 5.691 1 94.81 69 ASN B C 1
ATOM 3177 O O . ASN B 1 69 ? -14.172 -16.734 4.629 1 94.81 69 ASN B O 1
ATOM 3181 N N . PRO B 1 70 ? -14.367 -16.5 6.883 1 95.81 70 PRO B N 1
ATOM 3182 C CA . PRO B 1 70 ? -15.453 -17.484 6.934 1 95.81 70 PRO B CA 1
ATOM 3183 C C . PRO B 1 70 ? -16.641 -17.109 6.051 1 95.81 70 PRO B C 1
ATOM 3185 O O . PRO B 1 70 ? -17.281 -17.984 5.457 1 95.81 70 PRO B O 1
ATOM 3188 N N . GLN B 1 71 ? -16.922 -15.852 5.93 1 96.06 71 GLN B N 1
ATOM 3189 C CA . GLN B 1 71 ? -18.047 -15.422 5.105 1 96.06 71 GLN B CA 1
ATOM 3190 C C . GLN B 1 71 ? -17.781 -15.68 3.625 1 96.06 71 GLN B C 1
ATOM 3192 O O . GLN B 1 71 ? -18.672 -16.141 2.898 1 96.06 71 GLN B O 1
ATOM 3197 N N . ALA B 1 72 ? -16.594 -15.391 3.248 1 96.88 72 ALA B N 1
ATOM 3198 C CA . ALA B 1 72 ? -16.234 -15.633 1.854 1 96.88 72 ALA B CA 1
ATOM 3199 C C . ALA B 1 72 ? -16.203 -17.125 1.546 1 96.88 72 ALA B C 1
ATOM 3201 O O . ALA B 1 72 ? -16.719 -17.562 0.512 1 96.88 72 ALA B O 1
ATOM 3202 N N . LEU B 1 73 ? -15.625 -17.906 2.475 1 97.62 73 LEU B N 1
ATOM 3203 C CA . LEU B 1 73 ? -15.539 -19.344 2.279 1 97.62 73 LEU B CA 1
ATOM 3204 C C . LEU B 1 73 ? -16.922 -19.984 2.252 1 97.62 73 LEU B C 1
ATOM 3206 O O . LEU B 1 73 ? -17.188 -20.875 1.448 1 97.62 73 LEU B O 1
ATOM 3210 N N . GLN B 1 74 ? -17.781 -19.484 3.047 1 96.62 74 GLN B N 1
ATOM 3211 C CA . GLN B 1 74 ? -19.172 -19.969 3.033 1 96.62 74 GLN B CA 1
ATOM 3212 C C . GLN B 1 74 ? -19.859 -19.609 1.726 1 96.62 74 GLN B C 1
ATOM 3214 O O . GLN B 1 74 ? -20.578 -20.422 1.15 1 96.62 74 GLN B O 1
ATOM 3219 N N . ALA B 1 75 ? -19.672 -18.391 1.285 1 96.88 75 ALA B N 1
ATOM 3220 C CA . ALA B 1 75 ? -20.328 -17.906 0.077 1 96.88 75 ALA B CA 1
ATOM 3221 C C . ALA B 1 75 ? -19.844 -18.656 -1.157 1 96.88 75 ALA B C 1
ATOM 3223 O O . ALA B 1 75 ? -20.547 -18.734 -2.168 1 96.88 75 ALA B O 1
ATOM 3224 N N . LEU B 1 76 ? -18.672 -19.219 -1.063 1 97.38 76 LEU B N 1
ATOM 3225 C CA . LEU B 1 76 ? -18.062 -19.922 -2.189 1 97.38 76 LEU B CA 1
ATOM 3226 C C . LEU B 1 76 ? -18.641 -21.328 -2.324 1 97.38 76 LEU B C 1
ATOM 3228 O O . LEU B 1 76 ? -18.453 -21.984 -3.352 1 97.38 76 LEU B O 1
ATOM 3232 N N . ARG B 1 77 ? -19.312 -21.781 -1.293 1 93.62 77 ARG B N 1
ATOM 3233 C CA . ARG B 1 77 ? -19.859 -23.125 -1.325 1 93.62 77 ARG B CA 1
ATOM 3234 C C . ARG B 1 77 ? -20.781 -23.328 -2.523 1 93.62 77 ARG B C 1
ATOM 3236 O O . ARG B 1 77 ? -21.688 -22.531 -2.746 1 93.62 77 ARG B O 1
ATOM 3243 N N . GLY B 1 78 ? -20.5 -24.406 -3.27 1 88.5 78 GLY B N 1
ATOM 3244 C CA . GLY B 1 78 ? -21.328 -24.719 -4.422 1 88.5 78 GLY B CA 1
ATOM 3245 C C . GLY B 1 78 ? -20.938 -23.953 -5.668 1 88.5 78 GLY B C 1
ATOM 3246 O O . GLY B 1 78 ? -21.469 -24.203 -6.75 1 88.5 78 GLY B O 1
ATOM 3247 N N . SER B 1 79 ? -20.016 -22.984 -5.449 1 92.56 79 SER B N 1
ATOM 3248 C CA . SER B 1 79 ? -19.531 -22.266 -6.621 1 92.56 79 SER B CA 1
ATOM 3249 C C . SER B 1 79 ? -18.438 -23.047 -7.34 1 92.56 79 SER B C 1
ATOM 3251 O O . SER B 1 79 ? -17.844 -23.969 -6.766 1 92.56 79 SER B O 1
ATOM 3253 N N . ASN B 1 80 ? -18.281 -22.766 -8.633 1 92.5 80 ASN B N 1
ATOM 3254 C CA . ASN B 1 80 ? -17.203 -23.406 -9.406 1 92.5 80 ASN B CA 1
ATOM 3255 C C . ASN B 1 80 ? -15.961 -22.531 -9.453 1 92.5 80 ASN B C 1
ATOM 3257 O O . ASN B 1 80 ? -15.055 -22.766 -10.258 1 92.5 80 ASN B O 1
ATOM 3261 N N . ILE B 1 81 ? -15.938 -21.5 -8.625 1 96.69 81 ILE B N 1
ATOM 3262 C CA . ILE B 1 81 ? -14.781 -20.609 -8.586 1 96.69 81 ILE B CA 1
ATOM 3263 C C . ILE B 1 81 ? -13.602 -21.328 -7.918 1 96.69 81 ILE B C 1
ATOM 3265 O O . ILE B 1 81 ? -13.727 -21.812 -6.793 1 96.69 81 ILE B O 1
ATOM 3269 N N . GLU B 1 82 ? -12.5 -21.438 -8.672 1 97.56 82 GLU B N 1
ATOM 3270 C CA . GLU B 1 82 ? -11.281 -21.984 -8.078 1 97.56 82 GLU B CA 1
ATOM 3271 C C . GLU B 1 82 ? -10.664 -21 -7.086 1 97.56 82 GLU B C 1
ATOM 3273 O O . GLU B 1 82 ? -10.617 -19.797 -7.34 1 97.56 82 GLU B O 1
ATOM 3278 N N . LEU B 1 83 ? -10.195 -21.594 -5.961 1 98.25 83 LEU B N 1
ATOM 3279 C CA . LEU B 1 83 ? -9.789 -20.703 -4.879 1 98.25 83 LEU B CA 1
ATOM 3280 C C . LEU B 1 83 ? -8.305 -20.859 -4.566 1 98.25 83 LEU B C 1
ATOM 3282 O O . LEU B 1 83 ? -7.832 -21.984 -4.355 1 98.25 83 LEU B O 1
ATOM 3286 N N . MET B 1 84 ? -7.598 -19.812 -4.633 1 98.56 84 MET B N 1
ATOM 3287 C CA . MET B 1 84 ? -6.293 -19.641 -4 1 98.56 84 MET B CA 1
ATOM 3288 C C . MET B 1 84 ? -6.441 -19.031 -2.607 1 98.56 84 MET B C 1
ATOM 3290 O O . MET B 1 84 ? -6.953 -17.922 -2.461 1 98.56 84 MET B O 1
ATOM 3294 N N . LEU B 1 85 ? -6.027 -19.734 -1.573 1 98.56 85 LEU B N 1
ATOM 3295 C CA . LEU B 1 85 ? -6.195 -19.297 -0.195 1 98.56 85 LEU B CA 1
ATOM 3296 C C . LEU B 1 85 ? -4.848 -19.141 0.494 1 98.56 85 LEU B C 1
ATOM 3298 O O . LEU B 1 85 ? -4.035 -20.062 0.502 1 98.56 85 LEU B O 1
ATOM 3302 N N . ASP B 1 86 ? -4.652 -17.969 1.123 1 98.19 86 ASP B N 1
ATOM 3303 C CA . ASP B 1 86 ? -3.385 -17.703 1.801 1 98.19 86 ASP B CA 1
ATOM 3304 C C . ASP B 1 86 ? -3.422 -18.203 3.244 1 98.19 86 ASP B C 1
ATOM 3306 O O . ASP B 1 86 ? -4.449 -18.094 3.916 1 98.19 86 ASP B O 1
ATOM 3310 N N . VAL B 1 87 ? -2.291 -18.75 3.627 1 97.69 87 VAL B N 1
ATOM 3311 C CA . VAL B 1 87 ? -1.903 -18.703 5.031 1 97.69 87 VAL B CA 1
ATOM 3312 C C . VAL B 1 87 ? -1.298 -17.328 5.348 1 97.69 87 VAL B C 1
ATOM 3314 O O . VAL B 1 87 ? -0.237 -16.984 4.824 1 97.69 87 VAL B O 1
ATOM 3317 N N . PRO B 1 88 ? -1.96 -16.625 6.207 1 94.44 88 PRO B N 1
ATOM 3318 C CA . PRO B 1 88 ? -1.438 -15.281 6.473 1 94.44 88 PRO B CA 1
ATOM 3319 C C . PRO B 1 88 ? -0.025 -15.297 7.051 1 94.44 88 PRO B C 1
ATOM 3321 O O . PRO B 1 88 ? 0.352 -16.25 7.734 1 94.44 88 PRO B O 1
ATOM 3324 N N . ASN B 1 89 ? 0.727 -14.18 6.855 1 92.12 89 ASN B N 1
ATOM 3325 C CA . ASN B 1 89 ? 2.109 -14.078 7.309 1 92.12 89 ASN B CA 1
ATOM 3326 C C . ASN B 1 89 ? 2.221 -14.281 8.82 1 92.12 89 ASN B C 1
ATOM 3328 O O . ASN B 1 89 ? 3.178 -14.891 9.297 1 92.12 89 ASN B O 1
ATOM 3332 N N . GLU B 1 90 ? 1.208 -13.875 9.539 1 88.44 90 GLU B N 1
ATOM 3333 C CA . GLU B 1 90 ? 1.25 -13.914 11 1 88.44 90 GLU B CA 1
ATOM 3334 C C . GLU B 1 90 ? 1.179 -15.352 11.516 1 88.44 90 GLU B C 1
ATOM 3336 O O . GLU B 1 90 ? 1.545 -15.625 12.656 1 88.44 90 GLU B O 1
ATOM 3341 N N . GLY B 1 91 ? 0.714 -16.203 10.695 1 92.5 91 GLY B N 1
ATOM 3342 C CA . GLY B 1 91 ? 0.558 -17.594 11.117 1 92.5 91 GLY B CA 1
ATOM 3343 C C . GLY B 1 91 ? 1.766 -18.453 10.805 1 92.5 91 GLY B C 1
ATOM 3344 O O . GLY B 1 91 ? 1.846 -19.594 11.234 1 92.5 91 GLY B O 1
ATOM 3345 N N . LEU B 1 92 ? 2.744 -17.922 10.172 1 95.5 92 LEU B N 1
ATOM 3346 C CA . LEU B 1 92 ? 3.83 -18.719 9.609 1 95.5 92 LEU B CA 1
ATOM 3347 C C . LEU B 1 92 ? 4.664 -19.359 10.719 1 95.5 92 LEU B C 1
ATOM 3349 O O . LEU B 1 92 ? 5.031 -20.531 10.625 1 95.5 92 LEU B O 1
ATOM 3353 N N . LYS B 1 93 ? 4.949 -18.594 11.734 1 93.75 93 LYS B N 1
ATOM 3354 C CA . LYS B 1 93 ? 5.766 -19.125 12.82 1 93.75 93 LYS B CA 1
ATOM 3355 C C . LYS B 1 93 ? 5.066 -20.297 13.516 1 93.75 93 LYS B C 1
ATOM 3357 O O . LYS B 1 93 ? 5.676 -21.344 13.734 1 93.75 93 LYS B O 1
ATOM 3362 N N . ASP B 1 94 ? 3.812 -20.125 13.773 1 96.06 94 ASP B N 1
ATOM 3363 C CA . ASP B 1 94 ? 3.045 -21.156 14.445 1 96.06 94 ASP B CA 1
ATOM 3364 C C . ASP B 1 94 ? 2.938 -22.406 13.578 1 96.06 94 ASP B C 1
ATOM 3366 O O . ASP B 1 94 ? 3.145 -23.531 14.062 1 96.06 94 ASP B O 1
ATOM 3370 N N . ILE B 1 95 ? 2.666 -22.219 12.328 1 98.19 95 ILE B N 1
ATOM 3371 C CA . ILE B 1 95 ? 2.5 -23.344 11.406 1 98.19 95 ILE B CA 1
ATOM 3372 C C . ILE B 1 95 ? 3.832 -24.062 11.219 1 98.19 95 ILE B C 1
ATOM 3374 O O . ILE B 1 95 ? 3.871 -25.297 11.125 1 98.19 95 ILE B O 1
ATOM 3378 N N . SER B 1 96 ? 4.836 -23.312 11.117 1 98.12 96 SER B N 1
ATOM 3379 C CA . SER B 1 96 ? 6.18 -23.859 10.969 1 98.12 96 SER B CA 1
ATOM 3380 C C . SER B 1 96 ? 6.586 -24.672 12.188 1 98.12 96 SER B C 1
ATOM 3382 O O . SER B 1 96 ? 7.25 -25.703 12.062 1 98.12 96 SER B O 1
ATOM 3384 N N . SER B 1 97 ? 6.172 -24.312 13.383 1 96.75 97 SER B N 1
ATOM 3385 C CA . SER B 1 97 ? 6.691 -24.859 14.641 1 96.75 97 SER B CA 1
ATOM 3386 C C . SER B 1 97 ? 5.973 -26.141 15.023 1 96.75 97 SER B C 1
ATOM 3388 O O . SER B 1 97 ? 6.457 -26.891 15.875 1 96.75 97 SER B O 1
ATOM 3390 N N . SER B 1 98 ? 4.82 -26.406 14.406 1 97.69 98 SER B N 1
ATOM 3391 C CA . SER B 1 98 ? 4.023 -27.531 14.867 1 97.69 98 SER B CA 1
ATOM 3392 C C . SER B 1 98 ? 3.174 -28.109 13.742 1 97.69 98 SER B C 1
ATOM 3394 O O . SER B 1 98 ? 2.357 -27.406 13.148 1 97.69 98 SER B O 1
ATOM 3396 N N . GLN B 1 99 ? 3.309 -29.5 13.562 1 98.5 99 GLN B N 1
ATOM 3397 C CA . GLN B 1 99 ? 2.432 -30.172 12.609 1 98.5 99 GLN B CA 1
ATOM 3398 C C . GLN B 1 99 ? 0.971 -30.078 13.047 1 98.5 99 GLN B C 1
ATOM 3400 O O . GLN B 1 99 ? 0.074 -29.969 12.203 1 98.5 99 GLN B O 1
ATOM 3405 N N . ALA B 1 100 ? 0.783 -30.031 14.305 1 98.62 100 ALA B N 1
ATOM 3406 C CA . ALA B 1 100 ? -0.576 -29.922 14.836 1 98.62 100 ALA B CA 1
ATOM 3407 C C . ALA B 1 100 ? -1.223 -28.609 14.43 1 98.62 100 ALA B C 1
ATOM 3409 O O . ALA B 1 100 ? -2.424 -28.547 14.156 1 98.62 100 ALA B O 1
ATOM 3410 N N . SER B 1 101 ? -0.433 -27.562 14.398 1 98.56 101 SER B N 1
ATOM 3411 C CA . SER B 1 101 ? -0.938 -26.25 13.992 1 98.56 101 SER B CA 1
ATOM 3412 C C . SER B 1 101 ? -1.333 -26.25 12.516 1 98.56 101 SER B C 1
ATOM 3414 O O . SER B 1 101 ? -2.379 -25.719 12.148 1 98.56 101 SER B O 1
ATOM 3416 N N . ALA B 1 102 ? -0.531 -26.875 11.734 1 98.81 102 ALA B N 1
ATOM 3417 C CA . ALA B 1 102 ? -0.84 -26.984 10.312 1 98.81 102 ALA B CA 1
ATOM 3418 C C . ALA B 1 102 ? -2.092 -27.828 10.086 1 98.81 102 ALA B C 1
ATOM 3420 O O . ALA B 1 102 ? -2.961 -27.453 9.297 1 98.81 102 ALA B O 1
ATOM 3421 N N . ASP B 1 103 ? -2.156 -28.953 10.828 1 98.81 103 ASP B N 1
ATOM 3422 C CA . ASP B 1 103 ? -3.322 -29.812 10.734 1 98.81 103 ASP B CA 1
ATOM 3423 C C . ASP B 1 103 ? -4.598 -29.078 11.117 1 98.81 103 ASP B C 1
ATOM 3425 O O . ASP B 1 103 ? -5.613 -29.172 10.422 1 98.81 103 ASP B O 1
ATOM 3429 N N . SER B 1 104 ? -4.504 -28.375 12.164 1 98.56 104 SER B N 1
ATOM 3430 C CA . SER B 1 104 ? -5.652 -27.609 12.641 1 98.56 104 SER B CA 1
ATOM 3431 C C . SER B 1 104 ? -6.059 -26.547 11.633 1 98.56 104 SER B C 1
ATOM 3433 O O . SER B 1 104 ? -7.25 -26.312 11.414 1 98.56 104 SER B O 1
ATOM 3435 N N . TRP B 1 105 ? -5.059 -25.875 11.047 1 98.5 105 TRP B N 1
ATOM 3436 C CA . TRP B 1 105 ? -5.344 -24.828 10.062 1 98.5 105 TRP B CA 1
ATOM 3437 C C . TRP B 1 105 ? -6.07 -25.406 8.859 1 98.5 105 TRP B C 1
ATOM 3439 O O . TRP B 1 105 ? -7.082 -24.859 8.414 1 98.5 105 TRP B O 1
ATOM 3449 N N . ILE B 1 106 ? -5.637 -26.531 8.336 1 98.5 106 ILE B N 1
ATOM 3450 C CA . ILE B 1 106 ? -6.258 -27.188 7.188 1 98.5 106 ILE B CA 1
ATOM 3451 C C . ILE B 1 106 ? -7.652 -27.672 7.566 1 98.5 106 ILE B C 1
ATOM 3453 O O . ILE B 1 106 ? -8.594 -27.547 6.785 1 98.5 106 ILE B O 1
ATOM 3457 N N . GLN B 1 107 ? -7.77 -28.234 8.734 1 98.19 107 GLN B N 1
ATOM 3458 C CA . GLN B 1 107 ? -9.07 -28.703 9.203 1 98.19 107 GLN B CA 1
ATOM 3459 C C . GLN B 1 107 ? -10.078 -27.562 9.242 1 98.19 107 GLN B C 1
ATOM 3461 O O . GLN B 1 107 ? -11.188 -27.672 8.711 1 98.19 107 GLN B O 1
ATOM 3466 N N . SER B 1 108 ? -9.703 -26.453 9.812 1 98.06 108 SER B N 1
ATOM 3467 C CA . SER B 1 108 ? -10.617 -25.359 10.102 1 98.06 108 SER B CA 1
ATOM 3468 C C . SER B 1 108 ? -10.938 -24.562 8.836 1 98.06 108 SER B C 1
ATOM 3470 O O . SER B 1 108 ? -12.039 -24.016 8.703 1 98.06 108 SER B O 1
ATOM 3472 N N . ASN B 1 109 ? -9.977 -24.516 7.914 1 97.94 109 ASN B N 1
ATOM 3473 C CA . ASN B 1 109 ? -10.109 -23.531 6.848 1 97.94 109 ASN B CA 1
ATOM 3474 C C . ASN B 1 109 ? -10.281 -24.203 5.484 1 97.94 109 ASN B C 1
ATOM 3476 O O . ASN B 1 109 ? -10.625 -23.547 4.504 1 97.94 109 ASN B O 1
ATOM 3480 N N . VAL B 1 110 ? -10.094 -25.516 5.395 1 97.88 110 VAL B N 1
ATOM 3481 C CA . VAL B 1 110 ? -10.188 -26.219 4.109 1 97.88 110 VAL B CA 1
ATOM 3482 C C . VAL B 1 110 ? -11.188 -27.359 4.219 1 97.88 110 VAL B C 1
ATOM 3484 O O . VAL B 1 110 ? -12.242 -27.344 3.584 1 97.88 110 VAL B O 1
ATOM 3487 N N . ILE B 1 111 ? -10.977 -28.281 5.121 1 97.12 111 ILE B N 1
ATOM 3488 C CA . ILE B 1 111 ? -11.812 -29.469 5.234 1 97.12 111 ILE B CA 1
ATOM 3489 C C . ILE B 1 111 ? -13.234 -29.062 5.629 1 97.12 111 ILE B C 1
ATOM 3491 O O . ILE B 1 111 ? -14.203 -29.609 5.105 1 97.12 111 ILE B O 1
ATOM 3495 N N . THR B 1 112 ? -13.344 -28.078 6.516 1 96.56 112 THR B N 1
ATOM 3496 C CA . THR B 1 112 ? -14.633 -27.578 6.973 1 96.56 112 THR B CA 1
ATOM 3497 C C . THR B 1 112 ? -15.469 -27.078 5.793 1 96.56 112 THR B C 1
ATOM 3499 O O . THR B 1 112 ? -16.703 -27.141 5.824 1 96.56 112 THR B O 1
ATOM 3502 N N . TYR B 1 113 ? -14.766 -26.625 4.789 1 95 113 TYR B N 1
ATOM 3503 C CA . TYR B 1 113 ? -15.422 -26.078 3.611 1 95 113 TYR B CA 1
ATOM 3504 C C . TYR B 1 113 ? -15.219 -26.969 2.4 1 95 113 TYR B C 1
ATOM 3506 O O . TYR B 1 113 ? -15.133 -26.5 1.268 1 95 113 TYR B O 1
ATOM 3514 N N . GLY B 1 114 ? -15.156 -28.234 2.549 1 79.38 114 GLY B N 1
ATOM 3515 C CA . GLY B 1 114 ? -14.711 -29.266 1.635 1 79.38 114 GLY B CA 1
ATOM 3516 C C . GLY B 1 114 ? -15.398 -29.219 0.283 1 79.38 114 GLY B C 1
ATOM 3517 O O . GLY B 1 114 ? -14.906 -29.781 -0.696 1 79.38 114 GLY B O 1
ATOM 3518 N N . ASN B 1 115 ? -16.359 -28.609 0.109 1 79.94 115 ASN B N 1
ATOM 3519 C CA . ASN B 1 115 ? -17.031 -28.516 -1.188 1 79.94 115 ASN B CA 1
ATOM 3520 C C . ASN B 1 115 ? -16.516 -27.328 -1.999 1 79.94 115 ASN B C 1
ATOM 3522 O O . ASN B 1 115 ? -16.844 -27.188 -3.178 1 79.94 115 ASN B O 1
ATOM 3526 N N . ASP B 1 116 ? -15.703 -26.531 -1.382 1 85.56 116 ASP B N 1
ATOM 3527 C CA . ASP B 1 116 ? -15.086 -25.438 -2.125 1 85.56 116 ASP B CA 1
ATOM 3528 C C . ASP B 1 116 ? -13.961 -25.938 -3.023 1 85.56 116 ASP B C 1
ATOM 3530 O O . ASP B 1 116 ? -13.359 -26.984 -2.746 1 85.56 116 ASP B O 1
ATOM 3534 N N . ASN B 1 117 ? -13.711 -25.266 -4.152 1 93.19 117 ASN B N 1
ATOM 3535 C CA . ASN B 1 117 ? -12.734 -25.672 -5.156 1 93.19 117 ASN B CA 1
ATOM 3536 C C . ASN B 1 117 ? -11.359 -25.078 -4.879 1 93.19 117 ASN B C 1
ATOM 3538 O O . ASN B 1 117 ? -10.867 -24.266 -5.664 1 93.19 117 ASN B O 1
ATOM 3542 N N . PHE B 1 118 ? -10.734 -25.578 -3.83 1 97.5 118 PHE B N 1
ATOM 3543 C CA . PHE B 1 118 ? -9.398 -25.109 -3.486 1 97.5 118 PHE B CA 1
ATOM 3544 C C . PHE B 1 118 ? -8.375 -25.594 -4.508 1 97.5 118 PHE B C 1
ATOM 3546 O O . PHE B 1 118 ? -8.312 -26.797 -4.812 1 97.5 118 PHE B O 1
ATOM 3553 N N . LYS B 1 119 ? -7.645 -24.672 -4.988 1 97.69 119 LYS B N 1
ATOM 3554 C CA . LYS B 1 119 ? -6.617 -25.031 -5.961 1 97.69 119 LYS B CA 1
ATOM 3555 C C . LYS B 1 119 ? -5.223 -24.859 -5.371 1 97.69 119 LYS B C 1
ATOM 3557 O O . LYS B 1 119 ? -4.344 -25.703 -5.598 1 97.69 119 LYS B O 1
ATOM 3562 N N . TYR B 1 120 ? -5.016 -23.75 -4.66 1 98.56 120 TYR B N 1
ATOM 3563 C CA . TYR B 1 120 ? -3.723 -23.453 -4.055 1 98.56 120 TYR B CA 1
ATOM 3564 C C . TYR B 1 120 ? -3.881 -23.078 -2.586 1 98.56 120 TYR B C 1
ATOM 3566 O O . TYR B 1 120 ? -4.836 -22.391 -2.213 1 98.56 120 TYR B O 1
ATOM 3574 N N . ILE B 1 121 ? -2.941 -23.516 -1.817 1 98.81 121 ILE B N 1
ATOM 3575 C CA . ILE B 1 121 ? -2.66 -22.922 -0.52 1 98.81 121 ILE B CA 1
ATOM 3576 C C . ILE B 1 121 ? -1.343 -22.156 -0.582 1 98.81 121 ILE B C 1
ATOM 3578 O O . ILE B 1 121 ? -0.296 -22.719 -0.892 1 98.81 121 ILE B O 1
ATOM 3582 N N . VAL B 1 122 ? -1.427 -20.859 -0.323 1 98.81 122 VAL B N 1
ATOM 3583 C CA . VAL B 1 122 ? -0.264 -19.984 -0.43 1 98.81 122 VAL B CA 1
ATOM 3584 C C . VAL B 1 122 ? 0.263 -19.656 0.965 1 98.81 122 VAL B C 1
ATOM 3586 O O . VAL B 1 122 ? -0.373 -18.922 1.717 1 98.81 122 VAL B O 1
ATOM 3589 N N . VAL B 1 123 ? 1.439 -20.156 1.25 1 98.75 123 VAL B N 1
ATOM 3590 C CA . VAL B 1 123 ? 2.02 -20.031 2.584 1 98.75 123 VAL B CA 1
ATOM 3591 C C . VAL B 1 123 ? 2.898 -18.781 2.645 1 98.75 123 VAL B C 1
ATOM 3593 O O . VAL B 1 123 ? 4.105 -18.859 2.408 1 98.75 123 VAL B O 1
ATOM 3596 N N . GLY B 1 124 ? 2.213 -17.688 3.047 1 96.44 124 GLY B N 1
ATOM 3597 C CA . GLY B 1 124 ? 2.902 -16.406 3.08 1 96.44 124 GLY B CA 1
ATOM 3598 C C . GLY B 1 124 ? 2.826 -15.648 1.767 1 96.44 124 GLY B C 1
ATOM 3599 O O . GLY B 1 124 ? 2.836 -16.25 0.694 1 96.44 124 GLY B O 1
ATOM 3600 N N . ASN B 1 125 ? 2.746 -14.336 1.872 1 96.25 125 ASN B N 1
ATOM 3601 C CA . ASN B 1 125 ? 2.691 -13.43 0.733 1 96.25 125 ASN B CA 1
ATOM 3602 C C . ASN B 1 125 ? 3.766 -12.344 0.828 1 96.25 125 ASN B C 1
ATOM 3604 O O . ASN B 1 125 ? 3.768 -11.547 1.764 1 96.25 125 ASN B O 1
ATOM 3608 N N . GLU B 1 126 ? 4.699 -12.375 -0.115 1 94.56 126 GLU B N 1
ATOM 3609 C CA . GLU B 1 126 ? 5.723 -11.344 -0.255 1 94.56 126 GLU B CA 1
ATOM 3610 C C . GLU B 1 126 ? 6.543 -11.203 1.024 1 94.56 126 GLU B C 1
ATOM 3612 O O . GLU B 1 126 ? 6.75 -10.094 1.514 1 94.56 126 GLU B O 1
ATOM 3617 N N . ILE B 1 127 ? 6.965 -12.367 1.496 1 93.12 127 ILE B N 1
ATOM 3618 C CA . ILE B 1 127 ? 7.836 -12.383 2.668 1 93.12 127 ILE B CA 1
ATOM 3619 C C . ILE B 1 127 ? 9.188 -11.766 2.312 1 93.12 127 ILE B C 1
ATOM 3621 O O . ILE B 1 127 ? 9.758 -12.07 1.265 1 93.12 127 ILE B O 1
ATOM 3625 N N . ASP B 1 128 ? 9.641 -10.805 3.215 1 88.44 128 ASP B N 1
ATOM 3626 C CA . ASP B 1 128 ? 11.008 -10.305 3.082 1 88.44 128 ASP B CA 1
ATOM 3627 C C . ASP B 1 128 ? 12.023 -11.43 3.246 1 88.44 128 ASP B C 1
ATOM 3629 O O . ASP B 1 128 ? 12.164 -11.992 4.332 1 88.44 128 ASP B O 1
ATOM 3633 N N . PRO B 1 129 ? 12.828 -11.711 2.191 1 92.19 129 PRO B N 1
ATOM 3634 C CA . PRO B 1 129 ? 13.75 -12.852 2.26 1 92.19 129 PRO B CA 1
ATOM 3635 C C . PRO B 1 129 ? 14.797 -12.695 3.359 1 92.19 129 PRO B C 1
ATOM 3637 O O . PRO B 1 129 ? 15.461 -13.672 3.727 1 92.19 129 PRO B O 1
ATOM 3640 N N . THR B 1 130 ? 14.984 -11.492 3.836 1 87 130 THR B N 1
ATOM 3641 C CA . THR B 1 130 ? 15.969 -11.266 4.895 1 87 130 THR B CA 1
ATOM 3642 C C . THR B 1 130 ? 15.273 -10.859 6.191 1 87 130 THR B C 1
ATOM 3644 O O . THR B 1 130 ? 15.922 -10.406 7.137 1 87 130 THR B O 1
ATOM 3647 N N . GLY B 1 131 ? 13.992 -10.984 6.176 1 86.69 131 GLY B N 1
ATOM 3648 C CA . GLY B 1 131 ? 13.227 -10.57 7.344 1 86.69 131 GLY B CA 1
ATOM 3649 C C . GLY B 1 131 ? 13.047 -11.688 8.359 1 86.69 131 GLY B C 1
ATOM 3650 O O . GLY B 1 131 ? 13.477 -12.82 8.125 1 86.69 131 GLY B O 1
ATOM 3651 N N . PRO B 1 132 ? 12.391 -11.383 9.461 1 87.94 132 PRO B N 1
ATOM 3652 C CA . PRO B 1 132 ? 12.297 -12.32 10.578 1 87.94 132 PRO B CA 1
ATOM 3653 C C . PRO B 1 132 ? 11.414 -13.523 10.266 1 87.94 132 PRO B C 1
ATOM 3655 O O . PRO B 1 132 ? 11.516 -14.562 10.922 1 87.94 132 PRO B O 1
ATOM 3658 N N . LEU B 1 133 ? 10.594 -13.461 9.266 1 91.5 133 LEU B N 1
ATOM 3659 C CA . LEU B 1 133 ? 9.664 -14.547 8.977 1 91.5 133 LEU B CA 1
ATOM 3660 C C . LEU B 1 133 ? 10.258 -15.508 7.941 1 91.5 133 LEU B C 1
ATOM 3662 O O . LEU B 1 133 ? 9.766 -16.625 7.773 1 91.5 133 LEU B O 1
ATOM 3666 N N . ALA B 1 134 ? 11.32 -15.07 7.277 1 93.88 134 ALA B N 1
ATOM 3667 C CA . ALA B 1 134 ? 11.883 -15.812 6.148 1 93.88 134 ALA B CA 1
ATOM 3668 C C . ALA B 1 134 ? 12.25 -17.234 6.551 1 93.88 134 ALA B C 1
ATOM 3670 O O . ALA B 1 134 ? 11.938 -18.188 5.84 1 93.88 134 ALA B O 1
ATOM 3671 N N . PRO B 1 135 ? 12.789 -17.484 7.777 1 95.75 135 PRO B N 1
ATOM 3672 C CA . PRO B 1 135 ? 13.242 -18.828 8.133 1 95.75 135 PRO B CA 1
ATOM 3673 C C . PRO B 1 135 ? 12.078 -19.797 8.336 1 95.75 135 PRO B C 1
ATOM 3675 O O . PRO B 1 135 ? 12.297 -21.016 8.398 1 95.75 135 PRO B O 1
ATOM 3678 N N . PHE B 1 136 ? 10.906 -19.281 8.391 1 97 136 PHE B N 1
ATOM 3679 C CA . PHE B 1 136 ? 9.781 -20.125 8.758 1 97 136 PHE B CA 1
ATOM 3680 C C . PHE B 1 136 ? 9.031 -20.594 7.516 1 97 136 PHE B C 1
ATOM 3682 O O . PHE B 1 136 ? 8.227 -21.531 7.582 1 97 136 PHE B O 1
ATOM 3689 N N . VAL B 1 137 ? 9.234 -20.047 6.371 1 98.31 137 VAL B N 1
ATOM 3690 C CA . VAL B 1 137 ? 8.352 -20.219 5.223 1 98.31 137 VAL B CA 1
ATOM 3691 C C . VAL B 1 137 ? 8.43 -21.656 4.715 1 98.31 137 VAL B C 1
ATOM 3693 O O . VAL B 1 137 ? 7.41 -22.328 4.602 1 98.31 137 VAL B O 1
ATOM 3696 N N . ALA B 1 138 ? 9.617 -22.172 4.449 1 98.44 138 ALA B N 1
ATOM 3697 C CA . ALA B 1 138 ? 9.773 -23.5 3.863 1 98.44 138 ALA B CA 1
ATOM 3698 C C . ALA B 1 138 ? 9.203 -24.578 4.785 1 98.44 138 ALA B C 1
ATOM 3700 O O . ALA B 1 138 ? 8.492 -25.484 4.336 1 98.44 138 ALA B O 1
ATOM 3701 N N . SER B 1 139 ? 9.531 -24.438 6.039 1 98.44 139 SER B N 1
ATOM 3702 C CA . SER B 1 139 ? 9.023 -25.422 6.988 1 98.44 139 SER B CA 1
ATOM 3703 C C . SER B 1 139 ? 7.512 -25.328 7.133 1 98.44 139 SER B C 1
ATOM 3705 O O . SER B 1 139 ? 6.836 -26.344 7.305 1 98.44 139 SER B O 1
ATOM 3707 N N . ALA B 1 140 ? 6.988 -24.141 7.086 1 98.81 140 ALA B N 1
ATOM 3708 C CA . ALA B 1 140 ? 5.535 -23.984 7.105 1 98.81 140 ALA B CA 1
ATOM 3709 C C . ALA B 1 140 ? 4.895 -24.625 5.875 1 98.81 140 ALA B C 1
ATOM 3711 O O . ALA B 1 140 ? 3.848 -25.266 5.977 1 98.81 140 ALA B O 1
ATOM 3712 N N . MET B 1 141 ? 5.527 -24.484 4.754 1 98.94 141 MET B N 1
ATOM 3713 C CA . MET B 1 141 ? 5.039 -25.109 3.529 1 98.94 141 MET B CA 1
ATOM 3714 C C . MET B 1 141 ? 5.016 -26.625 3.678 1 98.94 141 MET B C 1
ATOM 3716 O O . MET B 1 141 ? 4.039 -27.281 3.301 1 98.94 141 MET B O 1
ATOM 3720 N N . GLU B 1 142 ? 6.047 -27.172 4.215 1 98.88 142 GLU B N 1
ATOM 3721 C CA . GLU B 1 142 ? 6.133 -28.609 4.418 1 98.88 142 GLU B CA 1
ATOM 3722 C C . GLU B 1 142 ? 5.012 -29.109 5.328 1 98.88 142 GLU B C 1
ATOM 3724 O O . GLU B 1 142 ? 4.367 -30.125 5.039 1 98.88 142 GLU B O 1
ATOM 3729 N N . ASN B 1 143 ? 4.828 -28.375 6.414 1 98.94 143 ASN B N 1
ATOM 3730 C CA . ASN B 1 143 ? 3.789 -28.781 7.355 1 98.94 143 ASN B CA 1
ATOM 3731 C C . ASN B 1 143 ? 2.402 -28.703 6.727 1 98.94 143 ASN B C 1
ATOM 3733 O O . ASN B 1 143 ? 1.564 -29.578 6.945 1 98.94 143 ASN B O 1
ATOM 3737 N N . ILE B 1 144 ? 2.156 -27.656 5.957 1 98.94 144 ILE B N 1
ATOM 3738 C CA . ILE B 1 144 ? 0.874 -27.531 5.273 1 98.94 144 ILE B CA 1
ATOM 3739 C C . ILE B 1 144 ? 0.714 -28.641 4.246 1 98.94 144 ILE B C 1
ATOM 3741 O O . ILE B 1 144 ? -0.365 -29.219 4.117 1 98.94 144 ILE B O 1
ATOM 3745 N N . GLN B 1 145 ? 1.781 -28.984 3.518 1 98.88 145 GLN B N 1
ATOM 3746 C CA . GLN B 1 145 ? 1.739 -30.062 2.545 1 98.88 145 GLN B CA 1
ATOM 3747 C C . GLN B 1 145 ? 1.371 -31.391 3.213 1 98.88 145 GLN B C 1
ATOM 3749 O O . GLN B 1 145 ? 0.546 -32.156 2.695 1 98.88 145 GLN B O 1
ATOM 3754 N N . LYS B 1 146 ? 1.978 -31.641 4.32 1 98.81 146 LYS B N 1
ATOM 3755 C CA . LYS B 1 146 ? 1.672 -32.875 5.062 1 98.81 146 LYS B CA 1
ATOM 3756 C C . LYS B 1 146 ? 0.208 -32.906 5.492 1 98.81 146 LYS B C 1
ATOM 3758 O O . LYS B 1 146 ? -0.448 -33.938 5.406 1 98.81 146 LYS B O 1
ATOM 3763 N N . ALA B 1 147 ? -0.264 -31.766 5.961 1 98.81 147 ALA B N 1
ATOM 3764 C CA . ALA B 1 147 ? -1.658 -31.688 6.387 1 98.81 147 ALA B CA 1
ATOM 3765 C C . ALA B 1 147 ? -2.605 -31.906 5.211 1 98.81 147 ALA B C 1
ATOM 3767 O O . ALA B 1 147 ? -3.611 -32.625 5.344 1 98.81 147 ALA B O 1
ATOM 3768 N N . VAL B 1 148 ? -2.295 -31.312 4.078 1 98.5 148 VAL B N 1
ATOM 3769 C CA . VAL B 1 148 ? -3.1 -31.453 2.867 1 98.5 148 VAL B CA 1
ATOM 3770 C C . VAL B 1 148 ? -3.105 -32.906 2.42 1 98.5 148 VAL B C 1
ATOM 3772 O O . VAL B 1 148 ? -4.152 -33.469 2.061 1 98.5 148 VAL B O 1
ATOM 3775 N N . SER B 1 149 ? -1.978 -33.562 2.451 1 98.38 149 SER B N 1
ATOM 3776 C CA . SER B 1 149 ? -1.845 -34.969 2.076 1 98.38 149 SER B CA 1
ATOM 3777 C C . SER B 1 149 ? -2.637 -35.844 3.018 1 98.38 149 SER B C 1
ATOM 3779 O O . SER B 1 149 ? -3.326 -36.781 2.572 1 98.38 149 SER B O 1
ATOM 3781 N N . ALA B 1 150 ? -2.518 -35.594 4.254 1 98.19 150 ALA B N 1
ATOM 3782 C CA . ALA B 1 150 ? -3.227 -36.375 5.254 1 98.19 150 ALA B CA 1
ATOM 3783 C C . ALA B 1 150 ? -4.738 -36.281 5.059 1 98.19 150 ALA B C 1
ATOM 3785 O O . ALA B 1 150 ? -5.465 -37.25 5.352 1 98.19 150 ALA B O 1
ATOM 3786 N N . ALA B 1 151 ? -5.137 -35.188 4.527 1 97.19 151 ALA B N 1
ATOM 3787 C CA . ALA B 1 151 ? -6.562 -34.969 4.289 1 97.19 151 ALA B CA 1
ATOM 3788 C C . ALA B 1 151 ? -6.996 -35.562 2.961 1 97.19 151 ALA B C 1
ATOM 3790 O O . ALA B 1 151 ? -8.172 -35.5 2.594 1 97.19 151 ALA B O 1
ATOM 3791 N N . GLY B 1 152 ? -6.078 -36.156 2.18 1 96.56 152 GLY B N 1
ATOM 3792 C CA . GLY B 1 152 ? -6.391 -36.75 0.891 1 96.56 152 GLY B CA 1
ATOM 3793 C C . GLY B 1 152 ? -6.613 -35.719 -0.203 1 96.56 152 GLY B C 1
ATOM 3794 O O . GLY B 1 152 ? -7.297 -36 -1.191 1 96.56 152 GLY B O 1
ATOM 3795 N N . LEU B 1 153 ? -6.047 -34.5 -0.012 1 97 153 LEU B N 1
ATOM 3796 C CA . LEU B 1 153 ? -6.352 -33.406 -0.919 1 97 153 LEU B CA 1
ATOM 3797 C C . LEU B 1 153 ? -5.133 -33.031 -1.758 1 97 153 LEU B C 1
ATOM 3799 O O . LEU B 1 153 ? -5.168 -32.062 -2.51 1 97 153 LEU B O 1
ATOM 3803 N N . ALA B 1 154 ? -4.066 -33.812 -1.755 1 95.5 154 ALA B N 1
ATOM 3804 C CA . ALA B 1 154 ? -2.783 -33.469 -2.35 1 95.5 154 ALA B CA 1
ATOM 3805 C C . ALA B 1 154 ? -2.861 -33.469 -3.875 1 95.5 154 ALA B C 1
ATOM 3807 O O . ALA B 1 154 ? -2.043 -32.844 -4.551 1 95.5 154 ALA B O 1
ATOM 3808 N N . THR B 1 155 ? -3.791 -34.219 -4.41 1 94.81 155 THR B N 1
ATOM 3809 C CA . THR B 1 155 ? -3.934 -34.25 -5.859 1 94.81 155 THR B CA 1
ATOM 3810 C C . THR B 1 155 ? -4.68 -33.031 -6.363 1 94.81 155 THR B C 1
ATOM 3812 O O . THR B 1 155 ? -4.5 -32.594 -7.512 1 94.81 155 THR B O 1
ATOM 3815 N N . GLN B 1 156 ? -5.398 -32.438 -5.535 1 95.19 156 GLN B N 1
ATOM 3816 C CA . GLN B 1 156 ? -6.25 -31.312 -5.91 1 95.19 156 GLN B CA 1
ATOM 3817 C C . GLN B 1 156 ? -5.602 -29.969 -5.535 1 95.19 156 GLN B C 1
ATOM 3819 O O . GLN B 1 156 ? -5.68 -29 -6.293 1 95.19 156 GLN B O 1
ATOM 3824 N N . ILE B 1 157 ? -5.031 -29.953 -4.402 1 98.12 157 ILE B N 1
ATOM 3825 C CA . ILE B 1 157 ? -4.539 -28.703 -3.84 1 98.12 157 ILE B CA 1
ATOM 3826 C C . ILE B 1 157 ? -3.012 -28.672 -3.9 1 98.12 157 ILE B C 1
ATOM 3828 O O . ILE B 1 157 ? -2.348 -29.594 -3.416 1 98.12 157 ILE B O 1
ATOM 3832 N N . LYS B 1 158 ? -2.475 -27.625 -4.504 1 98.69 158 LYS B N 1
ATOM 3833 C CA . LYS B 1 158 ? -1.03 -27.406 -4.516 1 98.69 158 LYS B CA 1
ATOM 3834 C C . LYS B 1 158 ? -0.622 -26.344 -3.504 1 98.69 158 LYS B C 1
ATOM 3836 O O . LYS B 1 158 ? -1.288 -25.312 -3.377 1 98.69 158 LYS B O 1
ATOM 3841 N N . VAL B 1 159 ? 0.456 -26.594 -2.773 1 98.88 159 VAL B N 1
ATOM 3842 C CA . VAL B 1 159 ? 0.992 -25.672 -1.773 1 98.88 159 VAL B CA 1
ATOM 3843 C C . VAL B 1 159 ? 2.145 -24.875 -2.373 1 98.88 159 VAL B C 1
ATOM 3845 O O . VAL B 1 159 ? 3.01 -25.438 -3.051 1 98.88 159 VAL B O 1
ATOM 3848 N N . SER B 1 160 ? 2.154 -23.609 -2.178 1 98.88 160 SER B N 1
ATOM 3849 C CA . SER B 1 160 ? 3.217 -22.719 -2.645 1 98.88 160 SER B CA 1
ATOM 3850 C C . SER B 1 160 ? 3.344 -21.484 -1.75 1 98.88 160 SER B C 1
ATOM 3852 O O . SER B 1 160 ? 2.842 -21.484 -0.624 1 98.88 160 SER B O 1
ATOM 3854 N N . THR B 1 161 ? 4.156 -20.562 -2.092 1 98.81 161 THR B N 1
ATOM 3855 C CA . THR B 1 161 ? 4.297 -19.234 -1.522 1 98.81 161 THR B CA 1
ATOM 3856 C C . THR B 1 161 ? 4.387 -18.172 -2.625 1 98.81 161 THR B C 1
ATOM 3858 O O . THR B 1 161 ? 4.781 -18.484 -3.752 1 98.81 161 THR B O 1
ATOM 3861 N N . ALA B 1 162 ? 3.906 -16.984 -2.314 1 98.44 162 ALA B N 1
ATOM 3862 C CA . ALA B 1 162 ? 3.945 -15.93 -3.32 1 98.44 162 ALA B CA 1
ATOM 3863 C C . ALA B 1 162 ? 5.102 -14.969 -3.062 1 98.44 162 ALA B C 1
ATOM 3865 O O . ALA B 1 162 ? 5.199 -14.383 -1.982 1 98.44 162 ALA B O 1
ATOM 3866 N N . VAL B 1 163 ? 5.945 -14.82 -4.055 1 97.5 163 VAL B N 1
ATOM 3867 C CA . VAL B 1 163 ? 7.066 -13.891 -3.955 1 97.5 163 VAL B CA 1
ATOM 3868 C C . VAL B 1 163 ? 6.824 -12.688 -4.871 1 97.5 163 VAL B C 1
ATOM 3870 O O . VAL B 1 163 ? 5.766 -12.586 -5.496 1 97.5 163 VAL B O 1
ATOM 3873 N N . TYR B 1 164 ? 7.727 -11.672 -4.816 1 94.25 164 TYR B N 1
ATOM 3874 C CA . TYR B 1 164 ? 7.676 -10.508 -5.703 1 94.25 164 TYR B CA 1
ATOM 3875 C C . TYR B 1 164 ? 8.984 -10.344 -6.457 1 94.25 164 TYR B C 1
ATOM 3877 O O . TYR B 1 164 ? 9.984 -10.992 -6.133 1 94.25 164 TYR B O 1
ATOM 3885 N N . THR B 1 165 ? 9.055 -9.547 -7.453 1 94.38 165 THR B N 1
ATOM 3886 C CA . THR B 1 165 ? 10.094 -9.586 -8.477 1 94.38 165 THR B CA 1
ATOM 3887 C C . THR B 1 165 ? 11.391 -8.977 -7.957 1 94.38 165 THR B C 1
ATOM 3889 O O . THR B 1 165 ? 12.453 -9.164 -8.555 1 94.38 165 THR B O 1
ATOM 3892 N N . ALA B 1 166 ? 11.367 -8.352 -6.844 1 90.31 166 ALA B N 1
ATOM 3893 C CA . ALA B 1 166 ? 12.586 -7.773 -6.277 1 90.31 166 ALA B CA 1
ATOM 3894 C C . ALA B 1 166 ? 13.531 -8.867 -5.785 1 90.31 166 ALA B C 1
ATOM 3896 O O . ALA B 1 166 ? 14.656 -8.586 -5.371 1 90.31 166 ALA B O 1
ATOM 3897 N N . ILE B 1 167 ? 13.141 -10.055 -5.871 1 94.94 167 ILE B N 1
ATOM 3898 C CA . ILE B 1 167 ? 14.016 -11.18 -5.551 1 94.94 167 ILE B CA 1
ATOM 3899 C C . ILE B 1 167 ? 15.086 -11.32 -6.629 1 94.94 167 ILE B C 1
ATOM 3901 O O . ILE B 1 167 ? 16.078 -12.039 -6.438 1 94.94 167 ILE B O 1
ATOM 3905 N N . LEU B 1 168 ? 14.852 -10.742 -7.797 1 95.31 168 LEU B N 1
ATOM 3906 C CA . LEU B 1 168 ? 15.844 -10.734 -8.875 1 95.31 168 LEU B CA 1
ATOM 3907 C C . LEU B 1 168 ? 16.938 -9.711 -8.602 1 95.31 168 LEU B C 1
ATOM 3909 O O . LEU B 1 168 ? 16.656 -8.625 -8.078 1 95.31 168 LEU B O 1
ATOM 3913 N N . ASN B 1 169 ? 18.125 -10.031 -8.875 1 92.06 169 ASN B N 1
ATOM 3914 C CA . ASN B 1 169 ? 19.234 -9.086 -8.844 1 92.06 169 ASN B CA 1
ATOM 3915 C C . ASN B 1 169 ? 19.375 -8.344 -10.172 1 92.06 169 ASN B C 1
ATOM 3917 O O . ASN B 1 169 ? 19.016 -7.172 -10.273 1 92.06 169 ASN B O 1
ATOM 3921 N N . GLU B 1 170 ? 19.875 -9.016 -11.148 1 89.25 170 GLU B N 1
ATOM 3922 C CA . GLU B 1 170 ? 19.797 -8.562 -12.539 1 89.25 170 GLU B CA 1
ATOM 3923 C C . GLU B 1 170 ? 18.578 -9.148 -13.242 1 89.25 170 GLU B C 1
ATOM 3925 O O . GLU B 1 170 ? 18.25 -10.32 -13.07 1 89.25 170 GLU B O 1
ATOM 3930 N N . SER B 1 171 ? 17.828 -8.203 -13.891 1 91.75 171 SER B N 1
ATOM 3931 C CA . SER B 1 171 ? 16.594 -8.68 -14.508 1 91.75 171 SER B CA 1
ATOM 3932 C C . SER B 1 171 ? 16.484 -8.25 -15.961 1 91.75 171 SER B C 1
ATOM 3934 O O . SER B 1 171 ? 15.562 -8.641 -16.672 1 91.75 171 SER B O 1
ATOM 3936 N N . TYR B 1 172 ? 17.438 -7.457 -16.359 1 91.19 172 TYR B N 1
ATOM 3937 C CA . TYR B 1 172 ? 17.391 -6.934 -17.719 1 91.19 172 TYR B CA 1
ATOM 3938 C C . TYR B 1 172 ? 18.766 -7.023 -18.391 1 91.19 172 TYR B C 1
ATOM 3940 O O . TYR B 1 172 ? 19.781 -6.652 -17.797 1 91.19 172 TYR B O 1
ATOM 3948 N N . PRO B 1 173 ? 18.797 -7.562 -19.703 1 96.44 173 PRO B N 1
ATOM 3949 C CA . PRO B 1 173 ? 17.703 -8.258 -20.391 1 96.44 173 PRO B CA 1
ATOM 3950 C C . PRO B 1 173 ? 17.344 -9.586 -19.719 1 96.44 173 PRO B C 1
ATOM 3952 O O . PRO B 1 173 ? 18.094 -10.078 -18.875 1 96.44 173 PRO B O 1
ATOM 3955 N N . PRO B 1 174 ? 16.172 -10.125 -20.078 1 98.12 174 PRO B N 1
ATOM 3956 C CA . PRO B 1 174 ? 15.664 -11.305 -19.391 1 98.12 174 PRO B CA 1
ATOM 3957 C C . PRO B 1 174 ? 16.688 -12.438 -19.328 1 98.12 174 PRO B C 1
ATOM 3959 O O . PRO B 1 174 ? 16.812 -13.109 -18.312 1 98.12 174 PRO B O 1
ATOM 3962 N N . SER B 1 175 ? 17.469 -12.617 -20.359 1 98.38 175 SER B N 1
ATOM 3963 C CA . SER B 1 175 ? 18.406 -13.742 -20.438 1 98.38 175 SER B CA 1
ATOM 3964 C C . SER B 1 175 ? 19.5 -13.625 -19.391 1 98.38 175 SER B C 1
ATOM 3966 O O . SER B 1 175 ? 20.203 -14.602 -19.094 1 98.38 175 SER B O 1
ATOM 3968 N N . LYS B 1 176 ? 19.719 -12.484 -18.781 1 97.88 176 LYS B N 1
ATOM 3969 C CA . LYS B 1 176 ? 20.797 -12.242 -17.812 1 97.88 176 LYS B CA 1
ATOM 3970 C C . LYS B 1 176 ? 20.281 -12.367 -16.375 1 97.88 176 LYS B C 1
ATOM 3972 O O . LYS B 1 176 ? 21.047 -12.273 -15.43 1 97.88 176 LYS B O 1
ATOM 3977 N N . ALA B 1 177 ? 19.031 -12.672 -16.25 1 98.12 177 ALA B N 1
ATOM 3978 C CA . ALA B 1 177 ? 18.406 -12.602 -14.93 1 98.12 177 ALA B CA 1
ATOM 3979 C C . ALA B 1 177 ? 18.891 -13.727 -14.023 1 98.12 177 ALA B C 1
ATOM 3981 O O . ALA B 1 177 ? 19.109 -14.852 -14.484 1 98.12 177 ALA B O 1
ATOM 3982 N N . PHE B 1 178 ? 19.125 -13.406 -12.789 1 98.12 178 PHE B N 1
ATOM 3983 C CA . PHE B 1 178 ? 19.375 -14.383 -11.727 1 98.12 178 PHE B CA 1
ATOM 3984 C C . PHE B 1 178 ? 18.891 -13.852 -10.383 1 98.12 178 PHE B C 1
ATOM 3986 O O . PHE B 1 178 ? 18.656 -12.656 -10.227 1 98.12 178 PHE B O 1
ATOM 3993 N N . PHE B 1 179 ? 18.656 -14.742 -9.453 1 97.81 179 PHE B N 1
ATOM 3994 C CA . PHE B 1 179 ? 18.172 -14.352 -8.133 1 97.81 179 PHE B CA 1
ATOM 3995 C C . PHE B 1 179 ? 19.266 -13.68 -7.324 1 97.81 179 PHE B C 1
ATOM 3997 O O . PHE B 1 179 ? 20.438 -14.055 -7.438 1 97.81 179 PHE B O 1
ATOM 4004 N N . ASN B 1 180 ? 18.875 -12.711 -6.562 1 95.31 180 ASN B N 1
ATOM 4005 C CA . ASN B 1 180 ? 19.812 -12.07 -5.641 1 95.31 180 ASN B CA 1
ATOM 4006 C C . ASN B 1 180 ? 20.516 -13.102 -4.762 1 95.31 180 ASN B C 1
ATOM 4008 O O . ASN B 1 180 ? 19.859 -13.875 -4.059 1 95.31 180 ASN B O 1
ATOM 4012 N N . PRO B 1 181 ? 21.859 -13.078 -4.793 1 95.94 181 PRO B N 1
ATOM 4013 C CA . PRO B 1 181 ? 22.594 -14.062 -4.008 1 95.94 181 PRO B CA 1
ATOM 4014 C C . PRO B 1 181 ? 22.25 -14.016 -2.521 1 95.94 181 PRO B C 1
ATOM 4016 O O . PRO B 1 181 ? 22.25 -15.055 -1.853 1 95.94 181 PRO B O 1
ATOM 4019 N N . GLU B 1 182 ? 21.891 -12.891 -2.021 1 92.5 182 GLU B N 1
ATOM 4020 C CA . GLU B 1 182 ? 21.578 -12.734 -0.605 1 92.5 182 GLU B CA 1
ATOM 4021 C C . GLU B 1 182 ? 20.266 -13.43 -0.254 1 92.5 182 GLU B C 1
ATOM 4023 O O . GLU B 1 182 ? 19.984 -13.672 0.921 1 92.5 182 GLU B O 1
ATOM 4028 N N . TYR B 1 183 ? 19.484 -13.75 -1.3 1 95.94 183 TYR B N 1
ATOM 4029 C CA . TYR B 1 183 ? 18.156 -14.305 -1.05 1 95.94 183 TYR B CA 1
ATOM 4030 C C . TYR B 1 183 ? 18.125 -15.797 -1.355 1 95.94 183 TYR B C 1
ATOM 4032 O O . TYR B 1 183 ? 17.078 -16.438 -1.245 1 95.94 183 TYR B O 1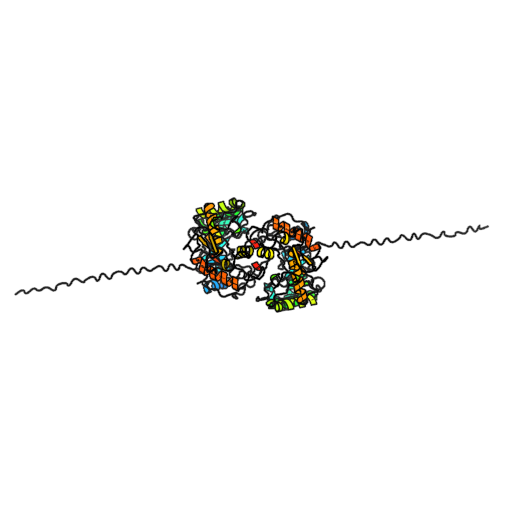
ATOM 4040 N N . ARG B 1 184 ? 19.25 -16.438 -1.68 1 97.44 184 ARG B N 1
ATOM 4041 C CA . ARG B 1 184 ? 19.281 -17.797 -2.197 1 97.44 184 ARG B CA 1
ATOM 4042 C C . ARG B 1 184 ? 18.922 -18.812 -1.108 1 97.44 184 ARG B C 1
ATOM 4044 O O . ARG B 1 184 ? 18.281 -19.828 -1.383 1 97.44 184 ARG B O 1
ATOM 4051 N N . GLN B 1 185 ? 19.375 -18.5 0.117 1 96.12 185 GLN B N 1
ATOM 4052 C CA . GLN B 1 185 ? 19.016 -19.406 1.196 1 96.12 185 GLN B CA 1
ATOM 4053 C C . GLN B 1 185 ? 17.5 -19.531 1.318 1 96.12 185 GLN B C 1
ATOM 4055 O O . GLN B 1 185 ? 16.969 -20.641 1.485 1 96.12 185 GLN B O 1
ATOM 4060 N N . PHE B 1 186 ? 16.828 -18.469 1.31 1 97.69 186 PHE B N 1
ATOM 4061 C CA . PHE B 1 186 ? 15.367 -18.391 1.364 1 97.69 186 PHE B CA 1
ATOM 4062 C C . PHE B 1 186 ? 14.742 -19.047 0.134 1 97.69 186 PHE B C 1
ATOM 4064 O O . PHE B 1 186 ? 13.875 -19.906 0.254 1 97.69 186 PHE B O 1
ATOM 4071 N N . LEU B 1 187 ? 15.258 -18.781 -1.066 1 98.69 187 LEU B N 1
ATOM 4072 C CA . LEU B 1 187 ? 14.641 -19.188 -2.33 1 98.69 187 LEU B CA 1
ATOM 4073 C C . LEU B 1 187 ? 14.938 -20.641 -2.645 1 98.69 187 LEU B C 1
ATOM 4075 O O . LEU B 1 187 ? 14.094 -21.359 -3.191 1 98.69 187 LEU B O 1
ATOM 4079 N N . ASP B 1 188 ? 16.125 -21.125 -2.322 1 98.62 188 ASP B N 1
ATOM 4080 C CA . ASP B 1 188 ? 16.5 -22.484 -2.666 1 98.62 188 ASP B CA 1
ATOM 4081 C C . ASP B 1 188 ? 15.617 -23.5 -1.949 1 98.62 188 ASP B C 1
ATOM 4083 O O . ASP B 1 188 ? 15.227 -24.516 -2.531 1 98.62 188 ASP B O 1
ATOM 4087 N N . ALA B 1 189 ? 15.312 -23.219 -0.733 1 98.56 189 ALA B N 1
ATOM 4088 C CA . ALA B 1 189 ? 14.43 -24.094 0.023 1 98.56 189 ALA B CA 1
ATOM 4089 C C . ALA B 1 189 ? 13.031 -24.125 -0.587 1 98.56 189 ALA B C 1
ATOM 4091 O O . ALA B 1 189 ? 12.406 -25.188 -0.669 1 98.56 189 ALA B O 1
ATOM 4092 N N . ILE B 1 190 ? 12.57 -23.031 -1.015 1 98.81 190 ILE B N 1
ATOM 4093 C CA . ILE B 1 190 ? 11.25 -22.922 -1.629 1 98.81 190 ILE B CA 1
ATOM 4094 C C . ILE B 1 190 ? 11.242 -23.656 -2.969 1 98.81 190 ILE B C 1
ATOM 4096 O O . ILE B 1 190 ? 10.336 -24.453 -3.242 1 98.81 190 ILE B O 1
ATOM 4100 N N . ILE B 1 191 ? 12.273 -23.453 -3.758 1 98.88 191 ILE B N 1
ATOM 4101 C CA . ILE B 1 191 ? 12.367 -24.062 -5.078 1 98.88 191 ILE B CA 1
ATOM 4102 C C . ILE B 1 191 ? 12.422 -25.578 -4.941 1 98.88 191 ILE B C 1
ATOM 4104 O O . ILE B 1 191 ? 11.727 -26.297 -5.66 1 98.88 191 ILE B O 1
ATOM 4108 N N . ALA B 1 192 ? 13.234 -26.062 -4.027 1 98.75 192 ALA B N 1
ATOM 4109 C CA . ALA B 1 192 ? 13.336 -27.5 -3.793 1 98.75 192 ALA B CA 1
ATOM 4110 C C . ALA B 1 192 ? 11.977 -28.094 -3.428 1 98.75 192 ALA B C 1
ATOM 4112 O O . ALA B 1 192 ? 11.586 -29.141 -3.947 1 98.75 192 ALA B O 1
ATOM 4113 N N . PHE B 1 193 ? 11.297 -27.453 -2.559 1 98.81 193 PHE B N 1
ATOM 4114 C CA . PHE B 1 193 ?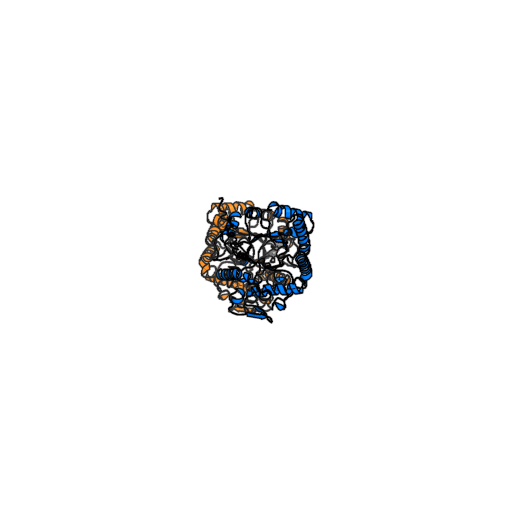 9.961 -27.891 -2.154 1 98.81 193 PHE B CA 1
ATOM 4115 C C . PHE B 1 193 ? 9.023 -27.953 -3.355 1 98.81 193 PHE B C 1
ATOM 4117 O O . PHE B 1 193 ? 8.312 -28.938 -3.535 1 98.81 193 PHE B O 1
ATOM 4124 N N . LEU B 1 194 ? 9 -26.891 -4.133 1 98.94 194 LEU B N 1
ATOM 4125 C CA . LEU B 1 194 ? 8.078 -26.797 -5.254 1 98.94 194 LEU B CA 1
ATOM 4126 C C . LEU B 1 194 ? 8.375 -27.875 -6.297 1 98.94 194 LEU B C 1
ATOM 4128 O O . LEU B 1 194 ? 7.453 -28.469 -6.852 1 98.94 194 LEU B O 1
ATOM 4132 N N . VAL B 1 195 ? 9.617 -28.078 -6.578 1 98.75 195 VAL B N 1
ATOM 4133 C CA . VAL B 1 195 ? 10.008 -29.109 -7.531 1 98.75 195 VAL B CA 1
ATOM 4134 C C . VAL B 1 195 ? 9.57 -30.484 -7.02 1 98.75 195 VAL B C 1
ATOM 4136 O O . VAL B 1 195 ? 8.961 -31.266 -7.758 1 98.75 195 VAL B O 1
ATOM 4139 N N . ALA B 1 196 ? 9.781 -30.734 -5.793 1 98.31 196 ALA B N 1
ATOM 4140 C CA . ALA B 1 196 ? 9.469 -32.031 -5.199 1 98.31 196 ALA B CA 1
ATOM 4141 C C . ALA B 1 196 ? 7.969 -32.312 -5.234 1 98.31 196 ALA B C 1
ATOM 4143 O O . ALA B 1 196 ? 7.543 -33.438 -5.379 1 98.31 196 ALA B O 1
ATOM 4144 N N . ASN B 1 197 ? 7.195 -31.297 -5.168 1 98.19 197 ASN B N 1
ATOM 4145 C CA . ASN B 1 197 ? 5.75 -31.469 -5.051 1 98.19 197 ASN B CA 1
ATOM 4146 C C . ASN B 1 197 ? 5.031 -31.078 -6.34 1 98.19 197 ASN B C 1
ATOM 4148 O O . ASN B 1 197 ? 3.801 -31.094 -6.395 1 98.19 197 ASN B O 1
ATOM 4152 N N . GLN B 1 198 ? 5.801 -30.688 -7.363 1 97.31 198 GLN B N 1
ATOM 4153 C CA . GLN B 1 198 ? 5.262 -30.25 -8.648 1 97.31 198 GLN B CA 1
ATOM 4154 C C . GLN B 1 198 ? 4.246 -29.125 -8.461 1 97.31 198 GLN B C 1
ATOM 4156 O O . GLN B 1 198 ? 3.166 -29.141 -9.055 1 97.31 198 GLN B O 1
ATOM 4161 N N . SER B 1 199 ? 4.535 -28.266 -7.504 1 98.62 199 SER B N 1
ATOM 4162 C CA . SER B 1 199 ? 3.756 -27.062 -7.277 1 98.62 199 SER B CA 1
ATOM 4163 C C . SER B 1 199 ? 4.297 -25.891 -8.094 1 98.62 199 SER B C 1
ATOM 4165 O O . SER B 1 199 ? 5.5 -25.828 -8.367 1 98.62 199 SER B O 1
ATOM 4167 N N . PRO B 1 200 ? 3.428 -24.984 -8.492 1 98.56 200 PRO B N 1
ATOM 4168 C CA . PRO B 1 200 ? 3.924 -23.844 -9.258 1 98.56 200 PRO B CA 1
ATOM 4169 C C . PRO B 1 200 ? 4.645 -22.812 -8.391 1 98.56 200 PRO B C 1
ATOM 4171 O O . PRO B 1 200 ? 4.465 -22.812 -7.168 1 98.56 200 PRO B O 1
ATOM 4174 N N . PHE B 1 201 ? 5.512 -22.078 -9.07 1 98.81 201 PHE B N 1
ATOM 4175 C CA . PHE B 1 201 ? 6.121 -20.891 -8.477 1 98.81 201 PHE B CA 1
ATOM 4176 C C . PHE B 1 201 ? 5.211 -19.672 -8.641 1 98.81 201 PHE B C 1
ATOM 4178 O O . PHE B 1 201 ? 4.902 -19.266 -9.766 1 98.81 201 PHE B O 1
ATOM 4185 N N . LEU B 1 202 ? 4.707 -19.109 -7.484 1 98.88 202 LEU B N 1
ATOM 4186 C CA . LEU B 1 202 ? 3.83 -17.953 -7.543 1 98.88 202 LEU B CA 1
ATOM 4187 C C . LEU B 1 202 ? 4.629 -16.656 -7.418 1 98.88 202 LEU B C 1
ATOM 4189 O O . LEU B 1 202 ? 5.473 -16.531 -6.531 1 98.88 202 LEU B O 1
ATOM 4193 N N . VAL B 1 203 ? 4.336 -15.727 -8.305 1 98.44 203 VAL B N 1
ATOM 4194 C CA . VAL B 1 203 ? 5.07 -14.469 -8.297 1 98.44 203 VAL B CA 1
ATOM 4195 C C . VAL B 1 203 ? 4.113 -13.312 -8.578 1 98.44 203 VAL B C 1
ATOM 4197 O O . VAL B 1 203 ? 3.234 -13.422 -9.438 1 98.44 203 VAL B O 1
ATOM 4200 N N . ASN B 1 204 ? 4.168 -12.305 -7.75 1 97.69 204 ASN B N 1
ATOM 4201 C CA . ASN B 1 204 ? 3.465 -11.055 -7.996 1 97.69 204 ASN B CA 1
ATOM 4202 C C . ASN B 1 204 ? 4.254 -10.148 -8.938 1 97.69 204 ASN B C 1
ATOM 4204 O O . ASN B 1 204 ? 5.395 -9.781 -8.648 1 97.69 204 ASN B O 1
ATOM 4208 N N . VAL B 1 205 ? 3.615 -9.758 -10.047 1 97.06 205 VAL B N 1
ATOM 4209 C CA . VAL B 1 205 ? 4.289 -9.039 -11.133 1 97.06 205 VAL B CA 1
ATOM 4210 C C . VAL B 1 205 ? 3.566 -7.723 -11.406 1 97.06 205 VAL B C 1
ATOM 4212 O O . VAL B 1 205 ? 2.414 -7.723 -11.844 1 97.06 205 VAL B O 1
ATOM 4215 N N . TYR B 1 206 ? 4.281 -6.629 -11.188 1 95.81 206 TYR B N 1
ATOM 4216 C CA . TYR B 1 206 ? 3.711 -5.305 -11.406 1 95.81 206 TYR B CA 1
ATOM 4217 C C . TYR B 1 206 ? 4.578 -4.492 -12.359 1 95.81 206 TYR B C 1
ATOM 4219 O O . TYR B 1 206 ? 5.461 -3.746 -11.922 1 95.81 206 TYR B O 1
ATOM 4227 N N . PRO B 1 207 ? 4.25 -4.488 -13.648 1 96.12 207 PRO B N 1
ATOM 4228 C CA . PRO B 1 207 ? 5.027 -3.723 -14.625 1 96.12 207 PRO B CA 1
ATOM 4229 C C . PRO B 1 207 ? 5.047 -2.227 -14.328 1 96.12 207 PRO B C 1
ATOM 4231 O O . PRO B 1 207 ? 6.016 -1.539 -14.656 1 96.12 207 PRO B O 1
ATOM 4234 N N . TYR B 1 208 ? 4.082 -1.688 -13.602 1 94.81 208 TYR B N 1
ATOM 4235 C CA . TYR B 1 208 ? 4.023 -0.279 -13.227 1 94.81 208 TYR B CA 1
ATOM 4236 C C . TYR B 1 208 ? 5.316 0.157 -12.547 1 94.81 208 TYR B C 1
ATOM 4238 O O . TYR B 1 208 ? 5.891 1.191 -12.891 1 94.81 208 TYR B O 1
ATOM 4246 N N . PHE B 1 209 ? 5.777 -0.613 -11.68 1 90.5 209 PHE B N 1
ATOM 4247 C CA . PHE B 1 209 ? 6.93 -0.211 -10.875 1 90.5 209 PHE B CA 1
ATOM 4248 C C . PHE B 1 209 ? 8.195 -0.206 -11.719 1 90.5 209 PHE B C 1
ATOM 4250 O O . PHE B 1 209 ? 9.078 0.635 -11.523 1 90.5 209 PHE B O 1
ATOM 4257 N N . SER B 1 210 ? 8.266 -1.172 -12.586 1 90.31 210 SER B N 1
ATOM 4258 C CA . SER B 1 210 ? 9.406 -1.172 -13.5 1 90.31 210 SER B CA 1
ATOM 4259 C C . SER B 1 210 ? 9.336 0.006 -14.461 1 90.31 210 SER B C 1
ATOM 4261 O O . SER B 1 210 ? 10.352 0.65 -14.742 1 90.31 210 SER B O 1
ATOM 4263 N N . TYR B 1 211 ? 8.172 0.313 -14.938 1 93 211 TYR B N 1
ATOM 4264 C CA . TYR B 1 211 ? 7.98 1.394 -15.898 1 93 211 TYR B CA 1
ATOM 4265 C C . TYR B 1 211 ? 8.328 2.742 -15.281 1 93 211 TYR B C 1
ATOM 4267 O O . TYR B 1 211 ? 9.109 3.51 -15.852 1 93 211 TYR B O 1
ATOM 4275 N N . VAL B 1 212 ? 7.816 3.02 -14.125 1 89.06 212 VAL B N 1
ATOM 4276 C CA . VAL B 1 212 ? 7.973 4.355 -13.555 1 89.06 212 VAL B CA 1
ATOM 4277 C C . VAL B 1 212 ? 9.438 4.594 -13.195 1 89.06 212 VAL B C 1
ATOM 4279 O O . VAL B 1 212 ? 9.906 5.734 -13.203 1 89.06 212 VAL B O 1
ATOM 4282 N N . GLN B 1 213 ? 10.125 3.568 -12.969 1 84.31 213 GLN B N 1
ATOM 4283 C CA . GLN B 1 213 ? 11.547 3.701 -12.664 1 84.31 213 GLN B CA 1
ATOM 4284 C C . GLN B 1 213 ? 12.359 3.953 -13.93 1 84.31 213 GLN B C 1
ATOM 4286 O O . GLN B 1 213 ? 13.508 4.398 -13.867 1 84.31 213 GLN B O 1
ATOM 4291 N N . ASN B 1 214 ? 11.789 3.637 -15.055 1 86.5 214 ASN B N 1
ATOM 4292 C CA . ASN B 1 214 ? 12.508 3.703 -16.328 1 86.5 214 ASN B CA 1
ATOM 4293 C C . ASN B 1 214 ? 11.766 4.551 -17.344 1 86.5 214 ASN B C 1
ATOM 4295 O O . ASN B 1 214 ? 11.891 4.324 -18.547 1 86.5 214 ASN B O 1
ATOM 4299 N N . ARG B 1 215 ? 10.961 5.438 -16.875 1 85.94 215 ARG B N 1
ATOM 4300 C CA . ARG B 1 215 ? 10.016 6.145 -17.734 1 85.94 215 ARG B CA 1
ATOM 4301 C C . ARG B 1 215 ? 10.734 7.004 -18.766 1 85.94 215 ARG B C 1
ATOM 4303 O O . ARG B 1 215 ? 10.172 7.344 -19.812 1 85.94 215 ARG B O 1
ATOM 4310 N N . GLN B 1 216 ? 11.961 7.367 -18.578 1 83.38 216 GLN B N 1
ATOM 4311 C CA . GLN B 1 216 ? 12.688 8.211 -19.516 1 83.38 216 GLN B CA 1
ATOM 4312 C C . GLN B 1 216 ? 13.211 7.398 -20.688 1 83.38 216 GLN B C 1
ATOM 4314 O O . GLN B 1 216 ? 13.516 7.957 -21.75 1 83.38 216 GLN B O 1
ATOM 4319 N N . THR B 1 217 ? 13.305 6.086 -20.516 1 87.19 217 THR B N 1
ATOM 4320 C CA . THR B 1 217 ? 13.914 5.266 -21.547 1 87.19 217 THR B CA 1
ATOM 4321 C C . THR B 1 217 ? 12.945 4.176 -22.016 1 87.19 217 THR B C 1
ATOM 4323 O O . THR B 1 217 ? 13.266 3.393 -22.906 1 87.19 217 THR B O 1
ATOM 4326 N N . MET B 1 218 ? 11.875 4.172 -21.375 1 91.56 218 MET B N 1
ATOM 4327 C CA . MET B 1 218 ? 10.898 3.129 -21.688 1 91.56 218 MET B CA 1
ATOM 4328 C C . MET B 1 218 ? 9.539 3.734 -22.031 1 91.56 218 MET B C 1
ATOM 4330 O O . MET B 1 218 ? 8.977 4.484 -21.219 1 91.56 218 MET B O 1
ATOM 4334 N N . GLY B 1 219 ? 9.047 3.338 -23.172 1 94.25 219 GLY B N 1
ATOM 4335 C CA . GLY B 1 219 ? 7.742 3.832 -23.562 1 94.25 219 GLY B CA 1
ATOM 4336 C C . GLY B 1 219 ? 6.602 3.195 -22.797 1 94.25 219 GLY B C 1
ATOM 4337 O O . GLY B 1 219 ? 6.641 2.002 -22.484 1 94.25 219 GLY B O 1
ATOM 4338 N N . MET B 1 220 ? 5.578 3.967 -22.578 1 95.62 220 MET B N 1
ATOM 4339 C CA . MET B 1 220 ? 4.414 3.477 -21.844 1 95.62 220 MET B CA 1
ATOM 4340 C C . MET B 1 220 ? 3.699 2.383 -22.625 1 95.62 220 MET B C 1
ATOM 4342 O O . MET B 1 220 ? 3.084 1.491 -22.047 1 95.62 220 MET B O 1
ATOM 4346 N N . ASP B 1 221 ? 3.811 2.473 -23.953 1 98.12 221 ASP B N 1
ATOM 4347 C CA . ASP B 1 221 ? 3.199 1.454 -24.812 1 98.12 221 ASP B CA 1
ATOM 4348 C C . ASP B 1 221 ? 3.77 0.071 -24.5 1 98.12 221 ASP B C 1
ATOM 4350 O O . ASP B 1 221 ? 3.045 -0.926 -24.531 1 98.12 221 ASP B O 1
ATOM 4354 N N . TYR B 1 222 ? 5.043 -0.005 -24.156 1 98.38 222 TYR B N 1
ATOM 4355 C CA . TYR B 1 222 ? 5.711 -1.245 -23.781 1 98.38 222 TYR B CA 1
ATOM 4356 C C . TYR B 1 222 ? 5.148 -1.793 -22.484 1 98.38 222 TYR B C 1
ATOM 4358 O O . TYR B 1 222 ? 4.988 -3.006 -22.328 1 98.38 222 TYR B O 1
ATOM 4366 N N . ALA B 1 223 ? 4.773 -0.924 -21.562 1 97.94 223 ALA B N 1
ATOM 4367 C CA . ALA B 1 223 ? 4.285 -1.321 -20.25 1 97.94 223 ALA B CA 1
ATOM 4368 C C . ALA B 1 223 ? 2.803 -1.685 -20.297 1 97.94 223 ALA B C 1
ATOM 4370 O O . ALA B 1 223 ? 2.322 -2.463 -19.469 1 97.94 223 ALA B O 1
ATOM 4371 N N . LEU B 1 224 ? 2.033 -1.172 -21.344 1 98.44 224 LEU B N 1
ATOM 4372 C CA . LEU B 1 224 ? 0.581 -1.309 -21.375 1 98.44 224 LEU B CA 1
ATOM 4373 C C . LEU B 1 224 ? 0.158 -2.303 -22.453 1 98.44 224 LEU B C 1
ATOM 4375 O O . LEU B 1 224 ? -1.014 -2.35 -22.844 1 98.44 224 LEU B O 1
ATOM 4379 N N . PHE B 1 225 ? 1.109 -3.023 -23.031 1 98.38 225 PHE B N 1
ATOM 4380 C CA . PHE B 1 225 ? 0.855 -4.055 -24.031 1 98.38 225 PHE B CA 1
ATOM 4381 C C . PHE B 1 225 ? 0.405 -3.43 -25.359 1 98.38 225 PHE B C 1
ATOM 4383 O O . PHE B 1 225 ? -0.407 -4.012 -26.078 1 98.38 225 PHE B O 1
ATOM 4390 N N . THR B 1 226 ? 0.854 -2.232 -25.641 1 98.38 226 THR B N 1
ATOM 4391 C CA . THR B 1 226 ? 0.319 -1.592 -26.844 1 98.38 226 THR B CA 1
ATOM 4392 C C . THR B 1 226 ? 1.437 -1.27 -27.828 1 98.38 226 THR B C 1
ATOM 4394 O O . THR B 1 226 ? 1.2 -0.624 -28.844 1 98.38 226 THR B O 1
ATOM 4397 N N . SER B 1 227 ? 2.637 -1.707 -27.531 1 98.25 227 SER B N 1
ATOM 4398 C CA . SER B 1 227 ? 3.707 -1.489 -28.5 1 98.25 227 SER B CA 1
ATOM 4399 C C . SER B 1 227 ? 3.445 -2.252 -29.797 1 98.25 227 SER B C 1
ATOM 4401 O O . SER B 1 227 ? 3.109 -3.438 -29.766 1 98.25 227 SER B O 1
ATOM 4403 N N . PRO B 1 228 ? 3.602 -1.592 -30.938 1 97.06 228 PRO B N 1
ATOM 4404 C CA . PRO B 1 228 ? 3.332 -2.262 -32.219 1 97.06 228 PRO B CA 1
ATOM 4405 C C . PRO B 1 228 ? 4.461 -3.197 -32.625 1 97.06 228 PRO B C 1
ATOM 4407 O O . PRO B 1 228 ? 4.297 -3.979 -33.562 1 97.06 228 PRO B O 1
ATOM 4410 N N . SER B 1 229 ? 5.641 -3.084 -32 1 97.44 229 SER B N 1
ATOM 4411 C CA . SER B 1 229 ? 6.805 -3.871 -32.406 1 97.44 229 SER B CA 1
ATOM 4412 C C . SER B 1 229 ? 7.633 -4.277 -31.188 1 97.44 229 SER B C 1
ATOM 4414 O O . SER B 1 229 ? 7.352 -3.855 -30.062 1 97.44 229 SER B O 1
ATOM 4416 N N . VAL B 1 230 ? 8.602 -5.094 -31.5 1 98 230 VAL B N 1
ATOM 4417 C CA . VAL B 1 230 ? 9.539 -5.516 -30.469 1 98 230 VAL B CA 1
ATOM 4418 C C . VAL B 1 230 ? 10.297 -4.305 -29.922 1 98 230 VAL B C 1
ATOM 4420 O O . VAL B 1 230 ? 10.836 -3.508 -30.703 1 98 230 VAL B O 1
ATOM 4423 N N . VAL B 1 231 ? 10.32 -4.168 -28.594 1 97.38 231 VAL B N 1
ATOM 4424 C CA . VAL B 1 231 ? 10.992 -3.064 -27.922 1 97.38 231 VAL B CA 1
ATOM 4425 C C . VAL B 1 231 ? 12.367 -3.521 -27.422 1 97.38 231 VAL B C 1
ATOM 4427 O O . VAL B 1 231 ? 13.336 -2.762 -27.469 1 97.38 231 VAL B O 1
ATOM 4430 N N . VAL B 1 232 ? 12.453 -4.746 -26.922 1 96.75 232 VAL B N 1
ATOM 4431 C CA . VAL B 1 232 ? 13.703 -5.305 -26.422 1 96.75 232 VAL B CA 1
ATOM 4432 C C . VAL B 1 232 ? 14.039 -6.586 -27.172 1 96.75 232 VAL B C 1
ATOM 4434 O O . VAL B 1 232 ? 13.266 -7.543 -27.172 1 96.75 232 VAL B O 1
ATOM 4437 N N . GLN B 1 233 ? 15.125 -6.559 -27.844 1 97.81 233 GLN B N 1
ATOM 4438 C CA . GLN B 1 233 ? 15.68 -7.762 -28.453 1 97.81 233 GLN B CA 1
ATOM 4439 C C . GLN B 1 233 ? 16.703 -8.414 -27.531 1 97.81 233 GLN B C 1
ATOM 4441 O O . GLN B 1 233 ? 17.672 -7.77 -27.109 1 97.81 233 GLN B O 1
ATOM 4446 N N . ASP B 1 234 ? 16.5 -9.648 -27.172 1 98.25 234 ASP B N 1
ATOM 4447 C CA . ASP B 1 234 ? 17.344 -10.43 -26.281 1 98.25 234 ASP B CA 1
ATOM 4448 C C . ASP B 1 234 ? 17.734 -11.766 -26.906 1 98.25 234 ASP B C 1
ATOM 4450 O O . ASP B 1 234 ? 17.109 -12.797 -26.625 1 98.25 234 ASP B O 1
ATOM 4454 N N . GLY B 1 235 ? 18.844 -11.695 -27.75 1 97.31 235 GLY B N 1
ATOM 4455 C CA . GLY B 1 235 ? 19.141 -12.852 -28.578 1 97.31 235 GLY B CA 1
ATOM 4456 C C . GLY B 1 235 ? 18.047 -13.164 -29.594 1 97.31 235 GLY B C 1
ATOM 4457 O O . GLY B 1 235 ? 17.641 -12.289 -30.359 1 97.31 235 GLY B O 1
ATOM 4458 N N . GLN B 1 236 ? 17.562 -14.43 -29.516 1 97.12 236 GLN B N 1
ATOM 4459 C CA . GLN B 1 236 ? 16.531 -14.867 -30.453 1 97.12 236 GLN B CA 1
ATOM 4460 C C . GLN B 1 236 ? 15.148 -14.461 -29.969 1 97.12 236 GLN B C 1
ATOM 4462 O O . GLN B 1 236 ? 14.172 -14.547 -30.719 1 97.12 236 GLN B O 1
ATOM 4467 N N . LEU B 1 237 ? 15.039 -14.016 -28.75 1 98.31 237 LEU B N 1
ATOM 4468 C CA . LEU B 1 237 ? 13.742 -13.656 -28.188 1 98.31 237 LEU B CA 1
ATOM 4469 C C . LEU B 1 237 ? 13.508 -12.156 -28.281 1 98.31 237 LEU B C 1
ATOM 4471 O O . LEU B 1 237 ? 14.438 -11.367 -28.094 1 98.31 237 LEU B O 1
ATOM 4475 N N . GLY B 1 238 ? 12.289 -11.742 -28.656 1 98.38 238 GLY B N 1
ATOM 4476 C CA . GLY B 1 238 ? 11.852 -10.359 -28.703 1 98.38 238 GLY B CA 1
ATOM 4477 C C . GLY B 1 238 ? 10.664 -10.07 -27.797 1 98.38 238 GLY B C 1
ATOM 4478 O O . GLY B 1 238 ? 9.727 -10.867 -27.719 1 98.38 238 GLY B O 1
ATOM 4479 N N . TYR B 1 239 ? 10.758 -8.953 -27.141 1 98.56 239 TYR B N 1
ATOM 4480 C CA . TYR B 1 239 ? 9.695 -8.602 -26.203 1 98.56 239 TYR B CA 1
ATOM 4481 C C . TYR B 1 239 ? 8.945 -7.355 -26.656 1 98.56 239 TYR B C 1
ATOM 4483 O O . TYR B 1 239 ? 9.547 -6.285 -26.797 1 98.56 239 TYR B O 1
ATOM 4491 N N . GLN B 1 240 ? 7.676 -7.516 -26.797 1 97.81 240 GLN B N 1
ATOM 4492 C CA . GLN B 1 240 ? 6.793 -6.43 -27.203 1 97.81 240 GLN B CA 1
ATOM 4493 C C . GLN B 1 240 ? 6.113 -5.785 -26 1 97.81 240 GLN B C 1
ATOM 4495 O O . GLN B 1 240 ? 5.477 -4.734 -26.141 1 97.81 240 GLN B O 1
ATOM 4500 N N . ASN B 1 241 ? 6.27 -6.422 -24.891 1 98.44 241 ASN B N 1
ATOM 4501 C CA . ASN B 1 241 ? 5.676 -5.863 -23.672 1 98.44 241 ASN B CA 1
ATOM 4502 C C . ASN B 1 241 ? 6.516 -6.184 -22.438 1 98.44 241 ASN B C 1
ATOM 4504 O O . ASN B 1 241 ? 7.223 -7.191 -22.422 1 98.44 241 ASN B O 1
ATOM 4508 N N . LEU B 1 242 ? 6.383 -5.316 -21.516 1 98.06 242 LEU B N 1
ATOM 4509 C CA . LEU B 1 242 ? 7.195 -5.34 -20.297 1 98.06 242 LEU B CA 1
ATOM 4510 C C . LEU B 1 242 ? 6.824 -6.523 -19.422 1 98.06 242 LEU B C 1
ATOM 4512 O O . LEU B 1 242 ? 7.688 -7.113 -18.766 1 98.06 242 LEU B O 1
ATOM 4516 N N . PHE B 1 243 ? 5.566 -6.953 -19.375 1 98.5 243 PHE B N 1
ATOM 4517 C CA . PHE B 1 243 ? 5.09 -8.078 -18.578 1 98.5 243 PHE B CA 1
ATOM 4518 C C . PHE B 1 243 ? 5.844 -9.352 -18.938 1 98.5 243 PHE B C 1
ATOM 4520 O O . PHE B 1 243 ? 6.387 -10.023 -18.047 1 98.5 243 PHE B O 1
ATOM 4527 N N . ASP B 1 244 ? 5.965 -9.602 -20.172 1 98.56 244 ASP B N 1
ATOM 4528 C CA . ASP B 1 244 ? 6.672 -10.789 -20.656 1 98.56 244 ASP B CA 1
ATOM 4529 C C . ASP B 1 244 ? 8.148 -10.734 -20.266 1 98.56 244 ASP B C 1
ATOM 4531 O O . ASP B 1 244 ? 8.734 -11.75 -19.891 1 98.56 244 ASP B O 1
ATOM 4535 N N . ALA B 1 245 ? 8.703 -9.586 -20.453 1 98.5 245 ALA B N 1
ATOM 4536 C CA . ALA B 1 245 ? 10.117 -9.445 -20.125 1 98.5 245 ALA B CA 1
ATOM 4537 C C . ALA B 1 245 ? 10.375 -9.758 -18.656 1 98.5 245 ALA B C 1
ATOM 4539 O O . ALA B 1 245 ? 11.328 -10.477 -18.328 1 98.5 245 ALA B O 1
ATOM 4540 N N . ILE B 1 246 ? 9.508 -9.273 -17.828 1 97.56 246 ILE B N 1
ATOM 4541 C CA . ILE B 1 246 ? 9.664 -9.508 -16.391 1 97.56 246 ILE B CA 1
ATOM 4542 C C . ILE B 1 246 ? 9.445 -10.984 -16.078 1 97.56 246 ILE B C 1
ATOM 4544 O O . ILE B 1 246 ? 10.234 -11.594 -15.352 1 97.56 246 ILE B O 1
ATOM 4548 N N . LEU B 1 247 ? 8.406 -11.547 -16.625 1 98.31 247 LEU B N 1
ATOM 4549 C CA . LEU B 1 247 ? 8.086 -12.945 -16.344 1 98.31 247 LEU B CA 1
ATOM 4550 C C . LEU B 1 247 ? 9.195 -13.859 -16.828 1 98.31 247 LEU B C 1
ATOM 4552 O O . LEU B 1 247 ? 9.586 -14.805 -16.141 1 98.31 247 LEU B O 1
ATOM 4556 N N . ASP B 1 248 ? 9.727 -13.578 -18.016 1 98.69 248 ASP B N 1
ATOM 4557 C CA . ASP B 1 248 ? 10.797 -14.406 -18.578 1 98.69 248 ASP B CA 1
ATOM 4558 C C . ASP B 1 248 ? 12.086 -14.242 -17.781 1 98.69 248 ASP B C 1
ATOM 4560 O O . ASP B 1 248 ? 12.898 -15.172 -17.688 1 98.69 248 ASP B O 1
ATOM 4564 N N . ALA B 1 249 ? 12.289 -13.086 -17.219 1 98.44 249 ALA B N 1
ATOM 4565 C CA . ALA B 1 249 ? 13.414 -12.938 -16.297 1 98.44 249 ALA B CA 1
ATOM 4566 C C . ALA B 1 249 ? 13.273 -13.875 -15.109 1 98.44 249 ALA B C 1
ATOM 4568 O O . ALA B 1 249 ? 14.258 -14.477 -14.664 1 98.44 249 ALA B O 1
ATOM 4569 N N . VAL B 1 250 ? 12.078 -14.031 -14.602 1 98.56 250 VAL B N 1
ATOM 4570 C CA . VAL B 1 250 ? 11.844 -14.945 -13.484 1 98.56 250 VAL B CA 1
ATOM 4571 C C . VAL B 1 250 ? 12.086 -16.391 -13.938 1 98.56 250 VAL B C 1
ATOM 4573 O O . VAL B 1 250 ? 12.742 -17.156 -13.234 1 98.56 250 VAL B O 1
ATOM 4576 N N . TYR B 1 251 ? 11.586 -16.75 -15.125 1 98.5 251 TYR B N 1
ATOM 4577 C CA . TYR B 1 251 ? 11.844 -18.078 -15.672 1 98.5 251 TYR B CA 1
ATOM 4578 C C . TYR B 1 251 ? 13.336 -18.344 -15.758 1 98.5 251 TYR B C 1
ATOM 4580 O O . TYR B 1 251 ? 13.805 -19.422 -15.375 1 98.5 251 TYR B O 1
ATOM 4588 N N . GLU B 1 252 ? 14.062 -17.344 -16.266 1 98.69 252 GLU B N 1
ATOM 4589 C CA . GLU B 1 252 ? 15.508 -17.484 -16.438 1 98.69 252 GLU B CA 1
ATOM 4590 C C . GLU B 1 252 ? 16.188 -17.719 -15.094 1 98.69 252 GLU B C 1
ATOM 4592 O O . GLU B 1 252 ? 17.031 -18.609 -14.969 1 98.69 252 GLU B O 1
ATOM 4597 N N . ALA B 1 253 ? 15.828 -16.922 -14.148 1 98.75 253 ALA B N 1
ATOM 4598 C CA . ALA B 1 253 ? 16.422 -17.047 -12.82 1 98.75 253 ALA B CA 1
ATOM 4599 C C . ALA B 1 253 ? 16.094 -18.406 -12.203 1 98.75 253 ALA B C 1
ATOM 4601 O O . ALA B 1 253 ? 16.953 -19.016 -11.555 1 98.75 253 ALA B O 1
ATOM 4602 N N . LEU B 1 254 ? 14.898 -18.891 -12.375 1 98.69 254 LEU B N 1
ATOM 4603 C CA . LEU B 1 254 ? 14.492 -20.203 -11.859 1 98.69 254 LEU B CA 1
ATOM 4604 C C . LEU B 1 254 ? 15.328 -21.312 -12.492 1 98.69 254 LEU B C 1
ATOM 4606 O O . LEU B 1 254 ? 15.766 -22.234 -11.797 1 98.69 254 LEU B O 1
ATOM 4610 N N . GLU B 1 255 ? 15.5 -21.219 -13.742 1 98.44 255 GLU B N 1
ATOM 4611 C CA . GLU B 1 255 ? 16.312 -22.219 -14.43 1 98.44 255 GLU B CA 1
ATOM 4612 C C . GLU B 1 255 ? 17.719 -22.297 -13.852 1 98.44 255 GLU B C 1
ATOM 4614 O O . GLU B 1 255 ? 18.25 -23.375 -13.609 1 98.44 255 GLU B O 1
ATOM 4619 N N . LYS B 1 256 ? 18.25 -21.203 -13.586 1 98.38 256 LYS B N 1
ATOM 4620 C CA . LYS B 1 256 ? 19.609 -21.125 -13.062 1 98.38 256 LYS B CA 1
ATOM 4621 C C . LYS B 1 256 ? 19.656 -21.594 -11.609 1 98.38 256 LYS B C 1
ATOM 4623 O O . LYS B 1 256 ? 20.734 -21.906 -11.102 1 98.38 256 LYS B O 1
ATOM 4628 N N . ALA B 1 257 ? 18.531 -21.625 -10.992 1 98.5 257 ALA B N 1
ATOM 4629 C CA . ALA B 1 257 ? 18.484 -21.953 -9.57 1 98.5 257 ALA B CA 1
ATOM 4630 C C . ALA B 1 257 ? 17.922 -23.359 -9.352 1 98.5 257 ALA B C 1
ATOM 4632 O O . ALA B 1 257 ? 17.547 -23.719 -8.227 1 98.5 257 ALA B O 1
ATOM 4633 N N . GLY B 1 258 ? 17.797 -24.156 -10.406 1 98 258 GLY B N 1
ATOM 4634 C CA . GLY B 1 258 ? 17.359 -25.547 -10.266 1 98 258 GLY B CA 1
ATOM 4635 C C . GLY B 1 258 ? 15.852 -25.688 -10.352 1 98 258 GLY B C 1
ATOM 4636 O O . GLY B 1 258 ? 15.312 -26.766 -10.047 1 98 258 GLY B O 1
ATOM 4637 N N . GLY B 1 259 ? 15.141 -24.656 -10.75 1 98.44 259 GLY B N 1
ATOM 4638 C CA . GLY B 1 259 ? 13.688 -24.672 -10.836 1 98.44 259 GLY B CA 1
ATOM 4639 C C . GLY B 1 259 ? 13.172 -24.625 -12.258 1 98.44 259 GLY B C 1
ATOM 4640 O O . GLY B 1 259 ? 12.078 -24.125 -12.508 1 98.44 259 GLY B O 1
ATOM 4641 N N . GLY B 1 260 ? 13.898 -25.062 -13.203 1 97.69 260 GLY B N 1
ATOM 4642 C CA . GLY B 1 260 ? 13.562 -24.938 -14.617 1 97.69 260 GLY B CA 1
ATOM 4643 C C . GLY B 1 260 ? 12.281 -25.672 -14.984 1 97.69 260 GLY B C 1
ATOM 4644 O O . GLY B 1 260 ? 11.617 -25.312 -15.961 1 97.69 260 GLY B O 1
ATOM 4645 N N . SER B 1 261 ? 11.867 -26.625 -14.266 1 97.5 261 SER B N 1
ATOM 4646 C CA . SER B 1 261 ? 10.68 -27.422 -14.562 1 97.5 261 SER B CA 1
ATOM 4647 C C . SER B 1 261 ? 9.414 -26.75 -14.031 1 97.5 261 SER B C 1
ATOM 4649 O O . SER B 1 261 ? 8.305 -27.156 -14.375 1 97.5 261 SER B O 1
ATOM 4651 N N . LEU B 1 262 ? 9.586 -25.766 -13.211 1 98.06 262 LEU B N 1
ATOM 4652 C CA . LEU B 1 262 ? 8.445 -25.172 -12.508 1 98.06 262 LEU B CA 1
ATOM 4653 C C . LEU B 1 262 ? 7.613 -24.312 -13.453 1 98.06 262 LEU B C 1
ATOM 4655 O O . LEU B 1 262 ? 8.156 -23.609 -14.297 1 98.06 262 LEU B O 1
ATOM 4659 N N . LYS B 1 263 ? 6.305 -24.422 -13.305 1 96.81 263 LYS B N 1
ATOM 4660 C CA . LYS B 1 263 ? 5.391 -23.469 -13.914 1 96.81 263 LYS B CA 1
ATOM 4661 C C . LYS B 1 263 ? 5.273 -22.203 -13.07 1 96.81 263 LYS B C 1
ATOM 4663 O O . LYS B 1 263 ? 5.465 -22.25 -11.852 1 96.81 263 LYS B O 1
ATOM 4668 N N . LEU B 1 264 ? 4.98 -21.141 -13.75 1 98 264 LEU B N 1
ATOM 4669 C CA . LEU B 1 264 ? 4.734 -19.891 -13.055 1 98 264 LEU B CA 1
ATOM 4670 C C . LEU B 1 264 ? 3.24 -19.578 -13 1 98 264 LEU B C 1
ATOM 4672 O O . LEU B 1 264 ? 2.518 -19.812 -13.969 1 98 264 LEU B O 1
ATOM 4676 N N . VAL B 1 265 ? 2.764 -19.141 -11.906 1 98.56 265 VAL B N 1
ATOM 4677 C CA . VAL B 1 265 ? 1.476 -18.484 -11.727 1 98.56 265 VAL B CA 1
ATOM 4678 C C . VAL B 1 265 ? 1.696 -17.031 -11.289 1 98.56 265 VAL B C 1
ATOM 4680 O O . VAL B 1 265 ? 2.447 -16.781 -10.344 1 98.56 265 VAL B O 1
ATOM 4683 N N . VAL B 1 266 ? 1.151 -16.094 -12.023 1 98.56 266 VAL B N 1
ATOM 4684 C CA . VAL B 1 266 ? 1.172 -14.695 -11.594 1 98.56 266 VAL B CA 1
ATOM 4685 C C . VAL B 1 266 ? 0.041 -14.445 -10.602 1 98.56 266 VAL B C 1
ATOM 4687 O O . VAL B 1 266 ? -1.114 -14.273 -10.992 1 98.56 266 VAL B O 1
ATOM 4690 N N . SER B 1 267 ? 0.459 -14.375 -9.359 1 98.56 267 SER B N 1
ATOM 4691 C CA . SER B 1 267 ? -0.534 -14.406 -8.289 1 98.56 267 SER B CA 1
ATOM 4692 C C . SER B 1 267 ? -1.1 -13.016 -8.016 1 98.56 267 SER B C 1
ATOM 4694 O O . SER B 1 267 ? -2.096 -12.875 -7.305 1 98.56 267 SER B O 1
ATOM 4696 N N . GLU B 1 268 ? -0.424 -12.008 -8.523 1 97.94 268 GLU B N 1
ATOM 4697 C CA . GLU B 1 268 ? -0.928 -10.641 -8.562 1 97.94 268 GLU B CA 1
ATOM 4698 C C . GLU B 1 268 ? -0.369 -9.883 -9.766 1 97.94 268 GLU B C 1
ATOM 4700 O O . GLU B 1 268 ? 0.806 -10.031 -10.109 1 97.94 268 GLU B O 1
ATOM 4705 N N . SER B 1 269 ? -1.179 -9.141 -10.406 1 98.31 269 SER B N 1
ATOM 4706 C CA . SER B 1 269 ? -0.767 -8.094 -11.336 1 98.31 269 SER B CA 1
ATOM 4707 C C . SER B 1 269 ? -1.838 -7.02 -11.461 1 98.31 269 SER B C 1
ATOM 4709 O O . SER B 1 269 ? -2.986 -7.227 -11.062 1 98.31 269 SER B O 1
ATOM 4711 N N . GLY B 1 270 ? -1.459 -5.848 -11.961 1 97.88 270 GLY B N 1
ATOM 4712 C CA . GLY B 1 270 ? -2.396 -4.746 -12.102 1 97.88 270 GLY B CA 1
ATOM 4713 C C . GLY B 1 270 ? -1.718 -3.42 -12.383 1 97.88 270 GLY B C 1
ATOM 4714 O O . GLY B 1 270 ? -0.497 -3.363 -12.547 1 97.88 270 GLY B O 1
ATOM 4715 N N . TRP B 1 271 ? -2.576 -2.418 -12.477 1 97.94 271 TRP B N 1
ATOM 4716 C CA . TRP B 1 271 ? -2.16 -1.036 -12.695 1 97.94 271 TRP B CA 1
ATOM 4717 C C . TRP B 1 271 ? -3.021 -0.076 -11.883 1 97.94 271 TRP B C 1
ATOM 4719 O O . TRP B 1 271 ? -4.25 -0.177 -11.883 1 97.94 271 TRP B O 1
ATOM 4729 N N . PRO B 1 272 ? -2.365 0.801 -11.094 1 95.94 272 PRO B N 1
ATOM 4730 C CA . PRO B 1 272 ? -3.176 1.714 -10.289 1 95.94 272 PRO B CA 1
ATOM 4731 C C . PRO B 1 272 ? -3.863 2.793 -11.117 1 95.94 272 PRO B C 1
ATOM 4733 O O . PRO B 1 272 ? -3.283 3.293 -12.086 1 95.94 272 PRO B O 1
ATOM 4736 N N . SER B 1 273 ? -5.082 3.201 -10.688 1 95.75 273 SER B N 1
ATOM 4737 C CA . SER B 1 273 ? -5.891 4.152 -11.445 1 95.75 273 SER B CA 1
ATOM 4738 C C . SER B 1 273 ? -5.758 5.562 -10.883 1 95.75 273 SER B C 1
ATOM 4740 O O . SER B 1 273 ? -6.344 6.508 -11.414 1 95.75 273 SER B O 1
ATOM 4742 N N . ALA B 1 274 ? -5.086 5.719 -9.781 1 91.25 274 ALA B N 1
ATOM 4743 C CA . ALA B 1 274 ? -4.82 7.016 -9.164 1 91.25 274 ALA B CA 1
ATOM 4744 C C . ALA B 1 274 ? -3.639 6.93 -8.203 1 91.25 274 ALA B C 1
ATOM 4746 O O . ALA B 1 274 ? -3.064 5.855 -8.008 1 91.25 274 ALA B O 1
ATOM 4747 N N . GLY B 1 275 ? -3.262 8.07 -7.711 1 87.94 275 GLY B N 1
ATOM 4748 C CA . GLY B 1 275 ? -2.105 8.117 -6.828 1 87.94 275 GLY B CA 1
ATOM 4749 C C . GLY B 1 275 ? -0.8 8.344 -7.566 1 87.94 275 GLY B C 1
ATOM 4750 O O . GLY B 1 275 ? -0.8 8.758 -8.727 1 87.94 275 GLY B O 1
ATOM 4751 N N . GLY B 1 276 ? 0.279 8.102 -6.902 1 79.94 276 GLY B N 1
ATOM 4752 C CA . GLY B 1 276 ? 1.567 8.375 -7.516 1 79.94 276 GLY B CA 1
ATOM 4753 C C . GLY B 1 276 ? 1.744 9.836 -7.895 1 79.94 276 GLY B C 1
ATOM 4754 O O . GLY B 1 276 ? 1.479 10.727 -7.086 1 79.94 276 GLY B O 1
ATOM 4755 N N . ASP B 1 277 ? 2.271 10.039 -9.133 1 71.56 277 ASP B N 1
ATOM 4756 C CA . ASP B 1 277 ? 2.428 11.422 -9.578 1 71.56 277 ASP B CA 1
ATOM 4757 C C . ASP B 1 277 ? 1.203 11.891 -10.359 1 71.56 277 ASP B C 1
ATOM 4759 O O . ASP B 1 277 ? 1.137 13.047 -10.781 1 71.56 277 ASP B O 1
ATOM 4763 N N . GLY B 1 278 ? 0.292 10.984 -10.547 1 77.44 278 GLY B N 1
ATOM 4764 C CA . GLY B 1 278 ? -0.953 11.32 -11.219 1 77.44 278 GLY B CA 1
ATOM 4765 C C . GLY B 1 278 ? -0.833 11.32 -12.727 1 77.44 278 GLY B C 1
ATOM 4766 O O . GLY B 1 278 ? -1.827 11.5 -13.438 1 77.44 278 GLY B O 1
ATOM 4767 N N . GLU B 1 279 ? 0.323 11.062 -13.242 1 81.44 279 GLU B N 1
ATOM 4768 C CA . GLU B 1 279 ? 0.549 11.172 -14.68 1 81.44 279 GLU B CA 1
ATOM 4769 C C . GLU B 1 279 ? 0.229 9.859 -15.391 1 81.44 279 GLU B C 1
ATOM 4771 O O . GLU B 1 279 ? -0.349 9.859 -16.469 1 81.44 279 GLU B O 1
ATOM 4776 N N . VAL B 1 280 ? 0.621 8.789 -14.758 1 90.81 280 VAL B N 1
ATOM 4777 C CA . VAL B 1 280 ? 0.465 7.523 -15.469 1 90.81 280 VAL B CA 1
ATOM 4778 C C . VAL B 1 280 ? -0.491 6.613 -14.695 1 90.81 280 VAL B C 1
ATOM 4780 O O . VAL B 1 280 ? -0.847 5.535 -15.18 1 90.81 280 VAL B O 1
ATOM 4783 N N . THR B 1 281 ? -0.868 7.062 -13.531 1 94.19 281 THR B N 1
ATOM 4784 C CA . THR B 1 281 ? -1.862 6.355 -12.727 1 94.19 281 THR B CA 1
ATOM 4785 C C . THR B 1 281 ? -3.26 6.906 -12.992 1 94.19 281 THR B C 1
ATOM 4787 O O . THR B 1 281 ? -3.809 7.645 -12.172 1 94.19 281 THR B O 1
ATOM 4790 N N . THR B 1 282 ? -3.859 6.488 -14.109 1 93.06 282 THR B N 1
ATOM 4791 C CA . THR B 1 282 ? -5.172 6.949 -14.547 1 93.06 282 THR B CA 1
ATOM 4792 C C . THR B 1 282 ? -6.117 5.77 -14.75 1 93.06 282 THR B C 1
ATOM 4794 O O . THR B 1 282 ? -5.672 4.641 -14.953 1 93.06 282 THR B O 1
ATOM 4797 N N . LYS B 1 283 ? -7.418 6.07 -14.695 1 94.06 283 LYS B N 1
ATOM 4798 C CA . LYS B 1 283 ? -8.406 5.031 -14.984 1 94.06 283 LYS B CA 1
ATOM 4799 C C . LYS B 1 283 ? -8.195 4.445 -16.375 1 94.06 283 LYS B C 1
ATOM 4801 O O . LYS B 1 283 ? -8.344 3.238 -16.578 1 94.06 283 LYS B O 1
ATOM 4806 N N . GLU B 1 284 ? -7.84 5.273 -17.312 1 96.38 284 GLU B N 1
ATOM 4807 C CA . GLU B 1 284 ? -7.621 4.836 -18.688 1 96.38 284 GLU B CA 1
ATOM 4808 C C . GLU B 1 284 ? -6.445 3.865 -18.781 1 96.38 284 GLU B C 1
ATOM 4810 O O . GLU B 1 284 ? -6.547 2.818 -19.422 1 96.38 284 GLU B O 1
ATOM 4815 N N . ASN B 1 285 ? -5.359 4.191 -18.156 1 97.62 285 ASN B N 1
ATOM 4816 C CA . ASN B 1 285 ? -4.195 3.314 -18.203 1 97.62 285 ASN B CA 1
ATOM 4817 C C . ASN B 1 285 ? -4.445 2.01 -17.453 1 97.62 285 ASN B C 1
ATOM 4819 O O . ASN B 1 285 ? -4.008 0.944 -17.891 1 97.62 285 ASN B O 1
ATOM 4823 N N . ALA B 1 286 ? -5.145 2.131 -16.328 1 98.06 286 ALA B N 1
ATOM 4824 C CA . ALA B 1 286 ? -5.516 0.92 -15.594 1 98.06 286 ALA B CA 1
ATOM 4825 C C . ALA B 1 286 ? -6.379 0.004 -16.469 1 98.06 286 ALA B C 1
ATOM 4827 O O . ALA B 1 286 ? -6.129 -1.201 -16.547 1 98.06 286 ALA B O 1
ATOM 4828 N N . ARG B 1 287 ? -7.336 0.59 -17.141 1 98.25 287 ARG B N 1
ATOM 4829 C CA . ARG B 1 287 ? -8.188 -0.169 -18.047 1 98.25 287 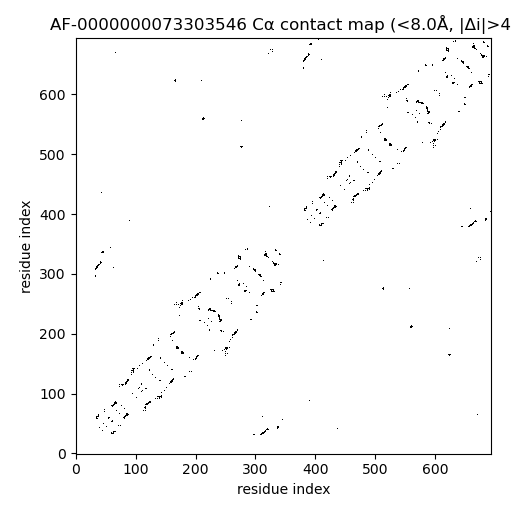ARG B CA 1
ATOM 4830 C C . ARG B 1 287 ? -7.355 -0.835 -19.141 1 98.25 287 ARG B C 1
ATOM 4832 O O . ARG B 1 287 ? -7.52 -2.027 -19.406 1 98.25 287 ARG B O 1
ATOM 4839 N N . THR B 1 288 ? -6.516 -0.08 -19.766 1 98.5 288 THR B N 1
ATOM 4840 C CA . THR B 1 288 ? -5.703 -0.577 -20.875 1 98.5 288 THR B CA 1
ATOM 4841 C C . THR B 1 288 ? -4.824 -1.737 -20.406 1 98.5 288 THR B C 1
ATOM 4843 O O . THR B 1 288 ? -4.789 -2.787 -21.062 1 98.5 288 THR B O 1
ATOM 4846 N N . TYR B 1 289 ? -4.168 -1.604 -19.328 1 98.56 289 TYR B N 1
ATOM 4847 C CA . TYR B 1 289 ? -3.285 -2.656 -18.844 1 98.56 289 TYR B CA 1
ATOM 4848 C C . TYR B 1 289 ? -4.07 -3.924 -18.516 1 98.56 289 TYR B C 1
ATOM 4850 O O . TYR B 1 289 ? -3.734 -5.004 -19.016 1 98.56 289 TYR B O 1
ATOM 4858 N N . ASN B 1 290 ? -5.094 -3.75 -17.703 1 98.44 290 ASN B N 1
ATOM 4859 C CA . ASN B 1 290 ? -5.809 -4.922 -17.203 1 98.44 290 ASN B CA 1
ATOM 4860 C C . ASN B 1 290 ? -6.559 -5.629 -18.328 1 98.44 290 ASN B C 1
ATOM 4862 O O . ASN B 1 290 ? -6.617 -6.859 -18.359 1 98.44 290 ASN B O 1
ATOM 4866 N N . SER B 1 291 ? -7.125 -4.902 -19.266 1 97.69 291 SER B N 1
ATOM 4867 C CA . SER B 1 291 ? -7.809 -5.52 -20.391 1 97.69 291 SER B CA 1
ATOM 4868 C C . SER B 1 291 ? -6.828 -6.289 -21.281 1 97.69 291 SER B C 1
ATOM 4870 O O . SER B 1 291 ? -7.117 -7.406 -21.703 1 97.69 291 SER B O 1
ATOM 4872 N N . ASN B 1 292 ? -5.707 -5.691 -21.516 1 98 292 ASN B N 1
ATOM 4873 C CA . ASN B 1 292 ? -4.715 -6.344 -22.359 1 98 292 ASN B CA 1
ATOM 4874 C C . ASN B 1 292 ? -4.062 -7.527 -21.641 1 98 292 ASN B C 1
ATOM 4876 O O . ASN B 1 292 ? -3.707 -8.523 -22.281 1 98 292 ASN B O 1
ATOM 4880 N N . LEU B 1 293 ? -3.896 -7.398 -20.375 1 98 293 LEU B N 1
ATOM 4881 C CA . LEU B 1 293 ? -3.389 -8.516 -19.578 1 98 293 LEU B CA 1
ATOM 4882 C C . LEU B 1 293 ? -4.281 -9.742 -19.75 1 98 293 LEU B C 1
ATOM 4884 O O . LEU B 1 293 ? -3.791 -10.844 -20 1 98 293 LEU B O 1
ATOM 4888 N N . VAL B 1 294 ? -5.574 -9.555 -19.641 1 96.44 294 VAL B N 1
ATOM 4889 C CA . VAL B 1 294 ? -6.555 -10.625 -19.734 1 96.44 294 VAL B CA 1
ATOM 4890 C C . VAL B 1 294 ? -6.398 -11.352 -21.078 1 96.44 294 VAL B C 1
ATOM 4892 O O . VAL B 1 294 ? -6.418 -12.578 -21.125 1 96.44 294 VAL B O 1
ATOM 4895 N N . LYS B 1 295 ? -6.176 -10.625 -22.078 1 94.88 295 LYS B N 1
ATOM 4896 C CA . LYS B 1 295 ? -6.059 -11.203 -23.406 1 94.88 295 LYS B CA 1
ATOM 4897 C C . LYS B 1 295 ? -4.695 -11.859 -23.609 1 94.88 295 LYS B C 1
ATOM 4899 O O . LYS B 1 295 ? -4.598 -12.93 -24.203 1 94.88 295 LYS B O 1
ATOM 4904 N N . HIS B 1 296 ? -3.717 -11.273 -23.078 1 96.06 296 HIS B N 1
ATOM 4905 C CA . HIS B 1 296 ? -2.338 -11.641 -23.391 1 96.06 296 HIS B CA 1
ATOM 4906 C C . HIS B 1 296 ? -1.951 -12.961 -22.734 1 96.06 296 HIS B C 1
ATOM 4908 O O . HIS B 1 296 ? -1.245 -13.773 -23.328 1 96.06 296 HIS B O 1
ATOM 4914 N N . VAL B 1 297 ? -2.369 -13.195 -21.562 1 95.69 297 VAL B N 1
ATOM 4915 C CA . VAL B 1 297 ? -1.828 -14.281 -20.75 1 95.69 297 VAL B CA 1
ATOM 4916 C C . VAL B 1 297 ? -2.299 -15.625 -21.297 1 95.69 297 VAL B C 1
ATOM 4918 O O . VAL B 1 297 ? -1.818 -16.688 -20.875 1 95.69 297 VAL B O 1
ATOM 4921 N N . LYS B 1 298 ? -3.115 -15.648 -22.266 1 91.88 298 LYS B N 1
ATOM 4922 C CA . LYS B 1 298 ? -3.598 -16.844 -22.938 1 91.88 298 LYS B CA 1
ATOM 4923 C C . LYS B 1 298 ? -2.543 -17.406 -23.891 1 91.88 298 LYS B C 1
ATOM 4925 O O . LYS B 1 298 ? -2.602 -18.578 -24.281 1 91.88 298 LYS B O 1
ATOM 4930 N N . GLY B 1 299 ? -1.553 -16.688 -24.281 1 92.38 299 GLY B N 1
ATOM 4931 C CA . GLY B 1 299 ? -0.619 -17.047 -25.344 1 92.38 299 GLY B CA 1
ATOM 4932 C C . GLY B 1 299 ? 0.741 -17.469 -24.812 1 92.38 299 GLY B C 1
ATOM 4933 O O . GLY B 1 299 ? 1.543 -18.047 -25.547 1 92.38 299 GLY B O 1
ATOM 4934 N N . GLY B 1 300 ? 1.092 -17.094 -23.641 1 94.25 300 GLY B N 1
ATOM 4935 C CA . GLY B 1 300 ? 2.412 -17.344 -23.094 1 94.25 300 GLY B CA 1
ATOM 4936 C C . GLY B 1 300 ? 3.373 -16.188 -23.266 1 94.25 300 GLY B C 1
ATOM 4937 O O . GLY B 1 300 ? 2.949 -15.047 -23.469 1 94.25 300 GLY B O 1
ATOM 4938 N N . THR B 1 301 ? 4.719 -16.5 -23.109 1 97.62 301 THR B N 1
ATOM 4939 C CA . THR B 1 301 ? 5.781 -15.508 -23.234 1 97.62 301 THR B CA 1
ATOM 4940 C C . THR B 1 301 ? 6.766 -15.914 -24.328 1 97.62 301 THR B C 1
ATOM 4942 O O . THR B 1 301 ? 6.711 -17.047 -24.844 1 97.62 301 THR B O 1
ATOM 4945 N N . PRO B 1 302 ? 7.641 -15 -24.734 1 97.94 302 PRO B N 1
ATOM 4946 C CA . PRO B 1 302 ? 8.648 -15.383 -25.719 1 97.94 302 PRO B CA 1
ATOM 4947 C C . PRO B 1 302 ? 9.492 -16.578 -25.281 1 97.94 302 PRO B C 1
ATOM 4949 O O . PRO B 1 302 ? 9.812 -17.453 -26.094 1 97.94 302 PRO B O 1
ATOM 4952 N N . LYS B 1 303 ? 9.82 -16.703 -24.078 1 97.75 303 LYS B N 1
ATOM 4953 C CA . LYS B 1 303 ? 10.625 -17.812 -23.594 1 97.75 303 LYS B CA 1
ATOM 4954 C C . LYS B 1 303 ? 9.797 -19.094 -23.453 1 97.75 303 LYS B C 1
ATOM 4956 O O . LYS B 1 303 ? 10.312 -20.203 -23.609 1 97.75 303 LYS B O 1
ATOM 4961 N N . ARG B 1 304 ? 8.547 -18.969 -23.141 1 96.88 304 ARG B N 1
ATOM 4962 C CA . ARG B 1 304 ? 7.598 -20.078 -23.016 1 96.88 304 ARG B CA 1
ATOM 4963 C C . ARG B 1 304 ? 6.375 -19.844 -23.891 1 96.88 304 ARG B C 1
ATOM 4965 O O . ARG B 1 304 ? 5.273 -19.625 -23.391 1 96.88 304 ARG B O 1
ATOM 4972 N N . PRO B 1 305 ? 6.566 -20.031 -25.188 1 95.38 305 PRO B N 1
ATOM 4973 C CA . PRO B 1 305 ? 5.453 -19.766 -26.094 1 95.38 305 PRO B CA 1
ATOM 4974 C C . PRO B 1 305 ? 4.332 -20.797 -25.984 1 95.38 305 PRO B C 1
ATOM 4976 O O . PRO B 1 305 ? 4.582 -21.938 -25.609 1 95.38 305 PRO B O 1
ATOM 4979 N N . GLU B 1 306 ? 3.111 -20.391 -26.266 1 92.81 306 GLU B N 1
ATOM 4980 C CA . GLU B 1 306 ? 1.925 -21.25 -26.297 1 92.81 306 GLU B CA 1
ATOM 4981 C C . GLU B 1 306 ? 1.698 -21.938 -24.953 1 92.81 306 GLU B C 1
ATOM 4983 O O . GLU B 1 306 ? 1.312 -23.109 -24.906 1 92.81 306 GLU B O 1
ATOM 4988 N N . SER B 1 307 ? 2.113 -21.266 -23.969 1 93.5 307 SER B N 1
ATOM 4989 C CA . SER B 1 307 ? 1.926 -21.719 -22.609 1 93.5 307 SER B CA 1
ATOM 4990 C C . SER B 1 307 ? 1.175 -20.688 -21.766 1 93.5 307 SER B C 1
ATOM 4992 O O . SER B 1 307 ? 1.791 -19.844 -21.109 1 93.5 307 SER B O 1
ATOM 4994 N N . PRO B 1 308 ? -0.119 -20.844 -21.75 1 94.88 308 PRO B N 1
ATOM 4995 C CA . PRO B 1 308 ? -0.898 -19.875 -20.969 1 94.88 308 PRO B CA 1
ATOM 4996 C C . PRO B 1 308 ? -0.385 -19.703 -19.547 1 94.88 308 PRO B C 1
ATOM 4998 O O . PRO B 1 308 ? 0.063 -20.672 -18.938 1 94.88 308 PRO B O 1
ATOM 5001 N N . VAL B 1 309 ? -0.405 -18.531 -19.078 1 96.88 309 VAL B N 1
ATOM 5002 C CA . VAL B 1 309 ? 0.039 -18.203 -17.719 1 96.88 309 VAL B CA 1
ATOM 5003 C C . VAL B 1 309 ? -1.167 -17.859 -16.844 1 96.88 309 VAL B C 1
ATOM 5005 O O . VAL B 1 309 ? -1.839 -16.859 -17.078 1 96.88 309 VAL B O 1
ATOM 5008 N N . GLU B 1 310 ? -1.497 -18.766 -15.898 1 97.62 310 GLU B N 1
ATOM 5009 C CA . GLU B 1 310 ? -2.525 -18.406 -14.922 1 97.62 310 GLU B CA 1
ATOM 5010 C C . GLU B 1 310 ? -2.164 -17.125 -14.18 1 97.62 310 GLU B C 1
ATOM 5012 O O . GLU B 1 310 ? -1.051 -16.984 -13.672 1 97.62 310 GLU B O 1
ATOM 5017 N N . THR B 1 311 ? -3.1 -16.156 -14.195 1 98.06 311 THR B N 1
ATOM 5018 C CA . THR B 1 311 ? -2.805 -14.812 -13.688 1 98.06 311 THR B CA 1
ATOM 5019 C C . THR B 1 311 ? -3.977 -14.273 -12.875 1 98.06 311 THR B C 1
ATOM 5021 O O . THR B 1 311 ? -5.137 -14.438 -13.266 1 98.06 311 THR B O 1
ATOM 5024 N N . TYR B 1 312 ? -3.674 -13.641 -11.773 1 98.56 312 TYR B N 1
ATOM 5025 C CA . TYR B 1 312 ? -4.676 -13.016 -10.922 1 98.56 312 TYR B CA 1
ATOM 5026 C C . TYR B 1 312 ? -4.527 -11.5 -10.93 1 98.56 312 TYR B C 1
ATOM 5028 O O . TYR B 1 312 ? -3.453 -10.969 -10.633 1 98.56 312 TYR B O 1
ATOM 5036 N N . ILE B 1 313 ? -5.613 -10.812 -11.227 1 98.31 313 ILE B N 1
ATOM 5037 C CA . ILE B 1 313 ? -5.609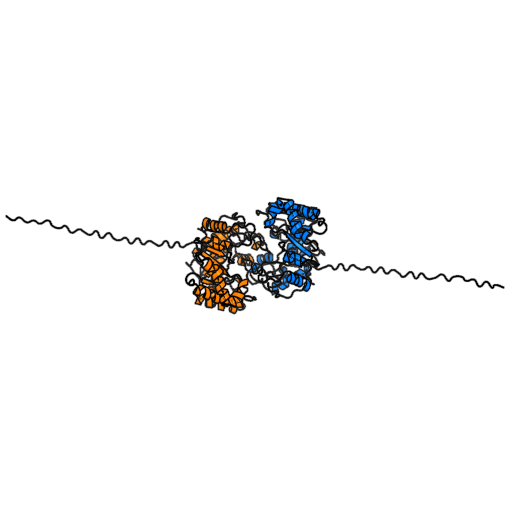 -9.352 -11.227 1 98.31 313 ILE B CA 1
ATOM 5038 C C . ILE B 1 313 ? -5.824 -8.836 -9.797 1 98.31 313 ILE B C 1
ATOM 5040 O O . ILE B 1 313 ? -6.699 -9.328 -9.086 1 98.31 313 ILE B O 1
ATOM 5044 N N . PHE B 1 314 ? -4.902 -8.047 -9.367 1 97.88 314 PHE B N 1
ATOM 5045 C CA . PHE B 1 314 ? -5.07 -7.285 -8.133 1 97.88 314 PHE B CA 1
ATOM 5046 C C . PHE B 1 314 ? -5.664 -5.91 -8.414 1 97.88 314 PHE B C 1
ATOM 5048 O O . PHE B 1 314 ? -5.039 -5.086 -9.086 1 97.88 314 PHE B O 1
ATOM 5055 N N . ALA B 1 315 ? -6.953 -5.578 -7.945 1 97.38 315 ALA B N 1
ATOM 5056 C CA . ALA B 1 315 ? -7.879 -6.422 -7.195 1 97.38 315 ALA B CA 1
ATOM 5057 C C . ALA B 1 315 ? -9.328 -6.113 -7.57 1 97.38 315 ALA B C 1
ATOM 5059 O O . ALA B 1 315 ? -9.586 -5.281 -8.445 1 97.38 315 ALA B O 1
ATOM 5060 N N . MET B 1 316 ? -10.211 -6.855 -6.938 1 97.69 316 MET B N 1
ATOM 5061 C CA . MET B 1 316 ? -11.633 -6.672 -7.23 1 97.69 316 MET B CA 1
ATOM 5062 C C . MET B 1 316 ? -12.086 -5.262 -6.867 1 97.69 316 MET B C 1
ATOM 5064 O O . MET B 1 316 ? -12.766 -4.602 -7.652 1 97.69 316 MET B O 1
ATOM 5068 N N . PHE B 1 317 ? -11.641 -4.809 -5.691 1 96.88 317 PHE B N 1
ATOM 5069 C CA . PHE B 1 317 ? -12.086 -3.508 -5.203 1 96.88 317 PHE B CA 1
ATOM 5070 C C . PHE B 1 317 ? -10.891 -2.641 -4.828 1 96.88 317 PHE B C 1
ATOM 5072 O O . PHE B 1 317 ? -9.844 -3.154 -4.414 1 96.88 317 PHE B O 1
ATOM 5079 N N . ASN B 1 318 ? -11.078 -1.31 -4.965 1 94.81 318 ASN B N 1
ATOM 5080 C CA . ASN B 1 318 ? -10.172 -0.407 -4.258 1 94.81 318 ASN B CA 1
ATOM 5081 C C . ASN B 1 318 ? -10.125 -0.714 -2.766 1 94.81 318 ASN B C 1
ATOM 5083 O O . ASN B 1 318 ? -11.156 -1.024 -2.158 1 94.81 318 ASN B O 1
ATOM 5087 N N . GLU B 1 319 ? -8.922 -0.602 -2.258 1 93.25 319 GLU B N 1
ATOM 5088 C CA . GLU B 1 319 ? -8.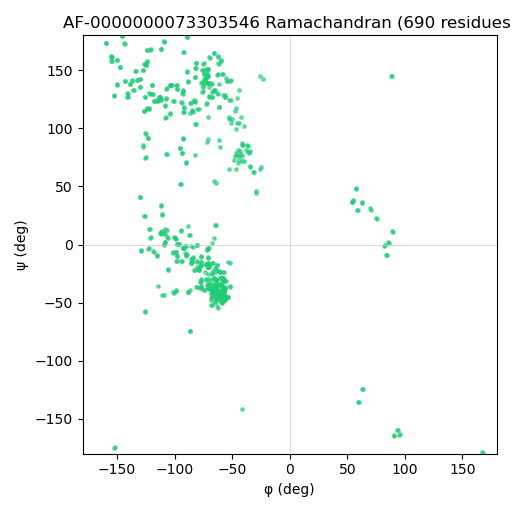75 -0.789 -0.82 1 93.25 319 GLU B CA 1
ATOM 5089 C C . GLU B 1 319 ? -8.477 0.54 -0.12 1 93.25 319 GLU B C 1
ATOM 5091 O O . GLU B 1 319 ? -7.371 0.772 0.371 1 93.25 319 GLU B O 1
ATOM 5096 N N . ASP B 1 320 ? -9.547 1.258 0.061 1 88.69 320 ASP B N 1
ATOM 5097 C CA . ASP B 1 320 ? -9.453 2.666 0.431 1 88.69 320 ASP B CA 1
ATOM 5098 C C . ASP B 1 320 ? -9.195 2.826 1.928 1 88.69 320 ASP B C 1
ATOM 5100 O O . ASP B 1 320 ? -8.984 3.939 2.412 1 88.69 320 ASP B O 1
ATOM 5104 N N . GLN B 1 321 ? -9.102 1.724 2.656 1 86.38 321 GLN B N 1
ATOM 5105 C CA . GLN B 1 321 ? -8.828 1.794 4.09 1 86.38 321 GLN B CA 1
ATOM 5106 C C . GLN B 1 321 ? -7.344 1.604 4.379 1 86.38 321 GLN B C 1
ATOM 5108 O O . GLN B 1 321 ? -6.914 1.696 5.527 1 86.38 321 GLN B O 1
ATOM 5113 N N . LYS B 1 322 ? -6.598 1.426 3.354 1 88.94 322 LYS B N 1
ATOM 5114 C CA . LYS B 1 322 ? -5.156 1.306 3.545 1 88.94 322 LYS B CA 1
ATOM 5115 C C . LYS B 1 322 ? -4.539 2.645 3.941 1 88.94 322 LYS B C 1
ATOM 5117 O O . LYS B 1 322 ? -4.98 3.697 3.475 1 88.94 322 LYS B O 1
ATOM 5122 N N . THR B 1 323 ? -3.521 2.514 4.805 1 87.94 323 THR B N 1
ATOM 5123 C CA . THR B 1 323 ? -2.736 3.68 5.191 1 87.94 323 THR B CA 1
ATOM 5124 C C . THR B 1 323 ? -1.528 3.848 4.277 1 87.94 323 THR B C 1
ATOM 5126 O O . THR B 1 323 ? -1.227 2.965 3.471 1 87.94 323 THR B O 1
ATOM 5129 N N . GLY B 1 324 ? -0.935 5.008 4.355 1 89.88 324 GLY B N 1
ATOM 5130 C CA . GLY B 1 324 ? 0.246 5.227 3.535 1 89.88 324 GLY B CA 1
ATOM 5131 C C . GLY B 1 324 ? -0.068 5.867 2.195 1 89.88 324 GLY B C 1
ATOM 5132 O O . GLY B 1 324 ? -1.111 6.5 2.035 1 89.88 324 GLY B O 1
ATOM 5133 N N . PRO B 1 325 ? 0.833 5.734 1.246 1 90.38 325 PRO B N 1
ATOM 5134 C CA . PRO B 1 325 ? 0.688 6.426 -0.036 1 90.38 325 PRO B CA 1
ATOM 5135 C C . PRO B 1 325 ? -0.611 6.07 -0.756 1 90.38 325 PRO B C 1
ATOM 5137 O O . PRO B 1 325 ? -1.024 4.91 -0.752 1 90.38 325 PRO B O 1
ATOM 5140 N N . ALA B 1 326 ? -1.121 7.047 -1.464 1 90.44 326 ALA B N 1
ATOM 5141 C CA . ALA B 1 326 ? -2.436 6.953 -2.094 1 90.44 326 ALA B CA 1
ATOM 5142 C C . ALA B 1 326 ? -2.451 5.871 -3.172 1 90.44 326 ALA B C 1
ATOM 5144 O O . ALA B 1 326 ? -3.482 5.238 -3.408 1 90.44 326 ALA B O 1
ATOM 5145 N N . ILE B 1 327 ? -1.368 5.629 -3.793 1 90.81 327 ILE B N 1
ATOM 5146 C CA . ILE B 1 327 ? -1.307 4.699 -4.918 1 90.81 327 ILE B CA 1
ATOM 5147 C C . ILE B 1 327 ? -1.843 3.336 -4.488 1 90.81 327 ILE B C 1
ATOM 5149 O O . ILE B 1 327 ? -2.496 2.645 -5.27 1 90.81 327 ILE B O 1
ATOM 5153 N N . GLU B 1 328 ? -1.708 2.957 -3.332 1 89.62 328 GLU B N 1
ATOM 5154 C CA . GLU B 1 328 ? -2.031 1.624 -2.834 1 89.62 328 GLU B CA 1
ATOM 5155 C C . GLU B 1 328 ? -3.541 1.417 -2.756 1 89.62 328 GLU B C 1
ATOM 5157 O O . GLU B 1 328 ? -4.016 0.28 -2.709 1 89.62 328 GLU B O 1
ATOM 5162 N N . LYS B 1 329 ? -4.215 2.484 -2.797 1 92.81 329 LYS B N 1
ATOM 5163 C CA . LYS B 1 329 ? -5.66 2.445 -2.592 1 92.81 329 LYS B CA 1
ATOM 5164 C C . LYS B 1 329 ? -6.398 2.271 -3.914 1 92.81 329 LYS B C 1
ATOM 5166 O O . LYS B 1 329 ? -7.617 2.092 -3.932 1 92.81 329 LYS B O 1
ATOM 5171 N N . HIS B 1 330 ? -5.656 2.217 -5.027 1 94.69 330 HIS B N 1
ATOM 5172 C CA . HIS B 1 330 ? -6.367 2.471 -6.277 1 94.69 330 HIS B CA 1
ATOM 5173 C C . HIS B 1 330 ? -6.066 1.388 -7.309 1 94.69 330 HIS B C 1
ATOM 5175 O O . HIS B 1 330 ? -5.973 1.673 -8.508 1 94.69 330 HIS B O 1
ATOM 5181 N N . TRP B 1 331 ? -6.02 0.151 -6.875 1 96.62 331 TRP B N 1
ATOM 5182 C CA . TRP B 1 331 ? -5.707 -0.955 -7.777 1 96.62 331 TRP B CA 1
ATOM 5183 C C . TRP B 1 331 ? -6.973 -1.701 -8.18 1 96.62 331 TRP B C 1
ATOM 5185 O O . TRP B 1 331 ? -6.941 -2.557 -9.07 1 96.62 331 TRP B O 1
ATOM 5195 N N . GLY B 1 332 ? -8.078 -1.348 -7.59 1 96.75 332 GLY B N 1
ATOM 5196 C CA . GLY B 1 332 ? -9.297 -2.107 -7.789 1 96.75 332 GLY B CA 1
ATOM 5197 C C . GLY B 1 332 ? -9.906 -1.913 -9.172 1 96.75 332 GLY B C 1
ATOM 5198 O O . GLY B 1 332 ? -9.797 -0.831 -9.75 1 96.75 332 GLY B O 1
ATOM 5199 N N . LEU B 1 333 ? -10.609 -3.018 -9.602 1 97.69 333 LEU B N 1
ATOM 5200 C CA . LEU B 1 333 ? -11.453 -2.939 -10.789 1 97.69 333 LEU B CA 1
ATOM 5201 C C . LEU B 1 333 ? -12.711 -2.127 -10.508 1 97.69 333 LEU B C 1
ATOM 5203 O O . LEU B 1 333 ? -13.258 -1.483 -11.414 1 97.69 333 LEU B O 1
ATOM 5207 N N . PHE B 1 334 ? -13.141 -2.186 -9.281 1 96.38 334 PHE B N 1
ATOM 5208 C CA . PHE B 1 334 ? -14.336 -1.503 -8.781 1 96.38 334 PHE B CA 1
ATOM 5209 C C . PHE B 1 334 ? -14 -0.643 -7.57 1 96.38 334 PHE B C 1
ATOM 5211 O O . PHE B 1 334 ? -13.016 -0.897 -6.875 1 96.38 334 PHE B O 1
ATOM 5218 N N . PHE B 1 335 ? -14.852 0.375 -7.391 1 92.75 335 PHE B N 1
ATOM 5219 C CA . PHE B 1 335 ? -14.898 0.988 -6.07 1 92.75 335 PHE B CA 1
ATOM 5220 C C . PHE B 1 335 ? -15.523 0.04 -5.055 1 92.75 335 PHE B C 1
ATOM 5222 O O . PHE B 1 335 ? -16.203 -0.919 -5.434 1 92.75 335 PHE B O 1
ATOM 5229 N N . PRO B 1 336 ? -15.266 0.328 -3.787 1 92.38 336 PRO B N 1
ATOM 5230 C CA . PRO B 1 336 ? -15.836 -0.561 -2.771 1 92.38 336 PRO B CA 1
ATOM 5231 C C . PRO B 1 336 ? -17.359 -0.661 -2.861 1 92.38 336 PRO B C 1
ATOM 5233 O O . PRO B 1 336 ? -17.938 -1.689 -2.498 1 92.38 336 PRO B O 1
ATOM 5236 N N . ASP B 1 337 ? -18.047 0.277 -3.406 1 88.44 337 ASP B N 1
ATOM 5237 C CA . ASP B 1 337 ? -19.5 0.274 -3.508 1 88.44 337 ASP B CA 1
ATOM 5238 C C . ASP B 1 337 ? -19.969 -0.458 -4.766 1 88.44 337 ASP B C 1
ATOM 5240 O O . ASP B 1 337 ? -21.125 -0.353 -5.156 1 88.44 337 ASP B O 1
ATOM 5244 N N . LYS B 1 338 ? -19.109 -1.107 -5.496 1 93.38 338 LYS B N 1
ATOM 5245 C CA . LYS B 1 338 ? -19.344 -1.976 -6.645 1 93.38 338 LYS B CA 1
ATOM 5246 C C . LYS B 1 338 ? -19.422 -1.169 -7.938 1 93.38 338 LYS B C 1
ATOM 5248 O O . LYS B 1 338 ? -19.578 -1.736 -9.023 1 93.38 338 LYS B O 1
ATOM 5253 N N . THR B 1 339 ? -19.234 0.16 -7.805 1 91.88 339 THR B N 1
ATOM 5254 C CA . THR B 1 339 ? -19.188 0.943 -9.031 1 91.88 339 THR B CA 1
ATOM 5255 C C . THR B 1 339 ? -17.938 0.598 -9.836 1 91.88 339 THR B C 1
ATOM 5257 O O . THR B 1 339 ? -16.828 0.616 -9.305 1 91.88 339 THR B O 1
ATOM 5260 N N . PRO B 1 340 ? -18.156 0.24 -11.125 1 94.44 340 PRO B N 1
ATOM 5261 C CA . PRO B 1 340 ? -16.969 -0.047 -11.93 1 94.44 340 PRO B CA 1
ATOM 5262 C C . PRO B 1 340 ? -16.125 1.195 -12.195 1 94.44 340 PRO B C 1
ATOM 5264 O O . PRO B 1 340 ? -16.656 2.285 -12.398 1 94.44 340 PRO B O 1
ATOM 5267 N N . LYS B 1 341 ? -14.891 1.047 -12.102 1 94.25 341 LYS B N 1
ATOM 5268 C CA . LYS B 1 341 ? -14.008 2.162 -12.43 1 94.25 341 LYS B CA 1
ATOM 5269 C C . LYS B 1 341 ? -13.883 2.34 -13.945 1 94.25 341 LYS B C 1
ATOM 5271 O O . LYS B 1 341 ? -13.695 3.457 -14.43 1 94.25 341 LYS B O 1
ATOM 5276 N N . TYR B 1 342 ? -13.883 1.262 -14.68 1 94.69 342 TYR B N 1
ATOM 5277 C CA . TYR B 1 342 ? -13.875 1.17 -16.141 1 94.69 342 TYR B CA 1
ATOM 5278 C C . TYR B 1 342 ? -14.469 -0.153 -16.609 1 94.69 342 TYR B C 1
ATOM 5280 O O . TYR B 1 342 ? -14.617 -1.086 -15.812 1 94.69 342 TYR B O 1
ATOM 5288 N N . SER B 1 343 ? -14.828 -0.136 -17.859 1 93.69 343 SER B N 1
ATOM 5289 C CA . SER B 1 343 ? -15.352 -1.377 -18.422 1 93.69 343 SER B CA 1
ATOM 5290 C C . SER B 1 343 ? -14.234 -2.377 -18.688 1 93.69 343 SER B C 1
ATOM 5292 O O . SER B 1 343 ? -13.156 -1.998 -19.156 1 93.69 343 SER B O 1
ATOM 5294 N N . ILE B 1 344 ? -14.508 -3.613 -18.312 1 92.69 344 ILE B N 1
ATOM 5295 C CA . ILE B 1 344 ? -13.531 -4.664 -18.578 1 92.69 344 ILE B CA 1
ATOM 5296 C C . ILE B 1 344 ? -14.25 -5.961 -18.938 1 92.69 344 ILE B C 1
ATOM 5298 O O . ILE B 1 344 ? -15.289 -6.281 -18.359 1 92.69 344 ILE B O 1
ATOM 5302 N N . ASP B 1 345 ? -13.641 -6.629 -19.922 1 89.19 345 ASP B N 1
ATOM 5303 C CA . ASP B 1 345 ? -14.148 -7.918 -20.375 1 89.19 345 ASP B CA 1
ATOM 5304 C C . ASP B 1 345 ? -13.172 -9.039 -20.047 1 89.19 345 ASP B C 1
ATOM 5306 O O . ASP B 1 345 ? -12 -8.992 -20.438 1 89.19 345 ASP B O 1
ATOM 5310 N N . PHE B 1 346 ? -13.688 -10.047 -19.391 1 88.38 346 PHE B N 1
ATOM 5311 C CA . PHE B 1 346 ? -12.828 -11.133 -18.953 1 88.38 346 PHE B CA 1
ATOM 5312 C C . PHE B 1 346 ? -12.93 -12.32 -19.891 1 88.38 346 PHE B C 1
ATOM 5314 O O . PHE B 1 346 ? -12.383 -13.391 -19.625 1 88.38 346 PHE B O 1
ATOM 5321 N N . ASN B 1 347 ? -13.664 -12.148 -20.984 1 79.44 347 ASN B N 1
ATOM 5322 C CA . ASN B 1 347 ? -13.828 -13.203 -21.969 1 79.44 347 ASN B CA 1
ATOM 5323 C C . ASN B 1 347 ? -12.859 -13.039 -23.141 1 79.44 347 ASN B C 1
ATOM 5325 O O . ASN B 1 347 ? -12.492 -11.914 -23.484 1 79.44 347 ASN B O 1
#

Organism: Prunus persica (NCBI:txid3760)

Sequence (694 aa):
MAKTHLAGKSPSIVSIMPLFGLLMASLTTTGANIGVCYGTLGDNLPSAQEVISMYNQYSIQKMRLYDPNPQALQALRGSNIELMLDVPNEGLKDISSSQASADSWIQSNVITYGNDNFKYIVVGNEIDPTGPLAPFVASAMENIQKAVSAAGLATQIKVSTAVYTAILNESYPPSKAFFNPEYRQFLDAIIAFLVANQSPFLVNVYPYFSYVQNRQTMGMDYALFTSPSVVVQDGQLGYQNLFDAILDAVYEALEKAGGGSLKLVVSESGWPSAGGDGEVTTKENARTYNSNLVKHVKGGTPKRPESPVETYIFAMFNEDQKTGPAIEKHWGLFFPDKTPKYSIDFNMAKTHLAGKSPSIVSIMPLFGLLMASLTTTGANIGVCYGTLGDNLPSAQEVISMYNQYSIQKMRLYDPNPQALQALRGSNIELMLDVPNEGLKDISSSQASADSWIQSNVITYGNDNFKYIVVGNEIDPTGPLAPFVASAMENIQKAVSAAGLATQIKVSTAVYTAILNESYPPSKAFFNPEYRQFLDAIIAFLVANQSPFLVNVYPYFSYVQNRQTMGMDYALFTSPSVVVQDGQLGYQNLFDAILDAVYEALEKAGGGSLKLVVSESGWPSAGGDGEVTTKENARTYNSNLVKHVKGGTPKRPESPVETYIFAMFNEDQKTGPAIEKHWGLFFPDKTPKYSIDFN

pLDDT: mean 89.46, std 18.94, range [18.03, 98.94]

Radius of gyration: 31.97 Å; Cα contacts (8 Å, |Δi|>4): 1411; chains: 2; bounding box: 69×149×148 Å

InterPro domains:
  IPR000490 Glycoside hydrolase family 17 [PF00332] (34-346)
  IPR000490 Glycoside hydrolase family 17 [PS00587] (262-275)
  IPR017853 Glycoside hydrolase superfamily [SSF51445] (34-345)
  IPR044965 Glycoside hydrolase family 17, plant [PTHR32227] (24-345)